Protein AF-A0A5C6CI07-F1 (afdb_monomer)

Nearest PDB structures (foldseek):
  7sfp-assembly1_A  TM=7.852E-01  e=6.431E-05  Streptomyces ossamyceticus
  7sfn-assembly1_B  TM=7.149E-01  e=3.250E-04  Streptomyces avermitilis
  8hco-assembly1_A  TM=2.189E-01  e=2.120E-01  Saccharomyces cerevisiae S288C
  8hco-assembly1_I  TM=2.243E-01  e=2.220E-01  Saccharomyces cerevisiae S288C
  6ucv-assembly1_I  TM=2.407E-01  e=5.603E-01  Saccharomyces cerevisiae S288C

Secondary structure (DSSP, 8-state):
-------------------PPP----PPPHHHHHHHHHH-EEEEEEEEETTEEEEEEEEEEE-TTSSEEEEEEEEEETTEEEEEEEEEEEETTTTEEEEEEEETTS-EEEEEEEEEETTEEEEEEEEE-TT-PEEEEEEEEEE-SSEEEEEEES-EETTEEPPPEEEEEEE-SS---PPPPPHHHHHHIIIIISEEEEEEEEETTEEEEEEEEEEE-TTSSEEEEEEEEEETTEEEEEEEEEEEETTTTEEEEEEEETTS-EEEEEEEEE-SSEEEEEEEEEETTEEEEEEEEEEE-SSEEEEEEEETTEEEEEEEEEPPHHHHHHHHHHHHHHHHSSEEEE-SSS--EEEEEEEGGGTEEEEEEESSS--EEEEEEE-TTT--EEEEEEETTS-EEEEEEE---STT-EEEEEEE-TTS-EEEEEEEEEEEETTEEEEEEE-TT-PEEEEEEEE-

Foldseek 3Di:
DDDDDDDDDDDDDDPPDPPPPDPDLPDDDPLFLLVQVLPAAKKKKWWDDPRWIKIKIKHWDAAPSNQKIKIKMWMQTPVGIWIWIKIWGADPVVGWIWIWIAILLGKIKTKTWHDPDSFKIKIKIWIADSVRFIWIWIWMWGDDNFKIKIKTAQIAGVHDGDHIMIMIIGGDPPPPPQPAQPPLRLVCCVQFVAFKWWKWKAWPNDIWTKIKHWDARPVNQKIWIWMWIQDPVGIKIKTWIWGQDRVLRWIWIWMAIPVGWIKIWIFNADDNFKTKTKMWTADPNDTDIWIKMWGGDRQWIWIWTQGPNIIIIMIIGHDDLVNLLVVLVVVLVLQQPFWKFWPDDWTKIWHWDDPPVVQWIWIQIDGPQDGWIWIWHADSGQRWTKIWTAHPVRFIKIKTWGDQDDQFGKTWIWIQDSVRDTWTWTWTWGCPDSFKIKIWIAGPVRDIDIIIIGGD

Radius of gyration: 26.61 Å; Cα contacts (8 Å, |Δi|>4): 1027; chains: 1; bounding box: 77×52×84 Å

Organism: NCBI:txid2528016

Sequence (456 aa):
MRHSLALSALIVGYAACFFTPSLATAQLPDEAQKMLGYYVGDWEYEWEEKGNTYHGKWSVQWSDDQTSILSQWSSVGPNGPSNGTKVAGWDNAIKQMVDAEFGAQGQYTLSHYAAESSRIDVGKGVGSSTEGERTRSQLRVEKDQDQFLWTVSDSTEAGKQVDPILYTFRRVGKQSSSKPMPDTIHRTIEDHLIGTWATVQTFGGEASNGSRMNRWSENEVAVLGNSSATGQNGRIMISSIIAWEPELNSVVEHGYTSAGDHWTIRWTTFLDDRWEGTGTGHVDGRAWASETQIEFGTDSIRYEDITNGERYLLEYTRETDAQAVRAFHEFADFMTHGKWVKQGSEKIVDQHTWIESKKFVSINSLGAEARVACLYGIDPITKQFTIWSFHTDGAMGSSVCSDFRDRKGTWKGTMITASGERTEMLARMELVGQDEVRFTISDVDGKESVETWKRE

pLDDT: mean 75.56, std 18.5, range [21.84, 98.5]

Solvent-accessible surface area (backbone atoms only — not comparable to full-atom values): 23958 Å² total; per-residue (Å²): 131,89,87,81,90,86,88,86,87,82,90,81,86,84,85,76,80,78,72,72,72,76,78,71,77,76,73,56,56,71,70,50,47,56,59,58,57,64,63,46,45,50,29,39,33,36,36,56,57,99,92,40,68,32,43,31,40,39,43,29,40,68,36,79,86,58,58,32,36,40,34,41,38,39,37,42,42,96,91,44,75,50,44,34,43,34,43,35,34,63,42,80,90,81,61,27,41,39,35,43,37,40,34,79,66,74,22,36,38,46,32,40,32,34,75,79,46,102,45,32,35,39,33,40,36,39,33,30,41,73,86,64,46,67,35,38,30,39,34,38,36,44,55,54,99,59,34,37,38,42,38,44,27,71,31,27,57,95,81,39,81,44,82,64,39,53,36,44,36,35,45,63,65,72,81,65,85,64,59,69,71,51,73,64,59,52,44,50,39,58,70,53,56,47,47,36,27,42,32,41,38,35,43,83,86,48,78,28,49,32,41,37,38,26,38,66,41,91,76,66,69,33,34,44,35,42,34,36,38,45,50,95,94,43,77,42,44,33,44,32,42,36,34,65,40,56,92,75,60,26,44,34,38,41,37,38,38,76,84,71,31,35,40,41,37,40,33,63,44,83,55,100,48,36,34,35,32,40,33,38,38,32,54,94,89,37,82,38,67,35,62,31,39,40,36,55,47,88,56,34,36,42,38,41,38,47,51,94,86,32,59,32,38,38,41,36,37,58,54,55,60,69,56,51,50,45,54,52,49,55,52,45,60,61,58,35,66,51,38,36,33,43,66,72,97,58,72,38,36,36,39,35,42,76,39,71,99,72,54,30,40,37,36,46,40,44,40,96,84,44,50,40,41,35,40,39,35,59,43,68,78,77,47,29,38,34,38,37,38,40,36,82,90,70,42,55,27,40,31,47,23,46,56,79,76,59,95,44,43,39,29,42,28,42,37,31,40,62,84,69,50,78,43,61,34,44,40,30,41,32,64,77,48,100,52,30,38,34,42,38,40,25,43,85,86,66,55,70,48,77,46,43,34,33,56,101

Structure (mmCIF, N/CA/C/O backbone):
data_AF-A0A5C6CI07-F1
#
_entry.id   AF-A0A5C6CI07-F1
#
loop_
_atom_site.group_PDB
_atom_site.id
_atom_site.type_symbol
_atom_site.label_atom_id
_atom_site.label_alt_id
_atom_site.label_comp_id
_atom_site.label_asym_id
_atom_site.label_entity_id
_atom_site.label_seq_id
_atom_site.pdbx_PDB_ins_code
_atom_site.Cartn_x
_atom_site.Cartn_y
_atom_site.Cartn_z
_atom_site.occupancy
_atom_site.B_iso_or_equiv
_atom_site.auth_seq_id
_atom_site.auth_comp_id
_atom_site.auth_asym_id
_atom_site.auth_atom_id
_atom_site.pdbx_PDB_model_num
ATOM 1 N N . MET A 1 1 ? -54.120 -15.661 54.245 1.00 33.16 1 MET A N 1
ATOM 2 C CA . MET A 1 1 ? -53.430 -16.946 54.528 1.00 33.16 1 MET A CA 1
ATOM 3 C C . MET A 1 1 ? -52.477 -17.172 53.351 1.00 33.16 1 MET A C 1
ATOM 5 O O . MET A 1 1 ? -52.915 -16.919 52.242 1.00 33.16 1 MET A O 1
ATOM 9 N N . ARG A 1 2 ? -51.147 -17.273 53.545 1.00 32.31 2 ARG A N 1
ATOM 10 C CA . ARG A 1 2 ? -50.378 -18.542 53.707 1.00 32.31 2 ARG A CA 1
ATOM 11 C C . ARG A 1 2 ? -50.703 -19.552 52.581 1.00 32.31 2 ARG A C 1
ATOM 13 O O . ARG A 1 2 ? -51.879 -19.854 52.459 1.00 32.31 2 ARG A O 1
ATOM 20 N N . HIS A 1 3 ? -49.811 -20.165 51.789 1.00 28.55 3 HIS A N 1
ATOM 21 C CA . HIS A 1 3 ? -48.332 -20.244 51.620 1.00 28.55 3 HIS A CA 1
ATOM 22 C C . HIS A 1 3 ? -48.069 -20.885 50.211 1.00 28.55 3 HIS A C 1
ATOM 24 O O . HIS A 1 3 ? -49.012 -21.460 49.679 1.00 28.55 3 HIS A O 1
ATOM 30 N N . SER A 1 4 ? -46.908 -20.900 49.526 1.00 25.52 4 SER A N 1
ATOM 31 C CA . SER A 1 4 ? -45.532 -20.372 49.709 1.00 25.52 4 SER A CA 1
ATOM 32 C C . SER A 1 4 ? -44.839 -20.186 48.323 1.00 25.52 4 SER A C 1
ATOM 34 O O . SER A 1 4 ? -45.479 -20.375 47.293 1.00 25.52 4 SER A O 1
ATOM 36 N N . LEU A 1 5 ? -43.532 -19.875 48.291 1.00 28.62 5 LEU A N 1
ATOM 37 C CA . LEU A 1 5 ? -42.639 -20.008 47.119 1.00 28.62 5 LEU A CA 1
ATOM 38 C C . LEU A 1 5 ? -42.366 -21.476 46.728 1.00 28.62 5 LEU A C 1
ATOM 40 O O . LEU A 1 5 ? -42.308 -22.329 47.613 1.00 28.62 5 LEU A O 1
ATOM 44 N N . ALA A 1 6 ? -42.004 -21.715 45.458 1.00 23.39 6 ALA A N 1
ATOM 45 C CA . ALA A 1 6 ? -40.957 -22.680 45.085 1.00 23.39 6 ALA A CA 1
ATOM 46 C C . ALA A 1 6 ? -40.330 -22.346 43.712 1.00 23.39 6 ALA A C 1
ATOM 48 O O . ALA A 1 6 ? -41.006 -22.338 42.688 1.00 23.39 6 ALA A O 1
ATOM 49 N N . LEU A 1 7 ? -39.020 -22.092 43.714 1.00 22.27 7 LEU A N 1
ATOM 50 C CA . LEU A 1 7 ? -38.146 -21.956 42.545 1.00 22.27 7 LEU A CA 1
ATOM 51 C C . LEU A 1 7 ? -37.438 -23.303 42.316 1.00 22.27 7 LEU A C 1
ATOM 53 O O . LEU A 1 7 ? -36.965 -23.880 43.293 1.00 22.27 7 LEU A O 1
ATOM 57 N N . SER A 1 8 ? -37.303 -23.787 41.076 1.00 23.42 8 SER A N 1
ATOM 58 C CA . SER A 1 8 ? -36.278 -24.779 40.679 1.00 23.42 8 SER A CA 1
ATOM 59 C C . SER A 1 8 ? -36.156 -24.884 39.155 1.00 23.42 8 SER A C 1
ATOM 61 O O . SER A 1 8 ? -37.134 -24.709 38.434 1.00 23.42 8 SER A O 1
ATOM 63 N N . ALA A 1 9 ? -34.937 -25.131 38.676 1.00 22.30 9 ALA A N 1
ATOM 64 C CA . ALA A 1 9 ? -34.564 -25.094 37.262 1.00 22.30 9 ALA A CA 1
ATOM 65 C C . ALA A 1 9 ? -34.639 -26.470 36.576 1.00 22.30 9 ALA A C 1
ATOM 67 O O . ALA A 1 9 ? -34.434 -27.485 37.236 1.00 22.30 9 ALA A O 1
ATOM 68 N N . LEU A 1 10 ? -34.772 -26.487 35.242 1.00 21.84 10 LEU A N 1
ATOM 69 C CA . LEU A 1 10 ? -33.770 -27.149 34.397 1.00 21.84 10 LEU A CA 1
ATOM 70 C C . LEU A 1 10 ? -33.807 -26.675 32.933 1.00 21.84 10 LEU A C 1
ATOM 72 O O . LEU A 1 10 ? -34.835 -26.656 32.264 1.00 21.84 10 LEU A O 1
ATOM 76 N N . ILE A 1 11 ? -32.609 -26.341 32.476 1.00 23.88 11 ILE A N 1
ATOM 77 C CA . ILE A 1 11 ? -32.113 -26.262 31.103 1.00 23.88 11 ILE A CA 1
ATOM 78 C C . ILE A 1 11 ? -32.386 -27.576 30.341 1.00 23.88 11 ILE A C 1
ATOM 80 O O . ILE A 1 11 ? -32.206 -28.640 30.926 1.00 23.88 11 ILE A O 1
ATOM 84 N N . VAL A 1 12 ? -32.724 -27.502 29.043 1.00 22.09 12 VAL A N 1
ATOM 85 C CA . VAL A 1 12 ? -32.047 -28.203 27.917 1.00 22.09 12 VAL A CA 1
ATOM 86 C C . VAL A 1 12 ? -32.707 -27.829 26.576 1.00 22.09 12 VAL A C 1
ATOM 88 O O . VAL A 1 12 ? -33.901 -28.018 26.386 1.00 22.09 12 VAL A O 1
ATOM 91 N N . GLY A 1 13 ? -31.876 -27.383 25.626 1.00 24.03 13 GLY A N 1
ATOM 92 C CA . GLY A 1 13 ? -31.985 -27.750 24.207 1.00 24.03 13 GLY A CA 1
ATOM 93 C C . GLY A 1 13 ? -33.040 -27.072 23.326 1.00 24.03 13 GLY A C 1
ATOM 94 O O . GLY A 1 13 ? -34.111 -27.624 23.130 1.00 24.03 13 GLY A O 1
ATOM 95 N N . TYR A 1 14 ? -32.640 -25.999 22.633 1.00 24.94 14 TYR A N 1
ATOM 96 C CA . TYR A 1 14 ? -32.820 -25.884 21.173 1.00 24.94 14 TYR A CA 1
ATOM 97 C C . TYR A 1 14 ? -31.747 -24.953 20.586 1.00 24.94 14 TYR A C 1
ATOM 99 O O . TYR A 1 14 ? -31.996 -23.810 20.210 1.00 24.94 14 TYR A O 1
ATOM 107 N N . ALA A 1 15 ? -30.514 -25.460 20.511 1.00 23.47 15 ALA A N 1
ATOM 108 C CA . ALA A 1 15 ? -29.482 -24.866 19.670 1.00 23.47 15 ALA A CA 1
ATOM 109 C C . ALA A 1 15 ? -29.777 -25.241 18.209 1.00 23.47 15 ALA A C 1
ATOM 111 O O . ALA A 1 15 ? -29.255 -26.226 17.690 1.00 23.47 15 ALA A O 1
ATOM 112 N N . ALA A 1 16 ? -30.663 -24.486 17.557 1.00 25.84 16 ALA A N 1
ATOM 113 C CA . ALA A 1 16 ? -30.819 -24.568 16.112 1.00 25.84 16 ALA A CA 1
ATOM 114 C C . ALA A 1 16 ? -29.551 -23.995 15.465 1.00 25.84 16 ALA A C 1
ATOM 116 O O . ALA A 1 16 ? -29.266 -22.803 15.587 1.00 25.84 16 ALA A O 1
ATOM 117 N N . CYS A 1 17 ? -28.766 -24.858 14.819 1.00 24.50 17 CYS A N 1
ATOM 118 C CA . CYS A 1 17 ? -27.539 -24.471 14.139 1.00 24.50 17 CYS A CA 1
ATOM 119 C C . CYS A 1 17 ? -27.848 -23.571 12.936 1.00 24.50 17 CYS A C 1
ATOM 121 O O . CYS A 1 17 ? -27.994 -24.053 11.814 1.00 24.50 17 CYS A O 1
ATOM 123 N N . PHE A 1 18 ? -27.863 -22.256 13.150 1.00 27.83 18 PHE A N 1
ATOM 124 C CA . PHE A 1 18 ? -27.599 -21.303 12.080 1.00 27.83 18 PHE A CA 1
ATOM 125 C C . PHE A 1 18 ? -26.111 -21.369 11.729 1.00 27.83 18 PHE A C 1
ATOM 127 O O . PHE A 1 18 ? -25.318 -20.515 12.118 1.00 27.83 18 PHE A O 1
ATOM 134 N N . PHE A 1 19 ? -25.740 -22.399 10.966 1.00 28.95 19 PHE A N 1
ATOM 135 C CA . PHE A 1 19 ? -24.655 -22.236 10.013 1.00 28.95 19 PHE A CA 1
ATOM 136 C C . PHE A 1 19 ? -25.135 -21.191 9.008 1.00 28.95 19 PHE A C 1
ATOM 138 O O . PHE A 1 19 ? -25.864 -21.509 8.069 1.00 28.95 19 PHE A O 1
ATOM 145 N N . THR A 1 20 ? -24.748 -19.932 9.216 1.00 31.23 20 THR A N 1
ATOM 146 C CA . THR A 1 20 ? -24.605 -19.018 8.086 1.00 31.23 20 THR A CA 1
ATOM 147 C C . THR A 1 20 ? -23.689 -19.731 7.094 1.00 31.23 20 THR A C 1
ATOM 149 O O . THR A 1 20 ? -22.564 -20.060 7.489 1.00 31.23 20 THR A O 1
ATOM 152 N N . PRO A 1 21 ? -24.131 -20.039 5.860 1.00 30.67 21 PRO A N 1
ATOM 153 C CA . PRO A 1 21 ? -23.189 -20.502 4.857 1.00 30.67 21 PRO A CA 1
ATOM 154 C C . PRO A 1 21 ? -22.089 -19.445 4.772 1.00 30.67 21 PRO A C 1
ATOM 156 O O . PRO A 1 21 ? -22.394 -18.248 4.775 1.00 30.67 21 PRO A O 1
ATOM 159 N N . SER A 1 22 ? -20.823 -19.868 4.729 1.00 33.72 22 SER A N 1
ATOM 160 C CA . SER A 1 22 ? -19.764 -18.964 4.290 1.00 33.72 22 SER A CA 1
ATOM 161 C C . SER A 1 22 ? -20.242 -18.370 2.974 1.00 33.72 22 SER A C 1
ATOM 163 O O . SER A 1 22 ? -20.592 -19.139 2.072 1.00 33.72 22 SER A O 1
ATOM 165 N N . LEU A 1 23 ? -20.327 -17.040 2.889 1.00 35.97 23 LEU A N 1
ATOM 166 C CA . LEU A 1 23 ? -20.609 -16.371 1.627 1.00 35.97 23 LEU A CA 1
ATOM 167 C C . LEU A 1 23 ? -19.564 -16.889 0.646 1.00 35.97 23 LEU A C 1
ATOM 169 O O . LEU A 1 23 ? -18.381 -16.600 0.807 1.00 35.97 23 LEU A O 1
ATOM 173 N N . ALA A 1 24 ? -19.992 -17.739 -0.289 1.00 41.09 24 ALA A N 1
ATOM 174 C CA . ALA A 1 24 ? -19.110 -18.222 -1.331 1.00 41.09 24 ALA A CA 1
ATOM 175 C C . ALA A 1 24 ? -18.616 -16.970 -2.047 1.00 41.09 24 ALA A C 1
ATOM 177 O O . ALA A 1 24 ? -19.443 -16.192 -2.535 1.00 41.09 24 ALA A O 1
ATOM 178 N N . THR A 1 25 ? -17.301 -16.743 -2.027 1.00 47.97 25 THR A N 1
ATOM 179 C CA . THR A 1 25 ? -16.685 -15.623 -2.732 1.00 47.97 25 THR A CA 1
ATOM 180 C C . THR A 1 25 ? -17.195 -15.675 -4.162 1.00 47.97 25 THR A C 1
ATOM 182 O O . THR A 1 25 ? -17.097 -16.706 -4.832 1.00 47.97 25 THR A O 1
ATOM 185 N N . ALA A 1 26 ? -17.889 -14.614 -4.574 1.00 58.28 26 ALA A N 1
ATOM 186 C CA . ALA A 1 26 ? -18.618 -14.610 -5.830 1.00 58.28 26 ALA A CA 1
ATOM 187 C C . ALA A 1 26 ? -17.595 -14.583 -6.965 1.00 58.28 26 ALA A C 1
ATOM 189 O O . ALA A 1 26 ? -17.111 -13.519 -7.344 1.00 58.28 26 ALA A O 1
ATOM 190 N N . GLN A 1 27 ? -17.235 -15.772 -7.452 1.00 76.00 27 GLN A N 1
ATOM 191 C CA . GLN A 1 27 ? -16.222 -15.940 -8.481 1.00 76.00 27 GLN A CA 1
ATOM 192 C C . GLN A 1 27 ? -16.578 -15.068 -9.687 1.00 76.00 27 GLN A C 1
ATOM 194 O O . GLN A 1 27 ? -17.723 -15.068 -10.154 1.00 76.00 27 GLN A O 1
ATOM 199 N N . LEU A 1 28 ? -15.591 -14.314 -10.174 1.00 74.88 28 LEU A N 1
ATOM 200 C CA . LEU A 1 28 ? -15.764 -13.484 -11.356 1.00 74.88 28 LEU A CA 1
ATOM 201 C C . LEU A 1 28 ? -16.256 -14.323 -12.545 1.00 74.88 28 LEU A C 1
ATOM 203 O O . LEU A 1 28 ? -15.780 -15.444 -12.734 1.00 74.88 28 LEU A O 1
ATOM 207 N N . PRO A 1 29 ? -17.147 -13.779 -13.394 1.00 85.50 29 PRO A N 1
ATOM 208 C CA . PRO A 1 29 ? -17.445 -14.381 -14.688 1.00 85.50 29 PRO A CA 1
ATOM 209 C C . PRO A 1 29 ? -16.162 -14.611 -15.504 1.00 85.50 29 PRO A C 1
ATOM 211 O O . PRO A 1 29 ? -15.286 -13.746 -15.511 1.00 85.50 29 PRO A O 1
ATOM 214 N N . ASP A 1 30 ? -16.072 -15.715 -16.254 1.00 90.88 30 ASP A N 1
ATOM 215 C CA . ASP A 1 30 ? -14.889 -16.068 -17.066 1.00 90.88 30 ASP A CA 1
ATOM 216 C C . ASP A 1 30 ? -14.401 -14.916 -17.970 1.00 90.88 30 ASP A C 1
ATOM 218 O O . ASP A 1 30 ? -13.201 -14.719 -18.165 1.00 90.88 30 ASP A O 1
ATOM 222 N N . GLU A 1 31 ? -15.337 -14.131 -18.516 1.00 89.88 31 GLU A N 1
ATOM 223 C CA . GLU A 1 31 ? -15.073 -12.925 -19.315 1.00 89.88 31 GLU A CA 1
ATOM 224 C C . GLU A 1 31 ? -14.285 -11.861 -18.533 1.00 89.88 31 GLU A C 1
ATOM 226 O O . GLU A 1 31 ? -13.308 -11.312 -19.047 1.00 89.88 31 GLU A O 1
ATOM 231 N N . ALA A 1 32 ? -14.655 -11.633 -17.273 1.00 84.69 32 ALA A N 1
ATOM 232 C CA . ALA A 1 32 ? -14.024 -10.684 -16.371 1.00 84.69 32 ALA A CA 1
ATOM 233 C C . ALA A 1 32 ? -12.657 -11.191 -15.911 1.00 84.69 32 ALA A C 1
ATOM 235 O O . ALA A 1 32 ? -11.675 -10.454 -15.984 1.00 84.69 32 ALA A O 1
ATOM 236 N N . GLN A 1 33 ? -12.572 -12.469 -15.517 1.00 86.81 33 GLN A N 1
ATOM 237 C CA . GLN A 1 33 ? -11.312 -13.077 -15.089 1.00 86.81 33 GLN A CA 1
ATOM 238 C C . GLN A 1 33 ? -10.272 -13.053 -16.222 1.00 86.81 33 GLN A C 1
ATOM 240 O O . GLN A 1 33 ? -9.105 -12.737 -15.997 1.00 86.81 33 GLN A O 1
ATOM 245 N N . LYS A 1 34 ? -10.704 -13.305 -17.464 1.00 91.31 34 LYS A N 1
ATOM 246 C CA . LYS A 1 34 ? -9.858 -13.216 -18.661 1.00 91.31 34 LYS A CA 1
ATOM 247 C C . LYS A 1 34 ? -9.452 -11.782 -19.013 1.00 91.31 34 LYS A C 1
ATOM 249 O O . LYS A 1 34 ? -8.331 -11.577 -19.474 1.00 91.31 34 LYS A O 1
ATOM 254 N N . MET A 1 35 ? -10.348 -10.808 -18.845 1.00 92.69 35 MET A N 1
ATOM 255 C CA . MET A 1 35 ? -10.065 -9.400 -19.141 1.00 92.69 35 MET A CA 1
ATOM 256 C C . MET A 1 35 ? -9.072 -8.806 -18.136 1.00 92.69 35 MET A C 1
ATOM 258 O O . MET A 1 35 ? -8.043 -8.282 -18.548 1.00 92.69 35 MET A O 1
ATOM 262 N N . LEU A 1 36 ? -9.344 -8.949 -16.838 1.00 87.75 36 LEU A N 1
ATOM 263 C CA . LEU A 1 36 ? -8.479 -8.476 -15.752 1.00 87.75 36 LEU A CA 1
ATOM 264 C C . LEU A 1 36 ? -7.137 -9.227 -15.728 1.00 87.75 36 LEU A C 1
ATOM 266 O O . LEU A 1 36 ? -6.076 -8.608 -15.674 1.00 87.75 36 LEU A O 1
ATOM 270 N N . GLY A 1 37 ? -7.170 -10.557 -15.868 1.00 91.94 37 GLY A N 1
ATOM 271 C CA . GLY A 1 37 ? -5.984 -11.417 -15.821 1.00 91.94 37 GLY A CA 1
ATOM 272 C C . GLY A 1 37 ? -4.971 -11.188 -16.942 1.00 91.94 37 GLY A C 1
ATOM 273 O O . GLY A 1 37 ? -3.814 -11.568 -16.792 1.00 91.94 37 GLY A O 1
ATOM 274 N N . TYR A 1 38 ? -5.364 -10.540 -18.043 1.00 94.75 38 TYR A N 1
ATOM 275 C CA . TYR A 1 38 ? -4.427 -10.113 -19.084 1.00 94.75 38 TYR A CA 1
ATOM 276 C C . TYR A 1 38 ? -3.405 -9.089 -18.559 1.00 94.75 38 TYR A C 1
ATOM 278 O O . TYR A 1 38 ? -2.215 -9.175 -18.880 1.00 94.75 38 TYR A O 1
ATOM 286 N N . TYR A 1 39 ? -3.877 -8.140 -17.745 1.00 95.56 39 TYR A N 1
ATOM 287 C CA . TYR A 1 39 ? -3.086 -7.019 -17.239 1.00 95.56 39 TYR A CA 1
ATOM 288 C C . TYR A 1 39 ? -2.145 -7.412 -16.098 1.00 95.56 39 TYR A C 1
ATOM 290 O O . TYR A 1 39 ? -1.170 -6.709 -15.864 1.00 95.56 39 TYR A O 1
ATOM 298 N N . VAL A 1 40 ? -2.397 -8.532 -15.414 1.00 94.06 40 VAL A N 1
ATOM 299 C CA . VAL A 1 40 ? -1.571 -9.020 -14.299 1.00 94.06 40 VAL A CA 1
ATOM 300 C C . VAL A 1 40 ? -0.131 -9.302 -14.751 1.00 94.06 40 VAL A C 1
ATOM 302 O O . VAL A 1 40 ? 0.105 -9.879 -15.817 1.00 94.06 40 VAL A O 1
ATOM 305 N N . GLY A 1 41 ? 0.834 -8.892 -13.927 1.00 91.69 41 GLY A N 1
ATOM 306 C CA . GLY A 1 41 ? 2.274 -8.927 -14.175 1.00 91.69 41 GLY A CA 1
ATOM 307 C C . GLY A 1 41 ? 2.911 -7.535 -14.215 1.00 91.69 41 GLY A C 1
ATOM 308 O O . GLY A 1 41 ? 2.250 -6.517 -14.010 1.00 91.69 41 GLY A O 1
ATOM 309 N N . ASP A 1 42 ? 4.214 -7.512 -14.493 1.00 93.25 42 ASP A N 1
ATOM 310 C CA . ASP A 1 42 ? 5.010 -6.288 -14.575 1.00 93.25 42 ASP A CA 1
ATOM 311 C C . ASP A 1 42 ? 5.201 -5.821 -16.020 1.00 93.25 42 ASP A C 1
ATOM 313 O O . ASP A 1 42 ? 5.462 -6.614 -16.934 1.00 93.25 42 ASP A O 1
ATOM 317 N N . TRP A 1 43 ? 5.114 -4.509 -16.207 1.00 96.94 43 TRP A N 1
ATOM 318 C CA . TRP A 1 43 ? 5.197 -3.831 -17.492 1.00 96.94 43 TRP A CA 1
ATOM 319 C C . TRP A 1 43 ? 6.149 -2.641 -17.412 1.00 96.94 43 TRP A C 1
ATOM 321 O O . TRP A 1 43 ? 6.107 -1.857 -16.466 1.00 96.94 43 TRP A O 1
ATOM 331 N N . GLU A 1 44 ? 6.957 -2.456 -18.448 1.00 96.88 44 GLU A N 1
ATOM 332 C CA . GLU A 1 44 ? 7.587 -1.175 -18.760 1.00 96.88 44 GLU A CA 1
ATOM 333 C C . GLU A 1 44 ? 6.722 -0.451 -19.786 1.00 96.88 44 GLU A C 1
ATOM 335 O O . GLU A 1 44 ? 6.154 -1.085 -20.678 1.00 96.88 44 GLU A O 1
ATOM 340 N N . TYR A 1 45 ? 6.598 0.869 -19.671 1.00 97.81 45 TYR A N 1
ATOM 341 C CA . TYR A 1 45 ? 5.813 1.656 -20.612 1.00 97.81 45 TYR A CA 1
ATOM 342 C C . TYR A 1 45 ? 6.470 2.976 -20.991 1.00 97.81 45 TYR A C 1
ATOM 344 O O . TYR A 1 45 ? 7.288 3.525 -20.256 1.00 97.81 45 TYR A O 1
ATOM 352 N N . GLU A 1 46 ? 6.107 3.481 -22.163 1.00 97.38 46 GLU A N 1
ATOM 353 C CA . GLU A 1 46 ? 6.565 4.766 -22.684 1.00 97.38 46 GLU A CA 1
ATOM 354 C C . GLU A 1 46 ? 5.424 5.498 -23.391 1.00 97.38 46 GLU A C 1
ATOM 356 O O . GLU A 1 46 ? 4.525 4.862 -23.949 1.00 97.38 46 GLU A O 1
ATOM 361 N N . TRP A 1 47 ? 5.462 6.828 -23.370 1.00 96.94 47 TRP A N 1
ATOM 362 C CA . TRP A 1 47 ? 4.585 7.680 -24.174 1.00 96.94 47 TRP A CA 1
ATOM 363 C C . TRP A 1 47 ? 5.301 8.971 -24.568 1.00 96.94 47 TRP A C 1
ATOM 365 O O . TRP A 1 47 ? 6.316 9.345 -23.972 1.00 96.94 47 TRP A O 1
ATOM 375 N N . GLU A 1 48 ? 4.755 9.663 -25.564 1.00 94.62 48 GLU A N 1
ATOM 376 C CA . GLU A 1 48 ? 5.178 11.014 -25.925 1.00 94.62 48 GLU A CA 1
ATOM 377 C C . GLU A 1 48 ? 4.042 12.008 -25.682 1.00 94.62 48 GLU A C 1
ATOM 379 O O . GLU A 1 48 ? 2.891 11.756 -26.039 1.00 94.62 48 GLU A O 1
ATOM 384 N N . GLU A 1 49 ? 4.369 13.161 -25.102 1.00 88.31 49 GLU A N 1
ATOM 385 C CA . GLU A 1 49 ? 3.443 14.281 -24.952 1.00 88.31 49 GLU A CA 1
ATOM 386 C C . GLU A 1 49 ? 4.163 15.599 -25.264 1.00 88.31 49 GLU A C 1
ATOM 388 O O . GLU A 1 49 ? 5.217 15.902 -24.699 1.00 88.31 49 GLU A O 1
ATOM 393 N N . LYS A 1 50 ? 3.599 16.405 -26.176 1.00 88.69 50 LYS A N 1
ATOM 394 C CA . LYS A 1 50 ? 4.110 17.746 -26.537 1.00 88.69 50 LYS A CA 1
ATOM 395 C C . LYS A 1 50 ? 5.608 17.749 -26.928 1.00 88.69 50 LYS A C 1
ATOM 397 O O . LYS A 1 50 ? 6.313 18.728 -26.695 1.00 88.69 50 LYS A O 1
ATOM 402 N N . GLY A 1 51 ? 6.086 16.658 -27.538 1.00 92.69 51 GLY A N 1
ATOM 403 C CA . GLY A 1 51 ? 7.481 16.472 -27.964 1.00 92.69 51 GLY A CA 1
ATOM 404 C C . GLY A 1 51 ? 8.443 15.988 -26.871 1.00 92.69 51 GLY A C 1
ATOM 405 O O . GLY A 1 51 ? 9.645 15.928 -27.116 1.00 92.69 51 GLY A O 1
ATOM 406 N N . ASN A 1 52 ? 7.935 15.642 -25.687 1.00 94.69 52 ASN A N 1
ATOM 407 C CA . ASN A 1 52 ? 8.708 15.032 -24.611 1.00 94.69 52 ASN A CA 1
ATOM 408 C C . ASN A 1 52 ? 8.397 13.538 -24.512 1.00 94.69 52 ASN A C 1
ATOM 410 O O . ASN A 1 52 ? 7.226 13.159 -24.492 1.00 94.69 52 ASN A O 1
ATOM 414 N N . THR A 1 53 ? 9.431 12.710 -24.387 1.00 95.19 53 THR A N 1
ATOM 415 C CA . THR A 1 53 ? 9.299 11.277 -24.101 1.00 95.19 53 THR A CA 1
ATOM 416 C C . THR A 1 53 ? 9.287 11.039 -22.593 1.00 95.19 53 THR A C 1
ATOM 418 O O . THR A 1 53 ? 10.047 11.660 -21.845 1.00 95.19 53 THR A O 1
ATOM 421 N N . TYR A 1 54 ? 8.440 10.115 -22.156 1.00 95.81 54 TYR A N 1
ATOM 422 C CA . TYR A 1 54 ? 8.310 9.670 -20.774 1.00 95.81 54 TYR A CA 1
ATOM 423 C C . TYR A 1 54 ? 8.470 8.151 -20.719 1.00 95.81 54 TYR A C 1
ATOM 425 O O . TYR A 1 54 ? 8.033 7.445 -21.630 1.00 95.81 54 TYR A O 1
ATOM 433 N N . HIS A 1 55 ? 9.046 7.646 -19.630 1.00 95.44 55 HIS A N 1
ATOM 434 C CA . HIS A 1 55 ? 9.209 6.210 -19.388 1.00 95.44 55 HIS A CA 1
ATOM 435 C C . HIS A 1 55 ? 8.680 5.844 -18.006 1.00 95.44 55 HIS A C 1
ATOM 437 O O . HIS A 1 55 ? 8.788 6.638 -17.074 1.00 95.44 55 HIS A O 1
ATOM 443 N N . GLY A 1 56 ? 8.141 4.640 -17.846 1.00 95.31 56 GLY A N 1
ATOM 444 C CA . GLY A 1 56 ? 7.572 4.188 -16.586 1.00 95.31 56 GLY A CA 1
ATOM 445 C C . GLY A 1 56 ? 7.522 2.677 -16.416 1.00 95.31 56 GLY A C 1
ATOM 446 O O . GLY A 1 56 ? 7.861 1.906 -17.315 1.00 95.31 56 GLY A O 1
ATOM 447 N N . LYS A 1 57 ? 7.100 2.267 -15.222 1.00 94.06 57 LYS A N 1
ATOM 448 C CA . LYS A 1 57 ? 6.860 0.880 -14.821 1.00 94.06 57 LYS A CA 1
ATOM 449 C C . LYS A 1 57 ? 5.478 0.763 -14.202 1.00 94.06 57 LYS A C 1
ATOM 451 O O . LYS A 1 57 ? 5.115 1.610 -13.390 1.00 94.06 57 LYS A O 1
ATOM 456 N N . TRP A 1 58 ? 4.734 -0.274 -14.563 1.00 96.56 58 TRP A N 1
ATOM 457 C CA . TRP A 1 58 ? 3.414 -0.591 -14.022 1.00 96.56 58 TRP A CA 1
ATOM 458 C C . TRP A 1 58 ? 3.406 -2.048 -13.564 1.00 96.56 58 TRP A C 1
ATOM 460 O O . TRP A 1 58 ? 3.679 -2.947 -14.355 1.00 96.56 58 TRP A O 1
ATOM 470 N N . SER A 1 59 ? 3.136 -2.272 -12.282 1.00 89.44 59 SER A N 1
ATOM 471 C CA . SER A 1 59 ? 3.102 -3.595 -11.656 1.00 89.44 59 SER A CA 1
ATOM 472 C C . SER A 1 59 ? 1.674 -3.901 -11.231 1.00 89.44 59 SER A C 1
ATOM 474 O O . SER A 1 59 ? 1.037 -3.064 -10.586 1.00 89.44 59 SER A O 1
ATOM 476 N N . VAL A 1 60 ? 1.159 -5.064 -11.631 1.00 91.38 60 VAL A N 1
ATOM 477 C CA . VAL A 1 60 ? -0.253 -5.444 -11.499 1.00 91.38 60 VAL A CA 1
ATOM 478 C C . VAL A 1 60 ? -0.369 -6.839 -10.894 1.00 91.38 60 VAL A C 1
ATOM 480 O O . VAL A 1 60 ? 0.199 -7.798 -11.413 1.00 91.38 60 VAL A O 1
ATOM 483 N N . GLN A 1 61 ? -1.176 -6.981 -9.850 1.00 80.69 61 GLN A N 1
ATOM 484 C CA . GLN A 1 61 ? -1.473 -8.253 -9.192 1.00 80.69 61 GLN A CA 1
ATOM 485 C C . GLN A 1 61 ? -2.982 -8.431 -9.003 1.00 80.69 61 GLN A C 1
ATOM 487 O O . GLN A 1 61 ? -3.736 -7.462 -9.035 1.00 80.69 61 GLN A O 1
ATOM 492 N N . TRP A 1 62 ? -3.436 -9.665 -8.799 1.00 79.06 62 TRP A N 1
ATOM 493 C CA . TRP A 1 62 ? -4.804 -9.915 -8.338 1.00 79.06 62 TRP A CA 1
ATOM 494 C C . TRP A 1 62 ? -5.003 -9.379 -6.912 1.00 79.06 62 TRP A C 1
ATOM 496 O O . TRP A 1 62 ? -4.065 -9.379 -6.116 1.00 79.06 62 TRP A O 1
ATOM 506 N N . SER A 1 63 ? -6.224 -8.951 -6.580 1.00 57.16 63 SER A N 1
ATOM 507 C CA . SER A 1 63 ? -6.673 -8.925 -5.188 1.00 57.16 63 SER A CA 1
ATOM 508 C C . SER A 1 63 ? -6.750 -10.346 -4.650 1.00 57.16 63 SER A C 1
ATOM 510 O O . SER A 1 63 ? -6.841 -11.315 -5.408 1.00 57.16 63 SER A O 1
ATOM 512 N N . ASP A 1 64 ? -6.719 -10.471 -3.331 1.00 54.91 64 ASP A N 1
ATOM 513 C CA . ASP A 1 64 ? -6.541 -11.768 -2.701 1.00 54.91 64 ASP A CA 1
ATOM 514 C C . ASP A 1 64 ? -7.706 -12.749 -2.961 1.00 54.91 64 ASP A C 1
ATOM 516 O O . ASP A 1 64 ? -7.489 -13.934 -3.217 1.00 54.91 64 ASP A O 1
ATOM 520 N N . ASP A 1 65 ? -8.931 -12.228 -3.028 1.00 58.56 65 ASP A N 1
ATOM 521 C CA . ASP A 1 65 ? -10.156 -12.938 -3.416 1.00 58.56 65 ASP A CA 1
ATOM 522 C C . ASP A 1 65 ? -10.324 -13.145 -4.940 1.00 58.56 65 ASP A C 1
ATOM 524 O O . ASP A 1 65 ? -11.311 -13.735 -5.385 1.00 58.56 65 ASP A O 1
ATOM 528 N N . GLN A 1 66 ? -9.379 -12.643 -5.742 1.00 74.19 66 GLN A N 1
ATOM 529 C CA . GLN A 1 66 ? -9.397 -12.584 -7.208 1.00 74.19 66 GLN A CA 1
ATOM 530 C C . GLN A 1 66 ? -10.632 -11.887 -7.817 1.00 74.19 66 GLN A C 1
ATOM 532 O O . GLN A 1 66 ? -10.988 -12.163 -8.965 1.00 74.19 66 GLN A O 1
ATOM 537 N N . THR A 1 67 ? -11.287 -10.964 -7.096 1.00 72.25 67 THR A N 1
ATOM 538 C CA . THR A 1 67 ? -12.418 -10.178 -7.639 1.00 72.25 67 THR A CA 1
ATOM 539 C C . THR A 1 67 ? -12.006 -8.859 -8.303 1.00 72.25 67 THR A C 1
ATOM 541 O O . THR A 1 67 ? -12.795 -8.250 -9.030 1.00 72.25 67 THR A O 1
ATOM 544 N N . SER A 1 68 ? -10.758 -8.432 -8.113 1.00 67.62 68 SER A N 1
ATOM 545 C CA . SER A 1 68 ? -10.183 -7.218 -8.697 1.00 67.62 68 SER A CA 1
ATOM 546 C C . SER A 1 68 ? -8.681 -7.380 -8.953 1.00 67.62 68 SER A C 1
ATOM 548 O O . SER A 1 68 ? -8.082 -8.384 -8.577 1.00 67.62 68 SER A O 1
ATOM 550 N N . ILE A 1 69 ? -8.055 -6.403 -9.603 1.00 73.94 69 ILE A N 1
ATOM 551 C CA . ILE A 1 69 ? -6.600 -6.268 -9.698 1.00 73.94 69 ILE A CA 1
ATOM 552 C C . ILE A 1 69 ? -6.159 -4.993 -8.983 1.00 73.94 69 ILE A C 1
ATOM 554 O O . ILE A 1 69 ? -6.804 -3.948 -9.084 1.00 73.94 69 ILE A O 1
ATOM 558 N N . LEU A 1 70 ? -5.045 -5.094 -8.270 1.00 67.38 70 LEU A N 1
ATOM 559 C CA . LEU A 1 70 ? -4.361 -4.003 -7.592 1.00 67.38 70 LEU A CA 1
ATOM 560 C C . LEU A 1 70 ? -3.088 -3.691 -8.370 1.00 67.38 70 LEU A C 1
ATOM 562 O O . LEU A 1 70 ? -2.395 -4.600 -8.825 1.00 67.38 70 LEU A O 1
ATOM 566 N N . SER A 1 71 ? -2.765 -2.414 -8.534 1.00 80.81 71 SER A N 1
ATOM 567 C CA . SER A 1 71 ? -1.578 -2.016 -9.278 1.00 80.81 71 SER A CA 1
ATOM 568 C C . SER A 1 71 ? -0.958 -0.719 -8.788 1.00 80.81 71 SER A C 1
ATOM 570 O O . SER A 1 71 ? -1.615 0.131 -8.185 1.00 80.81 71 SER A O 1
ATOM 572 N N . GLN A 1 72 ? 0.326 -0.578 -9.086 1.00 78.62 72 GLN A N 1
ATOM 573 C CA . GLN A 1 72 ? 1.132 0.602 -8.814 1.00 78.62 72 GLN A CA 1
ATOM 574 C C . GLN A 1 72 ? 1.899 0.977 -10.077 1.00 78.62 72 GLN A C 1
ATOM 576 O O . GLN A 1 72 ? 2.379 0.099 -10.800 1.00 78.62 72 GLN A O 1
ATOM 581 N N . TRP A 1 73 ? 2.020 2.271 -10.354 1.00 90.88 73 TRP A N 1
ATOM 582 C CA . TRP A 1 73 ? 2.837 2.770 -11.451 1.00 90.88 73 TRP A CA 1
ATOM 583 C C . TRP A 1 73 ? 3.817 3.837 -10.982 1.00 90.88 73 TRP A C 1
ATOM 585 O O . TRP A 1 73 ? 3.578 4.571 -10.026 1.00 90.88 73 TRP A O 1
ATOM 595 N N . SER A 1 74 ? 4.929 3.933 -11.699 1.00 86.00 74 SER A N 1
ATOM 596 C CA . SER A 1 74 ? 5.889 5.028 -11.602 1.00 86.00 74 SER A CA 1
ATOM 597 C C . SER A 1 74 ? 6.289 5.462 -13.004 1.00 86.00 74 SER A C 1
ATOM 599 O O . SER A 1 74 ? 6.336 4.643 -13.919 1.00 86.00 74 SER A O 1
ATOM 601 N N . SER A 1 75 ? 6.574 6.744 -13.187 1.00 90.19 75 SER A N 1
ATOM 602 C CA . SER A 1 75 ? 7.101 7.294 -14.433 1.00 90.19 75 SER A CA 1
ATOM 603 C C . SER A 1 75 ? 8.121 8.393 -14.167 1.00 90.19 75 SER A C 1
ATOM 605 O O . SER A 1 75 ? 8.158 8.984 -13.089 1.00 90.19 75 SER A O 1
ATOM 607 N N . VAL A 1 76 ? 8.969 8.656 -15.155 1.00 87.94 76 VAL A N 1
ATOM 608 C CA . VAL A 1 76 ? 9.950 9.739 -15.165 1.00 87.94 76 VAL A CA 1
ATOM 609 C C . VAL A 1 76 ? 9.824 10.477 -16.492 1.00 87.94 76 VAL A C 1
ATOM 611 O O . VAL A 1 76 ? 9.829 9.862 -17.561 1.00 87.94 76 VAL A O 1
ATOM 614 N N . GLY A 1 77 ? 9.722 11.801 -16.411 1.00 92.00 77 GLY A N 1
ATOM 615 C CA . GLY A 1 77 ? 9.709 12.701 -17.562 1.00 92.00 77 GLY A CA 1
ATOM 616 C C . GLY A 1 77 ? 10.457 14.008 -17.279 1.00 92.00 77 GLY A C 1
ATOM 617 O O . GLY A 1 77 ? 11.127 14.124 -16.249 1.00 92.00 77 GLY A O 1
ATOM 618 N N . PRO A 1 78 ? 10.324 15.027 -18.148 1.00 88.19 78 PRO A N 1
ATOM 619 C CA . PRO A 1 78 ? 11.032 16.306 -17.999 1.00 88.19 78 PRO A CA 1
ATOM 620 C C . PRO A 1 78 ? 10.731 17.040 -16.688 1.00 88.19 78 PRO A C 1
ATOM 622 O O . PRO A 1 78 ? 11.582 17.759 -16.173 1.00 88.19 78 PRO A O 1
ATOM 625 N N . ASN A 1 79 ? 9.528 16.839 -16.142 1.00 84.50 79 ASN A N 1
ATOM 626 C CA . ASN A 1 79 ? 9.062 17.466 -14.904 1.00 84.50 79 ASN A CA 1
ATOM 627 C C . ASN A 1 79 ? 9.469 16.680 -13.638 1.00 84.50 79 ASN A C 1
ATOM 629 O O . ASN A 1 79 ? 9.034 17.029 -12.543 1.00 84.50 79 ASN A O 1
ATOM 633 N N . GLY A 1 80 ? 10.287 15.630 -13.776 1.00 86.50 80 GLY A N 1
ATOM 634 C CA . GLY A 1 80 ? 10.710 14.754 -12.684 1.00 86.50 80 GLY A CA 1
ATOM 635 C C . GLY A 1 80 ? 9.921 13.438 -12.603 1.00 86.50 80 GLY A C 1
ATOM 636 O O . GLY A 1 80 ? 9.241 13.057 -13.563 1.00 86.50 80 GLY A O 1
ATOM 637 N N . PRO A 1 81 ? 10.057 12.701 -11.485 1.00 86.31 81 PRO A N 1
ATOM 638 C CA . PRO A 1 81 ? 9.332 11.460 -11.251 1.00 86.31 81 PRO A CA 1
ATOM 639 C C . PRO A 1 81 ? 7.871 11.711 -10.852 1.00 86.31 81 PRO A C 1
ATOM 641 O O . PRO A 1 81 ? 7.552 12.675 -10.158 1.00 86.31 81 PRO A O 1
ATOM 644 N N . SER A 1 82 ? 6.997 10.787 -11.235 1.00 80.75 82 SER A N 1
ATOM 645 C CA . SER A 1 82 ? 5.606 10.695 -10.790 1.00 80.75 82 SER A CA 1
ATOM 646 C C . SER A 1 82 ? 5.273 9.241 -10.448 1.00 80.75 82 SER A C 1
ATOM 648 O O . SER A 1 82 ? 5.916 8.317 -10.949 1.00 80.75 82 SER A O 1
ATOM 650 N N . ASN A 1 83 ? 4.291 9.014 -9.581 1.00 84.69 83 ASN A N 1
ATOM 651 C CA . ASN A 1 83 ? 3.799 7.679 -9.251 1.00 84.69 83 ASN A CA 1
ATOM 652 C C . ASN A 1 83 ? 2.315 7.715 -8.866 1.00 84.69 83 ASN A C 1
ATOM 654 O O . ASN A 1 83 ? 1.753 8.781 -8.595 1.00 84.69 83 ASN A O 1
ATOM 658 N N . GLY A 1 84 ? 1.695 6.540 -8.855 1.00 75.62 84 GLY A N 1
ATOM 659 C CA . GLY A 1 84 ? 0.295 6.373 -8.503 1.00 75.62 84 GLY A CA 1
ATOM 660 C C . GLY A 1 84 ? -0.079 4.925 -8.214 1.00 75.62 84 GLY A C 1
ATOM 661 O O . GLY A 1 84 ? 0.695 3.990 -8.428 1.00 75.62 84 GLY A O 1
ATOM 662 N N . THR A 1 85 ? -1.297 4.754 -7.715 1.00 68.62 85 THR A N 1
ATOM 663 C CA . THR A 1 85 ? -1.904 3.458 -7.391 1.00 68.62 85 THR A CA 1
ATOM 664 C C . THR A 1 85 ? -3.251 3.327 -8.079 1.00 68.62 85 THR A C 1
ATOM 666 O O . THR A 1 85 ? -3.894 4.323 -8.413 1.00 68.62 85 THR A O 1
ATOM 669 N N . LYS A 1 86 ? -3.675 2.091 -8.328 1.00 80.75 86 LYS A N 1
ATOM 670 C CA . LYS A 1 86 ? -4.868 1.809 -9.118 1.00 80.75 86 LYS A CA 1
ATOM 671 C C . LYS A 1 86 ? -5.499 0.480 -8.740 1.00 80.75 86 LYS A C 1
ATOM 673 O O . LYS A 1 86 ? -4.796 -0.510 -8.542 1.00 80.75 86 LYS A O 1
ATOM 678 N N . VAL A 1 87 ? -6.825 0.457 -8.695 1.00 61.38 87 VAL A N 1
ATOM 679 C CA . VAL A 1 87 ? -7.646 -0.739 -8.494 1.00 61.38 87 VAL A CA 1
ATOM 680 C C . VAL A 1 87 ? -8.614 -0.879 -9.661 1.00 61.38 87 VAL A C 1
ATOM 682 O O . VAL A 1 87 ? -9.276 0.089 -10.027 1.00 61.38 87 VAL A O 1
ATOM 685 N N . ALA A 1 88 ? -8.726 -2.075 -10.237 1.00 75.94 88 ALA A N 1
ATOM 686 C CA . ALA A 1 88 ? -9.731 -2.354 -11.257 1.00 75.94 88 ALA A CA 1
ATOM 687 C C . ALA A 1 88 ? -10.513 -3.634 -10.946 1.00 75.94 88 ALA A C 1
ATOM 689 O O . ALA A 1 88 ? -9.932 -4.675 -10.666 1.00 75.94 88 ALA A O 1
ATOM 690 N N . GLY A 1 89 ? -11.840 -3.561 -10.992 1.00 70.56 89 GLY A N 1
ATOM 691 C CA . GLY A 1 89 ? -12.758 -4.675 -10.750 1.00 70.56 89 GLY A CA 1
ATOM 692 C C . GLY A 1 89 ? -13.763 -4.832 -11.887 1.00 70.56 89 GLY A C 1
ATOM 693 O O . GLY A 1 89 ? -13.654 -4.174 -12.921 1.00 70.56 89 GLY A O 1
ATOM 694 N N . TRP A 1 90 ? -14.759 -5.697 -11.706 1.00 81.62 90 TRP A N 1
ATOM 695 C CA . TRP A 1 90 ? -15.790 -5.961 -12.714 1.00 81.62 90 TRP A CA 1
ATOM 696 C C . TRP A 1 90 ? -17.189 -5.569 -12.238 1.00 81.62 90 TRP A C 1
ATOM 698 O O . TRP A 1 90 ? -17.691 -6.107 -11.251 1.00 81.62 90 TRP A O 1
ATOM 708 N N . ASP A 1 91 ? -17.859 -4.698 -12.991 1.00 70.94 91 ASP A N 1
ATOM 709 C CA . ASP A 1 91 ? -19.287 -4.443 -12.825 1.00 70.94 91 ASP A CA 1
ATOM 710 C C . ASP A 1 91 ? -20.090 -5.414 -13.706 1.00 70.94 91 ASP A C 1
ATOM 712 O O . ASP A 1 91 ? -20.150 -5.313 -14.937 1.00 70.94 91 ASP A O 1
ATOM 716 N N . ASN A 1 92 ? -20.738 -6.376 -13.049 1.00 70.94 92 ASN A N 1
ATOM 717 C CA . ASN A 1 92 ? -21.536 -7.405 -13.706 1.00 70.94 92 ASN A CA 1
ATOM 718 C C . ASN A 1 92 ? -22.888 -6.901 -14.254 1.00 70.94 92 ASN A C 1
ATOM 720 O O . ASN A 1 92 ? -23.479 -7.586 -15.091 1.00 70.94 92 ASN A O 1
ATOM 724 N N . ALA A 1 93 ? -23.388 -5.744 -13.807 1.00 65.06 93 ALA A N 1
ATOM 725 C CA . ALA A 1 93 ? -24.647 -5.171 -14.283 1.00 65.06 93 ALA A CA 1
ATOM 726 C C . ALA A 1 93 ? -24.480 -4.494 -15.651 1.00 65.06 93 ALA A C 1
ATOM 728 O O . ALA A 1 93 ? -25.342 -4.648 -16.517 1.00 65.06 93 ALA A O 1
ATOM 729 N N . ILE A 1 94 ? -23.362 -3.790 -15.861 1.00 74.25 94 ILE A N 1
ATOM 730 C CA . ILE A 1 94 ? -23.037 -3.129 -17.142 1.00 74.25 94 ILE A CA 1
ATOM 731 C C . ILE A 1 94 ? -22.050 -3.918 -18.015 1.00 74.25 94 ILE A C 1
ATOM 733 O O . ILE A 1 94 ? -21.846 -3.543 -19.169 1.00 74.25 94 ILE A O 1
ATOM 737 N N . LYS A 1 95 ? -21.478 -5.014 -17.493 1.00 86.38 95 LYS A N 1
ATOM 738 C CA . LYS A 1 95 ? -20.505 -5.891 -18.172 1.00 86.38 95 LYS A CA 1
ATOM 739 C C . LYS A 1 95 ? -19.228 -5.156 -18.587 1.00 86.38 95 LYS A C 1
ATOM 741 O O . LYS A 1 95 ? -18.803 -5.217 -19.742 1.00 86.38 95 LYS A O 1
ATOM 746 N N . GLN A 1 96 ? -18.645 -4.428 -17.636 1.00 83.12 96 GLN A N 1
ATOM 747 C CA . GLN A 1 96 ? -17.448 -3.612 -17.850 1.00 83.12 96 GLN A CA 1
ATOM 748 C C . GLN A 1 96 ? -16.447 -3.768 -16.708 1.00 83.12 96 GLN A C 1
ATOM 750 O O . GLN A 1 96 ? -16.823 -3.916 -15.545 1.00 83.12 96 GLN A O 1
ATOM 755 N N . MET A 1 97 ? -15.162 -3.675 -17.045 1.00 87.31 97 MET A N 1
ATOM 756 C CA . MET A 1 97 ? -14.113 -3.422 -16.066 1.00 87.31 97 MET A CA 1
ATOM 757 C C . MET A 1 97 ? -14.222 -1.966 -15.610 1.00 87.31 97 MET A C 1
ATOM 759 O O . MET A 1 97 ? -14.230 -1.062 -16.448 1.00 87.31 97 MET A O 1
ATOM 763 N N . VAL A 1 98 ? -14.287 -1.744 -14.301 1.00 73.06 98 VAL A N 1
ATOM 764 C CA . VAL A 1 98 ? -14.263 -0.415 -13.680 1.00 73.06 98 VAL A CA 1
ATOM 765 C C . VAL A 1 98 ? -12.912 -0.241 -13.008 1.00 73.06 98 VAL A C 1
ATOM 767 O O . VAL A 1 98 ? -12.485 -1.106 -12.252 1.00 73.06 98 VAL A O 1
ATOM 770 N N . ASP A 1 99 ? -12.242 0.858 -13.311 1.00 80.19 99 ASP A N 1
ATOM 771 C CA . ASP A 1 99 ? -10.833 1.122 -13.033 1.00 80.19 99 ASP A CA 1
ATOM 772 C C . ASP A 1 99 ? -10.708 2.491 -12.357 1.00 80.19 99 ASP A C 1
ATOM 774 O O . ASP A 1 99 ? -11.121 3.495 -12.932 1.00 80.19 99 ASP A O 1
ATOM 778 N N . ALA A 1 100 ? -10.187 2.529 -11.132 1.00 62.72 100 ALA A N 1
ATOM 779 C CA . ALA A 1 100 ? -9.969 3.743 -10.358 1.00 62.72 100 ALA A CA 1
ATOM 780 C C . ALA A 1 100 ? -8.476 3.921 -10.064 1.00 62.72 100 ALA A C 1
ATOM 782 O O . ALA A 1 100 ? -7.846 3.067 -9.440 1.00 62.72 100 ALA A O 1
ATOM 783 N N . GLU A 1 101 ? -7.933 5.057 -10.486 1.00 79.88 101 GLU A N 1
ATOM 784 C CA . GLU A 1 101 ? -6.522 5.422 -10.404 1.00 79.88 101 GLU A CA 1
ATOM 785 C C . GLU A 1 101 ? -6.338 6.707 -9.591 1.00 79.88 101 GLU A C 1
ATOM 787 O O . GLU A 1 101 ? -7.131 7.641 -9.722 1.00 79.88 101 GLU A O 1
ATOM 792 N N . PHE A 1 102 ? -5.272 6.760 -8.790 1.00 65.94 102 PHE A N 1
ATOM 793 C CA . PHE A 1 102 ? -4.896 7.883 -7.934 1.00 65.94 102 PHE A CA 1
ATOM 794 C C . PHE A 1 102 ? -3.396 8.174 -8.076 1.00 65.94 102 PHE A C 1
ATOM 796 O O . PHE A 1 102 ? -2.561 7.329 -7.745 1.00 65.94 102 PHE A O 1
ATOM 803 N N . GLY A 1 103 ? -3.049 9.370 -8.549 1.00 66.12 103 GLY A N 1
ATOM 804 C CA . GLY A 1 103 ? -1.668 9.847 -8.648 1.00 66.12 103 GLY A CA 1
ATOM 805 C C . GLY A 1 103 ? -1.230 10.603 -7.391 1.00 66.12 103 GLY A C 1
ATOM 806 O O . GLY A 1 103 ? -2.031 11.297 -6.765 1.00 66.12 103 GLY A O 1
ATOM 807 N N . ALA A 1 104 ? 0.061 10.543 -7.054 1.00 60.72 104 ALA A N 1
ATOM 808 C CA . ALA A 1 104 ? 0.632 11.161 -5.848 1.00 60.72 104 ALA A CA 1
ATOM 809 C C . ALA A 1 104 ? 0.413 12.685 -5.734 1.00 60.72 104 ALA A C 1
ATOM 811 O O . ALA A 1 104 ? 0.505 13.246 -4.647 1.00 60.72 104 ALA A O 1
ATOM 812 N N . GLN A 1 105 ? 0.107 13.360 -6.845 1.00 67.88 105 GLN A N 1
ATOM 813 C CA . GLN A 1 105 ? -0.155 14.802 -6.907 1.00 67.88 105 GLN A CA 1
ATOM 814 C C . GLN A 1 105 ? -1.662 15.143 -6.890 1.00 67.88 105 GLN A C 1
ATOM 816 O O . GLN A 1 105 ? -2.071 16.172 -7.420 1.00 67.88 105 GLN A O 1
ATOM 821 N N . GLY A 1 106 ? -2.506 14.267 -6.329 1.00 56.50 106 GLY A N 1
ATOM 822 C CA . GLY A 1 106 ? -3.954 14.492 -6.189 1.00 56.50 106 GLY A CA 1
ATOM 823 C C . GLY A 1 106 ? -4.776 14.275 -7.467 1.00 56.50 106 GLY A C 1
ATOM 824 O O . GLY A 1 106 ? -5.976 14.544 -7.483 1.00 56.50 106 GLY A O 1
ATOM 825 N N . GLN A 1 107 ? -4.149 13.771 -8.531 1.00 75.75 107 GLN A N 1
ATOM 826 C CA . GLN A 1 107 ? -4.838 13.323 -9.742 1.00 75.75 107 GLN A CA 1
ATOM 827 C C . GLN A 1 107 ? -5.704 12.102 -9.420 1.00 75.75 107 GLN A C 1
ATOM 829 O O . GLN A 1 107 ? -5.255 11.206 -8.704 1.00 75.75 107 GLN A O 1
ATOM 834 N N . TYR A 1 108 ? -6.899 12.013 -10.004 1.00 71.50 108 TYR A N 1
ATOM 835 C CA . TYR A 1 108 ? -7.652 10.760 -10.033 1.00 71.50 108 TYR A CA 1
ATOM 836 C C . TYR A 1 108 ? -8.258 10.519 -11.412 1.00 71.50 108 TYR A C 1
ATOM 838 O O . TYR A 1 108 ? -8.603 11.469 -12.117 1.00 71.50 108 TYR A O 1
ATOM 846 N N . THR A 1 109 ? -8.441 9.252 -11.774 1.00 77.44 109 THR A N 1
ATOM 847 C CA . THR A 1 109 ? -9.217 8.847 -12.952 1.00 77.44 109 THR A CA 1
ATOM 848 C C . THR A 1 109 ? -10.132 7.683 -12.592 1.00 77.44 109 THR A C 1
ATOM 850 O O . THR A 1 109 ? -9.712 6.741 -11.932 1.00 77.44 109 THR A O 1
ATOM 853 N N . LEU A 1 110 ? -11.383 7.739 -13.044 1.00 70.12 110 LEU A N 1
ATOM 854 C CA . LEU A 1 110 ? -12.339 6.639 -13.038 1.00 70.12 110 LEU A CA 1
ATOM 855 C C . LEU A 1 110 ? -12.671 6.266 -14.488 1.00 70.12 110 LEU A C 1
ATOM 857 O O . LEU A 1 110 ? -13.306 7.031 -15.220 1.00 70.12 110 LEU A O 1
ATOM 861 N N . SER A 1 111 ? -12.253 5.073 -14.887 1.00 89.81 111 SER A N 1
ATOM 862 C CA . SER A 1 111 ? -12.373 4.527 -16.233 1.00 89.81 111 SER A CA 1
ATOM 863 C C . SER A 1 111 ? -13.309 3.324 -16.257 1.00 89.81 111 SER A C 1
ATOM 865 O O . SER A 1 111 ? -13.335 2.517 -15.333 1.00 89.81 111 SER A O 1
ATOM 867 N N . HIS A 1 112 ? -14.080 3.191 -17.332 1.00 83.00 112 HIS A N 1
ATOM 868 C CA . HIS A 1 112 ? -14.940 2.035 -17.583 1.00 83.00 112 HIS A CA 1
ATOM 869 C C . HIS A 1 112 ? -14.582 1.440 -18.942 1.00 83.00 112 HIS A C 1
ATOM 871 O O . HIS A 1 112 ? -14.552 2.186 -19.920 1.00 83.00 112 HIS A O 1
ATOM 877 N N . TYR A 1 113 ? -14.341 0.130 -19.020 1.00 95.25 113 TYR A N 1
ATOM 878 C CA . TYR A 1 113 ? -13.938 -0.568 -20.244 1.00 95.25 113 TYR A CA 1
ATOM 879 C C . TYR A 1 113 ? -14.840 -1.769 -20.538 1.00 95.25 113 TYR A C 1
ATOM 881 O O . TYR A 1 113 ? -15.054 -2.620 -19.678 1.00 95.25 113 TYR A O 1
ATOM 889 N N . ALA A 1 114 ? -15.295 -1.890 -21.781 1.00 94.94 114 ALA A N 1
ATOM 890 C CA . ALA A 1 114 ? -15.911 -3.091 -22.329 1.00 94.94 114 ALA A CA 1
ATOM 891 C C . ALA A 1 114 ? -14.917 -3.820 -23.247 1.00 94.94 114 ALA A C 1
ATOM 893 O O . ALA A 1 114 ? -14.179 -3.180 -24.000 1.00 94.94 114 ALA A O 1
ATOM 894 N N . ALA A 1 115 ? -14.938 -5.152 -23.245 1.00 94.12 115 ALA A N 1
ATOM 895 C CA . ALA A 1 115 ? -14.223 -5.938 -24.247 1.00 94.12 115 ALA A CA 1
ATOM 896 C C . ALA A 1 115 ? -14.956 -5.849 -25.602 1.00 94.12 115 ALA A C 1
ATOM 898 O O . ALA A 1 115 ? -16.037 -6.410 -25.772 1.00 94.12 115 ALA A O 1
ATOM 899 N N . GLU A 1 116 ? -14.364 -5.155 -26.577 1.00 95.19 116 GLU A N 1
ATOM 900 C CA . GLU A 1 116 ? -14.827 -5.126 -27.976 1.00 95.19 116 GLU A CA 1
ATOM 901 C C . GLU A 1 116 ? -14.452 -6.436 -28.691 1.00 95.19 116 GLU A C 1
ATOM 903 O O . GLU A 1 116 ? -15.190 -6.948 -29.532 1.00 95.19 116 GLU A O 1
ATOM 908 N N . SER A 1 117 ? -13.305 -7.017 -28.328 1.00 94.50 117 SER A N 1
ATOM 909 C CA . SER A 1 117 ? -12.880 -8.354 -28.744 1.00 94.50 117 SER A CA 1
ATOM 910 C C . SER A 1 117 ? -11.876 -8.945 -27.747 1.00 94.50 117 SER A C 1
ATOM 912 O O . SER A 1 117 ? -11.435 -8.281 -26.814 1.00 94.50 117 SER A O 1
ATOM 914 N N . SER A 1 118 ? -11.409 -10.177 -27.976 1.00 90.06 118 SER A N 1
ATOM 915 C CA . SER A 1 118 ? -10.316 -10.755 -27.175 1.00 90.06 118 SER A CA 1
ATOM 916 C C . SER A 1 118 ? -8.999 -9.968 -27.244 1.00 90.06 118 SER A C 1
ATOM 918 O O . SER A 1 118 ? -8.143 -10.168 -26.384 1.00 90.06 118 SER A O 1
ATOM 920 N N . ARG A 1 119 ? -8.826 -9.095 -28.246 1.00 94.25 119 ARG A N 1
ATOM 921 C CA . ARG A 1 119 ? -7.631 -8.261 -28.441 1.00 94.25 119 ARG A CA 1
ATOM 922 C C . ARG A 1 119 ? -7.872 -6.769 -28.223 1.00 94.25 119 ARG A C 1
ATOM 924 O O . ARG A 1 119 ? -6.914 -6.013 -28.299 1.00 94.25 119 ARG A O 1
ATOM 931 N N . ILE A 1 120 ? -9.109 -6.331 -28.006 1.00 97.00 120 ILE A N 1
ATOM 932 C CA . ILE A 1 120 ? -9.442 -4.905 -27.972 1.00 97.00 120 ILE A CA 1
ATOM 933 C C . ILE A 1 120 ? -10.419 -4.638 -26.837 1.00 97.00 120 ILE A C 1
ATOM 935 O O . ILE A 1 120 ? -11.510 -5.206 -26.832 1.00 97.00 120 ILE A O 1
ATOM 939 N N . ASP A 1 121 ? -10.051 -3.723 -25.947 1.00 96.94 121 ASP A N 1
ATOM 940 C CA . ASP A 1 121 ? -10.962 -3.146 -24.960 1.00 96.94 121 ASP A CA 1
ATOM 941 C C . ASP A 1 121 ? -11.198 -1.671 -25.307 1.00 96.94 121 ASP A C 1
ATOM 943 O O . ASP A 1 121 ? -10.276 -0.963 -25.715 1.00 96.94 121 ASP A O 1
ATOM 947 N N . VAL A 1 122 ? -12.432 -1.196 -25.158 1.00 97.31 122 VAL A N 1
ATOM 948 C CA . VAL A 1 122 ? -12.823 0.198 -25.421 1.00 97.31 122 VAL A CA 1
ATOM 949 C C . VAL A 1 122 ? -13.548 0.763 -24.214 1.00 97.31 122 VAL A C 1
ATOM 951 O O . VAL A 1 122 ? -14.301 0.057 -23.545 1.00 97.31 122 VAL A O 1
ATOM 954 N N . GLY A 1 123 ? -13.327 2.035 -23.912 1.00 96.31 123 GLY A N 1
ATOM 955 C CA . GLY A 1 123 ? -13.764 2.603 -22.650 1.00 96.31 123 GLY A CA 1
ATOM 956 C C . GLY A 1 123 ? -13.895 4.115 -22.631 1.00 96.31 123 GLY A C 1
ATOM 957 O O . GLY A 1 123 ? -13.697 4.802 -23.634 1.00 96.31 123 GLY A O 1
ATOM 958 N N . LYS A 1 124 ? -14.260 4.632 -21.459 1.00 95.06 124 LYS A N 1
ATOM 959 C CA . LYS A 1 124 ? -14.401 6.065 -21.184 1.00 95.06 124 LYS A CA 1
ATOM 960 C C . LYS A 1 124 ? -13.844 6.388 -19.809 1.00 95.06 124 LYS A C 1
ATOM 962 O O . LYS A 1 124 ? -14.157 5.679 -18.854 1.00 95.06 124 LYS A O 1
ATOM 967 N N . GLY A 1 125 ? -13.070 7.464 -19.725 1.00 89.81 125 GLY A N 1
ATOM 968 C CA . GLY A 1 125 ? -12.529 7.996 -18.479 1.00 89.81 125 GLY A CA 1
ATOM 969 C C . GLY A 1 125 ? -13.208 9.300 -18.072 1.00 89.81 125 GLY A C 1
ATOM 970 O O . GLY A 1 125 ? -13.604 10.106 -18.921 1.00 89.81 125 GLY A O 1
ATOM 971 N N . VAL A 1 126 ? -13.317 9.517 -16.765 1.00 79.19 126 VAL A N 1
ATOM 972 C CA . VAL A 1 126 ? -13.541 10.828 -16.139 1.00 79.19 126 VAL A CA 1
ATOM 973 C C . VAL A 1 126 ? -12.522 11.000 -15.019 1.00 79.19 126 VAL A C 1
ATOM 975 O O . VAL A 1 126 ? -12.230 10.034 -14.323 1.00 79.19 126 VAL A O 1
ATOM 978 N N . GLY A 1 127 ? -11.976 12.193 -14.816 1.00 79.31 127 GLY A N 1
ATOM 979 C CA . GLY A 1 127 ? -10.933 12.381 -13.806 1.00 79.31 127 GLY A CA 1
ATOM 980 C C . GLY A 1 127 ? -10.670 13.837 -13.460 1.00 79.31 127 GLY A C 1
ATOM 981 O O . GLY A 1 127 ? -11.460 14.719 -13.817 1.00 79.31 127 GLY A O 1
ATOM 982 N N . SER A 1 128 ? -9.548 14.087 -12.787 1.00 74.38 128 SER A N 1
ATOM 983 C CA . SER A 1 128 ? -8.984 15.425 -12.622 1.00 74.38 128 SER A CA 1
ATOM 984 C C . SER A 1 128 ? -7.480 15.481 -12.873 1.00 74.38 128 SER A C 1
ATOM 986 O O . SER A 1 128 ? -6.742 14.574 -12.485 1.00 74.38 128 SER A O 1
ATOM 988 N N . SER A 1 129 ? -7.024 16.585 -13.468 1.00 78.00 129 SER A N 1
ATOM 989 C CA . SER A 1 129 ? -5.600 16.928 -13.550 1.00 78.00 129 SER A CA 1
ATOM 990 C C . SER A 1 129 ? -5.023 17.293 -12.171 1.00 78.00 129 SER A C 1
ATOM 992 O O . SER A 1 129 ? -5.749 17.418 -11.182 1.00 78.00 129 SER A O 1
ATOM 994 N N . THR A 1 130 ? -3.706 17.514 -12.114 1.00 69.88 130 THR A N 1
ATOM 995 C CA . THR A 1 130 ? -2.981 18.098 -10.964 1.00 69.88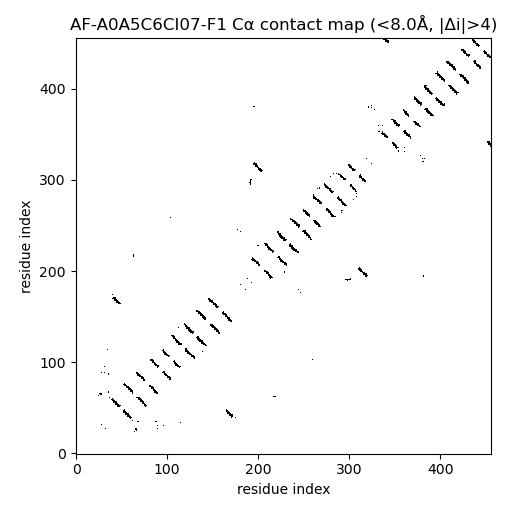 130 THR A CA 1
ATOM 996 C C . THR A 1 130 ? -3.544 19.445 -10.518 1.00 69.88 130 THR A C 1
ATOM 998 O O . THR A 1 130 ? -3.445 19.801 -9.350 1.00 69.88 130 THR A O 1
ATOM 1001 N N . GLU A 1 131 ? -4.134 20.201 -11.444 1.00 75.12 131 GLU A N 1
ATOM 1002 C CA . GLU A 1 131 ? -4.722 21.519 -11.184 1.00 75.12 131 GLU A CA 1
ATOM 1003 C C . GLU A 1 131 ? -6.209 21.419 -10.781 1.00 75.12 131 GLU A C 1
ATOM 1005 O O . GLU A 1 131 ? -6.890 22.429 -10.614 1.00 75.12 131 GLU A O 1
ATOM 1010 N N . GLY A 1 132 ? -6.732 20.196 -10.615 1.00 70.38 132 GLY A N 1
ATOM 1011 C CA . GLY A 1 132 ? -8.128 19.926 -10.268 1.00 70.38 132 GLY A CA 1
ATOM 1012 C C . GLY A 1 132 ? -9.109 20.070 -11.437 1.00 70.38 132 GLY A C 1
ATOM 1013 O O . GLY A 1 132 ? -10.320 19.924 -11.242 1.00 70.38 132 GLY A O 1
ATOM 1014 N N . GLU A 1 133 ? -8.628 20.331 -12.656 1.00 80.38 133 GLU A N 1
ATOM 1015 C CA . GLU A 1 133 ? -9.491 20.447 -13.830 1.00 80.38 133 GLU A CA 1
ATOM 1016 C C . GLU A 1 133 ? -10.110 19.100 -14.195 1.00 80.38 133 GLU A C 1
ATOM 1018 O O . GLU A 1 133 ? -9.413 18.093 -14.300 1.00 80.38 133 GLU A O 1
ATOM 1023 N N . ARG A 1 134 ? -11.426 19.077 -14.436 1.00 77.75 134 ARG A N 1
ATOM 1024 C CA . ARG A 1 134 ? -12.139 17.844 -14.788 1.00 77.75 134 ARG A CA 1
ATOM 1025 C C . ARG A 1 134 ? -11.831 17.406 -16.213 1.00 77.75 134 ARG A C 1
ATOM 1027 O O . ARG A 1 134 ? -12.204 18.097 -17.160 1.00 77.75 134 ARG A O 1
ATOM 1034 N N . THR A 1 135 ? -11.285 16.206 -16.350 1.00 82.06 135 THR A N 1
ATOM 1035 C CA . THR A 1 135 ? -11.019 15.567 -17.639 1.00 82.06 135 THR A CA 1
ATOM 1036 C C . THR A 1 135 ? -12.128 14.586 -18.016 1.00 82.06 135 THR A C 1
ATOM 1038 O O . THR A 1 135 ? -12.856 14.046 -17.173 1.00 82.06 135 THR A O 1
ATOM 1041 N N . ARG A 1 136 ? -12.275 14.358 -19.322 1.00 86.56 136 ARG A N 1
ATOM 1042 C CA . ARG A 1 136 ? -13.066 13.273 -19.918 1.00 86.56 136 ARG A CA 1
ATOM 1043 C C . ARG A 1 136 ? -12.282 12.713 -21.087 1.00 86.56 136 ARG A C 1
ATOM 1045 O O . ARG A 1 136 ? -11.681 13.505 -21.802 1.00 86.56 136 ARG A O 1
ATOM 1052 N N . SER A 1 137 ? -12.319 11.403 -21.296 1.00 91.44 137 SER A N 1
ATOM 1053 C CA . SER A 1 137 ? -11.573 10.737 -22.369 1.00 91.44 137 SER A CA 1
ATOM 1054 C C . SER A 1 137 ? -12.343 9.562 -22.973 1.00 91.44 137 SER A C 1
ATOM 1056 O O . SER A 1 137 ? -13.194 8.943 -22.326 1.00 91.44 137 SER A O 1
ATOM 1058 N N . GLN A 1 138 ? -12.051 9.256 -24.236 1.00 95.81 138 GLN A N 1
ATOM 1059 C CA . GLN A 1 138 ? -12.255 7.935 -24.825 1.00 95.81 138 GLN A CA 1
ATOM 1060 C C . GLN A 1 138 ? -10.973 7.117 -24.637 1.00 95.81 138 GLN A C 1
ATOM 1062 O O . GLN A 1 138 ? -9.866 7.641 -24.741 1.00 95.81 138 GLN A O 1
ATOM 1067 N N . LEU A 1 139 ? -11.129 5.836 -24.328 1.00 96.94 139 LEU A N 1
ATOM 1068 C CA . LEU A 1 139 ? -10.035 4.934 -23.990 1.00 96.94 139 LEU A CA 1
ATOM 1069 C C . LEU A 1 139 ? -10.068 3.735 -24.931 1.00 96.94 139 LEU A C 1
ATOM 1071 O O . LEU A 1 139 ? -11.140 3.201 -25.225 1.00 96.94 139 LEU A O 1
ATOM 1075 N N . ARG A 1 140 ? -8.901 3.281 -25.378 1.00 97.81 140 ARG A N 1
ATOM 1076 C CA . ARG A 1 140 ? -8.772 2.072 -26.195 1.00 97.81 140 ARG A CA 1
ATOM 1077 C C . ARG A 1 140 ? -7.511 1.315 -25.818 1.00 97.81 140 ARG A C 1
ATOM 1079 O O . ARG A 1 140 ? -6.442 1.915 -25.765 1.00 97.81 140 ARG A O 1
ATOM 1086 N N . VAL A 1 141 ? -7.633 0.015 -25.572 1.00 97.81 141 VAL A N 1
ATOM 1087 C CA . VAL A 1 141 ? -6.501 -0.887 -25.339 1.00 97.81 141 VAL A CA 1
ATOM 1088 C C . VAL A 1 141 ? -6.436 -1.907 -26.467 1.00 97.81 141 VAL A C 1
ATOM 1090 O O . VAL A 1 141 ? -7.403 -2.629 -26.697 1.00 97.81 141 VAL A O 1
ATOM 1093 N N . GLU A 1 142 ? -5.295 -1.995 -27.147 1.00 98.00 142 GLU A N 1
ATOM 1094 C CA . GLU A 1 142 ? -5.026 -2.992 -28.187 1.00 98.00 142 GLU A CA 1
ATOM 1095 C C . GLU A 1 142 ? -3.953 -3.972 -27.707 1.00 98.00 142 GLU A C 1
ATOM 1097 O O . GLU A 1 142 ? -2.820 -3.588 -27.426 1.00 98.00 142 GLU A O 1
ATOM 1102 N N . LYS A 1 143 ? -4.338 -5.243 -27.582 1.00 95.75 143 LYS A N 1
ATOM 1103 C CA . LYS A 1 143 ? -3.612 -6.286 -26.851 1.00 95.75 143 LYS A CA 1
ATOM 1104 C C . LYS A 1 143 ? -2.875 -7.243 -27.785 1.00 95.75 143 LYS A C 1
ATOM 1106 O O . LYS A 1 143 ? -3.440 -7.780 -28.748 1.00 95.75 143 LYS A O 1
ATOM 1111 N N . ASP A 1 144 ? -1.628 -7.525 -27.444 1.00 92.56 144 ASP A N 1
ATOM 1112 C CA . ASP A 1 144 ? -0.828 -8.661 -27.905 1.00 92.56 144 ASP A CA 1
ATOM 1113 C C . ASP A 1 144 ? -0.338 -9.476 -26.692 1.00 92.56 144 ASP A C 1
ATOM 1115 O O . ASP A 1 144 ? -0.624 -9.120 -25.552 1.00 92.56 144 ASP A O 1
ATOM 1119 N N . GLN A 1 145 ? 0.358 -10.593 -26.893 1.00 84.75 145 GLN A N 1
ATOM 1120 C CA . GLN A 1 145 ? 0.720 -11.515 -25.808 1.00 84.75 145 GLN A CA 1
ATOM 1121 C C . GLN A 1 145 ? 1.540 -10.840 -24.687 1.00 84.75 145 GLN A C 1
ATOM 1123 O O . GLN A 1 145 ? 1.200 -10.950 -23.508 1.00 84.75 145 GLN A O 1
ATOM 1128 N N . ASP A 1 146 ? 2.590 -10.116 -25.078 1.00 89.31 146 ASP A N 1
ATOM 1129 C CA . ASP A 1 146 ? 3.587 -9.514 -24.180 1.00 89.31 146 ASP A CA 1
ATOM 1130 C C . ASP A 1 146 ? 3.704 -7.985 -24.376 1.00 89.31 146 ASP A C 1
ATOM 1132 O O . ASP A 1 146 ? 4.667 -7.354 -23.942 1.00 89.31 146 ASP A O 1
ATOM 1136 N N . GLN A 1 147 ? 2.719 -7.374 -25.043 1.00 94.94 147 GLN A N 1
ATOM 1137 C CA . GLN A 1 147 ? 2.645 -5.935 -25.308 1.00 94.94 147 GLN A CA 1
ATOM 1138 C C . GLN A 1 147 ? 1.180 -5.492 -25.407 1.00 94.94 147 GLN A C 1
ATOM 1140 O O . GLN A 1 147 ? 0.371 -6.209 -25.995 1.00 94.94 147 GLN A O 1
ATOM 1145 N N . PHE A 1 148 ? 0.850 -4.288 -24.940 1.00 97.25 148 PHE A N 1
ATOM 1146 C CA . PHE A 1 148 ? -0.367 -3.597 -25.371 1.00 97.25 148 PHE A CA 1
ATOM 1147 C C . PHE A 1 148 ? -0.121 -2.117 -25.663 1.00 97.25 148 PHE A C 1
ATOM 1149 O O . PHE A 1 148 ? 0.843 -1.509 -25.198 1.00 97.25 148 PHE A O 1
ATOM 1156 N N . LEU A 1 149 ? -1.016 -1.543 -26.458 1.00 97.62 149 LEU A N 1
ATOM 1157 C CA . LEU A 1 149 ? -1.110 -0.110 -26.702 1.00 97.62 149 LEU A CA 1
ATOM 1158 C C . LEU A 1 149 ? -2.327 0.426 -25.954 1.00 97.62 149 LEU A C 1
ATOM 1160 O O . LEU A 1 149 ? -3.417 -0.116 -26.121 1.00 97.62 149 LEU A O 1
ATOM 1164 N N . TRP A 1 150 ? -2.167 1.483 -25.163 1.00 97.50 150 TRP A N 1
ATOM 1165 C CA . TRP A 1 150 ? -3.275 2.194 -24.526 1.00 97.50 150 TRP A CA 1
ATOM 1166 C C . TRP A 1 150 ? -3.355 3.603 -25.103 1.00 97.50 150 TRP A C 1
ATOM 1168 O O . TRP A 1 150 ? -2.411 4.382 -25.008 1.00 97.50 150 TRP A O 1
ATOM 1178 N N . THR A 1 151 ? -4.468 3.910 -25.760 1.00 97.12 151 THR A N 1
ATOM 1179 C CA . THR A 1 151 ? -4.733 5.215 -26.370 1.00 97.12 151 THR A CA 1
ATOM 1180 C C . THR A 1 151 ? -5.767 5.957 -25.540 1.00 97.12 151 THR A C 1
ATOM 1182 O O . THR A 1 151 ? -6.868 5.447 -25.318 1.00 97.12 151 THR A O 1
ATOM 1185 N N . VAL A 1 152 ? -5.420 7.174 -25.131 1.00 94.12 152 VAL A N 1
ATOM 1186 C CA . VAL A 1 152 ? -6.312 8.130 -24.473 1.00 94.12 152 VAL A CA 1
ATOM 1187 C C . VAL A 1 152 ? -6.624 9.230 -25.485 1.00 94.12 152 VAL A C 1
ATOM 1189 O O . VAL A 1 152 ? -5.748 10.011 -25.846 1.00 94.12 152 VAL A O 1
ATOM 1192 N N . SER A 1 153 ? -7.856 9.271 -25.986 1.00 89.44 153 SER A N 1
ATOM 1193 C CA . SER A 1 153 ? -8.311 10.184 -27.044 1.00 89.44 153 SER A CA 1
ATOM 1194 C C . SER A 1 153 ? -9.515 11.019 -26.603 1.00 89.44 153 SER A C 1
ATOM 1196 O O . SER A 1 153 ? -10.106 10.773 -25.552 1.00 89.44 153 SER A O 1
ATOM 1198 N N . ASP A 1 154 ? -9.855 12.053 -27.383 1.00 70.56 154 ASP A N 1
ATOM 1199 C CA . ASP A 1 154 ? -10.914 13.032 -27.074 1.00 70.56 154 ASP A CA 1
ATOM 1200 C C . ASP A 1 154 ? -10.842 13.581 -25.639 1.00 70.56 154 ASP A C 1
ATOM 1202 O O . ASP A 1 154 ? -11.857 13.845 -24.991 1.00 70.56 154 ASP A O 1
ATOM 1206 N N . SER A 1 155 ? -9.607 13.746 -25.155 1.00 66.44 155 SER A N 1
ATOM 1207 C CA . SER A 1 155 ? -9.306 14.375 -23.878 1.00 66.44 155 SER A CA 1
ATOM 1208 C C . SER A 1 155 ? -9.756 15.832 -23.918 1.00 66.44 155 SER A C 1
ATOM 1210 O O . SER A 1 155 ? -9.328 16.589 -24.794 1.00 66.44 155 SER A O 1
ATOM 1212 N N . THR A 1 156 ? -10.626 16.230 -22.986 1.00 68.44 156 THR A N 1
ATOM 1213 C CA . THR A 1 156 ? -10.952 17.645 -22.766 1.00 68.44 156 THR A CA 1
ATOM 1214 C C . THR A 1 156 ? -10.301 18.167 -21.492 1.00 68.44 156 THR A C 1
ATOM 1216 O O . THR A 1 156 ? -10.734 17.800 -20.400 1.00 68.44 156 THR A O 1
ATOM 1219 N N . GLU A 1 157 ? -9.337 19.073 -21.640 1.00 63.56 157 GLU A N 1
ATOM 1220 C CA . GLU A 1 157 ? -8.677 19.833 -20.566 1.00 63.56 157 GLU A CA 1
ATOM 1221 C C . GLU A 1 157 ? -9.042 21.318 -20.744 1.00 63.56 157 GLU A C 1
ATOM 1223 O O . GLU A 1 157 ? -9.064 21.818 -21.872 1.00 63.56 157 GLU A O 1
ATOM 1228 N N . ALA A 1 158 ? -9.476 22.006 -19.686 1.00 66.50 158 ALA A N 1
ATOM 1229 C CA . ALA A 1 158 ? -10.124 23.326 -19.739 1.00 66.50 158 ALA A CA 1
ATOM 1230 C C . ALA A 1 158 ? -11.236 23.483 -20.814 1.00 66.50 158 ALA A C 1
ATOM 1232 O O . ALA A 1 158 ? -11.506 24.586 -21.299 1.00 66.50 158 ALA A O 1
ATOM 1233 N N . GLY A 1 159 ? -11.872 22.383 -21.244 1.00 67.81 159 GLY A N 1
ATOM 1234 C CA . GLY A 1 159 ? -12.843 22.368 -22.349 1.00 67.81 159 GLY A CA 1
ATOM 1235 C C . GLY A 1 159 ? -12.244 22.462 -23.764 1.00 67.81 159 GLY A C 1
ATOM 1236 O O . GLY A 1 159 ? -12.993 22.635 -24.725 1.00 67.81 159 GLY A O 1
ATOM 1237 N N . LYS A 1 160 ? -10.921 22.340 -23.918 1.00 75.94 160 LYS A N 1
ATOM 1238 C CA . LYS A 1 160 ? -10.218 22.223 -25.205 1.00 75.94 160 LYS A CA 1
ATOM 1239 C C . LYS A 1 160 ? -9.915 20.758 -25.502 1.00 75.94 160 LYS A C 1
ATOM 1241 O O . LYS A 1 160 ? -9.548 20.017 -24.598 1.00 75.94 160 LYS A O 1
ATOM 1246 N N . GLN A 1 161 ? -10.037 20.360 -26.766 1.00 80.31 161 GLN A N 1
ATOM 1247 C CA . GLN A 1 161 ? -9.598 19.041 -27.220 1.00 80.31 161 GLN A CA 1
ATOM 1248 C C . GLN A 1 161 ? -8.065 18.981 -27.206 1.00 80.31 161 GLN A C 1
ATOM 1250 O O . GLN A 1 161 ? -7.410 19.874 -27.748 1.00 80.31 161 GLN A O 1
ATOM 1255 N N . VAL A 1 162 ? -7.516 17.944 -26.579 1.00 81.06 162 VAL A N 1
ATOM 1256 C CA . VAL A 1 162 ? -6.084 17.622 -26.565 1.00 81.06 162 VAL A CA 1
ATOM 1257 C C . VAL A 1 162 ? -5.824 16.496 -27.569 1.00 81.06 162 VAL A C 1
ATOM 1259 O O . VAL A 1 162 ? -6.689 15.639 -27.780 1.00 81.06 162 VAL A O 1
ATOM 1262 N N . ASP A 1 163 ? -4.648 16.502 -28.198 1.00 88.00 163 ASP A N 1
ATOM 1263 C CA . ASP A 1 163 ? -4.220 15.421 -29.090 1.00 88.00 163 ASP A CA 1
ATOM 1264 C C . ASP A 1 163 ? -4.201 14.063 -28.351 1.00 88.00 163 ASP A C 1
ATOM 1266 O O . ASP A 1 163 ? -3.902 14.026 -27.153 1.00 88.00 163 ASP A O 1
ATOM 1270 N N . PRO A 1 164 ? -4.508 12.937 -29.028 1.00 91.81 164 PRO A N 1
ATOM 1271 C CA . PRO A 1 164 ? -4.482 11.624 -28.395 1.00 91.81 164 PRO A CA 1
ATOM 1272 C C . PRO A 1 164 ? -3.096 11.255 -27.855 1.00 91.81 164 PRO A C 1
ATOM 1274 O O . PRO A 1 164 ? -2.099 11.361 -28.570 1.00 91.81 164 PRO A O 1
ATOM 1277 N N . ILE A 1 165 ? -3.051 10.743 -26.626 1.00 93.38 165 ILE A N 1
ATOM 1278 C CA . ILE A 1 165 ? -1.830 10.217 -26.006 1.00 93.38 165 ILE A CA 1
ATOM 1279 C C . ILE A 1 165 ? -1.794 8.701 -26.214 1.00 93.38 165 ILE A C 1
ATOM 1281 O O . ILE A 1 165 ? -2.767 8.001 -25.921 1.00 93.38 165 ILE A O 1
ATOM 1285 N N . LEU A 1 166 ? -0.668 8.198 -26.724 1.00 96.44 166 LEU A N 1
ATOM 1286 C CA . LEU A 1 166 ? -0.422 6.776 -26.956 1.00 96.44 166 LEU A CA 1
ATOM 1287 C C . LEU A 1 166 ? 0.651 6.262 -25.995 1.00 96.44 166 LEU A C 1
ATOM 1289 O O . LEU A 1 166 ? 1.823 6.613 -26.116 1.00 96.44 166 LEU A O 1
ATOM 1293 N N . TYR A 1 167 ? 0.246 5.374 -25.095 1.00 97.38 167 TYR A N 1
ATOM 1294 C CA . TYR A 1 167 ? 1.131 4.627 -24.214 1.00 97.38 167 TYR A CA 1
ATOM 1295 C C . TYR A 1 167 ? 1.428 3.253 -24.823 1.00 97.38 167 TYR A C 1
ATOM 1297 O O . TYR A 1 167 ? 0.514 2.528 -25.224 1.00 97.38 167 TYR A O 1
ATOM 1305 N N . THR A 1 168 ? 2.701 2.866 -24.857 1.00 97.56 168 THR A N 1
ATOM 1306 C CA . THR A 1 168 ? 3.145 1.533 -25.285 1.00 97.56 168 THR A CA 1
ATOM 1307 C C . THR A 1 168 ? 3.663 0.761 -24.082 1.00 97.56 168 THR A C 1
ATOM 1309 O O . THR A 1 168 ? 4.704 1.119 -23.546 1.00 97.56 168 THR A O 1
ATOM 1312 N N . PHE A 1 169 ? 2.968 -0.305 -23.682 1.00 97.75 169 PHE A N 1
ATOM 1313 C CA . PHE A 1 169 ? 3.334 -1.176 -22.561 1.00 97.75 169 PHE A CA 1
ATOM 1314 C C . PHE A 1 169 ? 3.955 -2.476 -23.071 1.00 97.75 169 PHE A C 1
ATOM 1316 O O . PHE A 1 169 ? 3.376 -3.134 -23.932 1.00 97.75 169 PHE A O 1
ATOM 1323 N N . ARG A 1 170 ? 5.098 -2.883 -22.516 1.00 96.62 170 ARG A N 1
ATOM 1324 C CA . ARG A 1 170 ? 5.820 -4.129 -22.823 1.00 96.62 170 ARG A CA 1
ATOM 1325 C C . ARG A 1 170 ? 6.022 -4.923 -21.536 1.00 96.62 170 ARG A C 1
ATOM 1327 O O . ARG A 1 170 ? 6.457 -4.363 -20.534 1.00 96.62 170 ARG A O 1
ATOM 1334 N N . ARG A 1 171 ? 5.699 -6.216 -21.547 1.00 92.50 171 ARG A N 1
ATOM 1335 C CA . ARG A 1 171 ? 5.819 -7.088 -20.371 1.00 92.50 171 ARG A CA 1
ATOM 1336 C C . ARG A 1 171 ? 7.295 -7.300 -20.022 1.00 92.50 171 ARG A C 1
ATOM 1338 O O . ARG A 1 171 ? 8.109 -7.581 -20.905 1.00 92.50 171 ARG A O 1
ATOM 1345 N N . VAL A 1 172 ? 7.648 -7.176 -18.743 1.00 89.25 172 VAL A N 1
ATOM 1346 C CA . VAL A 1 172 ? 9.037 -7.306 -18.275 1.00 89.25 172 VAL A CA 1
ATOM 1347 C C . VAL A 1 172 ? 9.424 -8.783 -18.200 1.00 89.25 172 VAL A C 1
ATOM 1349 O O . VAL A 1 172 ? 9.255 -9.454 -17.186 1.00 89.25 172 VAL A O 1
ATOM 1352 N N . GLY A 1 173 ? 9.951 -9.288 -19.317 1.00 67.00 173 GLY A N 1
ATOM 1353 C CA . GLY A 1 173 ? 10.395 -10.672 -19.469 1.00 67.00 173 GLY A CA 1
ATOM 1354 C C . GLY A 1 173 ? 9.252 -11.689 -19.544 1.00 67.00 173 GLY A C 1
ATOM 1355 O O . GLY A 1 173 ? 8.072 -11.375 -19.385 1.00 67.00 173 GLY A O 1
ATOM 1356 N N . LYS A 1 174 ? 9.609 -12.966 -19.755 1.00 44.44 174 LYS A N 1
ATOM 1357 C CA . LYS A 1 174 ? 8.716 -14.046 -19.315 1.00 44.44 174 LYS A CA 1
ATOM 1358 C C . LYS A 1 174 ? 8.509 -13.848 -17.824 1.00 44.44 174 LYS A C 1
ATOM 1360 O O . LYS A 1 174 ? 9.517 -13.706 -17.136 1.00 44.44 174 LYS A O 1
ATOM 1365 N N . GLN A 1 175 ? 7.254 -13.922 -17.372 1.00 45.97 175 GLN A N 1
ATOM 1366 C CA . GLN A 1 175 ? 6.893 -14.066 -15.963 1.00 45.97 175 GLN A CA 1
ATOM 1367 C C . GLN A 1 175 ? 7.905 -15.018 -15.325 1.00 45.97 175 GLN A C 1
ATOM 1369 O O . GLN A 1 175 ? 7.926 -16.211 -15.649 1.00 45.97 175 GLN A O 1
ATOM 1374 N N . SER A 1 176 ? 8.829 -14.445 -14.548 1.00 39.41 176 SER A N 1
ATOM 1375 C CA . SER A 1 176 ? 9.909 -15.202 -13.931 1.00 39.41 176 SER A CA 1
ATOM 1376 C C . SER A 1 176 ? 9.238 -16.324 -13.153 1.00 39.41 176 SER A C 1
ATOM 1378 O O . SER A 1 176 ? 8.180 -16.108 -12.552 1.00 39.41 176 SER A O 1
ATOM 1380 N N . SER A 1 177 ? 9.794 -17.537 -13.191 1.00 40.50 177 SER A N 1
ATOM 1381 C CA . SER A 1 177 ? 9.417 -18.555 -12.212 1.00 40.50 177 SER A CA 1
ATOM 1382 C C . SER A 1 177 ? 9.965 -18.053 -10.881 1.00 40.50 177 SER A C 1
ATOM 1384 O O . SER A 1 177 ? 11.075 -18.430 -10.493 1.00 40.50 177 SER A O 1
ATOM 1386 N N . SER A 1 178 ? 9.246 -17.091 -10.297 1.00 51.41 178 SER A N 1
ATOM 1387 C CA . SER A 1 178 ? 9.733 -16.215 -9.250 1.00 51.41 178 SER A CA 1
ATOM 1388 C C . SER A 1 178 ? 10.204 -17.115 -8.136 1.00 51.41 178 SER A C 1
ATOM 1390 O O . SER A 1 178 ? 9.441 -17.930 -7.614 1.00 51.41 178 SER A O 1
ATOM 1392 N N . LYS A 1 179 ? 11.505 -17.046 -7.837 1.00 68.19 179 LYS A N 1
ATOM 1393 C CA . LYS A 1 179 ? 12.048 -17.819 -6.727 1.00 68.19 179 LYS A CA 1
ATOM 1394 C C . LYS A 1 179 ? 11.229 -17.406 -5.507 1.00 68.19 179 LYS A C 1
ATOM 1396 O O . LYS A 1 179 ? 11.241 -16.209 -5.202 1.00 68.19 179 LYS A O 1
ATOM 1401 N N . PRO A 1 180 ? 10.490 -18.330 -4.869 1.00 80.06 180 PRO A N 1
ATOM 1402 C CA . PRO A 1 180 ? 9.673 -17.967 -3.727 1.00 80.06 180 PRO A CA 1
ATOM 1403 C C . PRO A 1 180 ? 10.569 -17.320 -2.673 1.00 80.06 180 PRO A C 1
ATOM 1405 O O . PRO A 1 180 ? 11.775 -17.591 -2.622 1.00 80.06 180 PRO A O 1
ATOM 1408 N N . MET A 1 181 ? 9.980 -16.446 -1.860 1.00 89.00 181 MET A N 1
ATOM 1409 C CA . MET A 1 181 ? 10.670 -15.895 -0.701 1.00 89.00 181 MET A CA 1
ATOM 1410 C C . MET A 1 181 ? 11.265 -17.063 0.107 1.00 89.00 181 MET A C 1
ATOM 1412 O O . MET A 1 181 ? 10.534 -18.014 0.385 1.00 89.00 181 MET A O 1
ATOM 1416 N N . PRO A 1 182 ? 12.567 -17.054 0.447 1.00 94.88 182 PRO A N 1
ATOM 1417 C CA . PRO A 1 182 ? 13.160 -18.159 1.187 1.00 94.88 182 PRO A CA 1
ATOM 1418 C C . PRO A 1 182 ? 12.447 -18.364 2.527 1.00 94.88 182 PRO A C 1
ATOM 1420 O O . PRO A 1 182 ? 12.219 -17.392 3.245 1.00 94.88 182 PRO A O 1
ATOM 1423 N N . ASP A 1 183 ? 12.172 -19.616 2.906 1.00 94.94 183 ASP A N 1
ATOM 1424 C CA . ASP A 1 183 ? 11.453 -19.970 4.144 1.00 94.94 183 ASP A CA 1
ATOM 1425 C C . ASP A 1 183 ? 12.060 -19.358 5.419 1.00 94.94 183 ASP A C 1
ATOM 1427 O O . ASP A 1 183 ? 11.402 -19.294 6.454 1.00 94.94 183 ASP A O 1
ATOM 1431 N N . THR A 1 184 ? 13.345 -18.993 5.401 1.00 96.19 184 THR A N 1
ATOM 1432 C CA . THR A 1 184 ? 14.007 -18.272 6.498 1.00 96.19 184 THR A CA 1
ATOM 1433 C C . THR A 1 184 ? 13.567 -16.812 6.559 1.00 96.19 184 THR A C 1
ATOM 1435 O O . THR A 1 184 ? 13.234 -16.337 7.634 1.00 96.19 184 THR A O 1
ATOM 1438 N N . ILE A 1 185 ? 13.497 -16.128 5.415 1.00 96.62 185 ILE A N 1
ATOM 1439 C CA . ILE A 1 185 ? 13.048 -14.735 5.302 1.00 96.62 185 ILE A CA 1
ATOM 1440 C C . ILE A 1 185 ? 11.562 -14.619 5.642 1.00 96.62 185 ILE A C 1
ATOM 1442 O O . ILE A 1 185 ? 11.193 -13.749 6.426 1.00 96.62 185 ILE A O 1
ATOM 1446 N N . HIS A 1 186 ? 10.726 -15.524 5.118 1.00 94.50 186 HIS A N 1
ATOM 1447 C CA . HIS A 1 186 ? 9.291 -15.561 5.434 1.00 94.50 186 HIS A CA 1
ATOM 1448 C C . HIS A 1 186 ? 9.054 -15.740 6.941 1.00 94.50 186 HIS A C 1
ATOM 1450 O O . HIS A 1 186 ? 8.334 -14.945 7.541 1.00 94.50 186 HIS A O 1
ATOM 1456 N N . ARG A 1 187 ? 9.763 -16.679 7.589 1.00 95.25 187 ARG A N 1
ATOM 1457 C CA . ARG A 1 187 ? 9.697 -16.847 9.051 1.00 95.25 187 ARG A CA 1
ATOM 1458 C C . ARG A 1 187 ? 10.209 -15.640 9.828 1.00 95.25 187 ARG A C 1
ATOM 1460 O O . ARG A 1 187 ? 9.538 -15.231 10.761 1.00 95.25 187 ARG A O 1
ATOM 1467 N N . THR A 1 188 ? 11.326 -15.017 9.442 1.00 96.44 188 THR A N 1
ATOM 1468 C CA . THR A 1 188 ? 11.780 -13.784 10.111 1.00 96.44 188 THR A CA 1
ATOM 1469 C C . THR A 1 188 ? 10.730 -12.670 10.015 1.00 96.44 188 THR A C 1
ATOM 1471 O O . THR A 1 188 ? 10.539 -11.926 10.976 1.00 96.44 188 THR A O 1
ATOM 1474 N N . ILE A 1 189 ? 10.007 -12.568 8.893 1.00 95.19 189 ILE A N 1
ATOM 1475 C CA . ILE A 1 189 ? 8.895 -11.622 8.757 1.00 95.19 189 ILE A CA 1
ATOM 1476 C C . ILE A 1 189 ? 7.748 -11.982 9.708 1.00 95.19 189 ILE A C 1
ATOM 1478 O O . ILE A 1 189 ? 7.306 -11.112 10.459 1.00 95.19 189 ILE A O 1
ATOM 1482 N N . GLU A 1 190 ? 7.291 -13.234 9.709 1.00 93.56 190 GLU A N 1
ATOM 1483 C CA . GLU A 1 190 ? 6.215 -13.714 10.588 1.00 93.56 190 GLU A CA 1
ATOM 1484 C C . GLU A 1 190 ? 6.555 -13.507 12.076 1.00 93.56 190 GLU A C 1
ATOM 1486 O O . GLU A 1 190 ? 5.818 -12.844 12.808 1.00 93.56 190 GLU A O 1
ATOM 1491 N N . ASP A 1 191 ? 7.720 -13.995 12.503 1.00 93.88 191 ASP A N 1
ATOM 1492 C CA . ASP A 1 191 ? 8.157 -14.007 13.900 1.00 93.88 191 ASP A CA 1
ATOM 1493 C C . ASP A 1 191 ? 8.483 -12.597 14.435 1.00 93.88 191 ASP A C 1
ATOM 1495 O O . ASP A 1 191 ? 8.260 -12.318 15.619 1.00 93.88 191 ASP A O 1
ATOM 1499 N N . HIS A 1 192 ? 8.988 -11.682 13.590 1.00 95.06 192 HIS A N 1
ATOM 1500 C CA . HIS A 1 192 ? 9.524 -10.390 14.047 1.00 95.06 192 HIS A CA 1
ATOM 1501 C C . HIS A 1 192 ? 8.913 -9.134 13.427 1.00 95.06 192 HIS A C 1
ATOM 1503 O O . HIS A 1 192 ? 8.983 -8.096 14.074 1.00 95.06 192 HIS A O 1
ATOM 1509 N N . LEU A 1 193 ? 8.325 -9.166 12.228 1.00 93.81 193 LEU A N 1
ATOM 1510 C CA . LEU A 1 193 ? 7.745 -7.970 11.596 1.00 93.81 193 LEU A CA 1
ATOM 1511 C C . LEU A 1 193 ? 6.225 -7.904 11.743 1.00 93.81 193 LEU A C 1
ATOM 1513 O O . LEU A 1 193 ? 5.709 -6.817 12.017 1.00 93.81 193 LEU A O 1
ATOM 1517 N N . ILE A 1 194 ? 5.509 -9.021 11.583 1.00 92.12 194 ILE A N 1
ATOM 1518 C CA . ILE A 1 194 ? 4.042 -9.071 11.674 1.00 92.12 194 ILE A CA 1
ATOM 1519 C C . ILE A 1 194 ? 3.560 -8.733 13.090 1.00 92.12 194 ILE A C 1
ATOM 1521 O O . ILE A 1 194 ? 4.148 -9.146 14.090 1.00 92.12 194 ILE A O 1
ATOM 1525 N N . GLY A 1 195 ? 2.471 -7.967 13.178 1.00 84.56 195 GLY A N 1
ATOM 1526 C CA . GLY A 1 195 ? 1.821 -7.560 14.423 1.00 84.56 195 GLY A CA 1
ATOM 1527 C C . GLY A 1 195 ? 1.750 -6.044 14.606 1.00 84.56 195 GLY A C 1
ATOM 1528 O O . GLY A 1 195 ? 2.001 -5.264 13.683 1.00 84.56 195 GLY A O 1
ATOM 1529 N N . THR A 1 196 ? 1.398 -5.633 15.824 1.00 82.31 196 THR A N 1
ATOM 1530 C CA . THR A 1 196 ? 1.216 -4.225 16.196 1.00 82.31 196 THR A CA 1
ATOM 1531 C C . THR A 1 196 ? 2.277 -3.789 17.206 1.00 82.31 196 THR A C 1
ATOM 1533 O O . THR A 1 196 ? 2.630 -4.524 18.128 1.00 82.31 196 THR A O 1
ATOM 1536 N N . TRP A 1 197 ? 2.794 -2.579 17.014 1.00 88.81 197 TRP A N 1
ATOM 1537 C CA . TRP A 1 197 ? 4.020 -2.073 17.615 1.00 88.81 197 TRP A CA 1
ATOM 1538 C C . TRP A 1 197 ? 3.826 -0.642 18.119 1.00 88.81 197 TRP A C 1
ATOM 1540 O O . TRP A 1 197 ? 3.328 0.225 17.395 1.00 88.81 197 TRP A O 1
ATOM 1550 N N . ALA A 1 198 ? 4.296 -0.369 19.332 1.00 88.44 198 ALA A N 1
ATOM 1551 C CA . ALA A 1 198 ? 4.597 0.984 19.771 1.00 88.44 198 ALA A CA 1
ATOM 1552 C C . ALA A 1 198 ? 5.941 1.395 19.162 1.00 88.44 198 ALA A C 1
ATOM 1554 O O . ALA A 1 198 ? 6.856 0.576 19.108 1.00 88.44 198 ALA A O 1
ATOM 1555 N N . THR A 1 199 ? 6.062 2.637 18.699 1.00 90.88 199 THR A N 1
ATOM 1556 C CA . THR A 1 199 ? 7.278 3.139 18.051 1.00 90.88 199 THR A CA 1
ATOM 1557 C C . THR A 1 199 ? 7.811 4.367 18.775 1.00 90.88 199 THR A C 1
ATOM 1559 O O . THR A 1 199 ? 7.045 5.238 19.197 1.00 90.88 199 THR A O 1
ATOM 1562 N N . VAL A 1 200 ? 9.132 4.440 18.891 1.00 93.00 200 VAL A N 1
ATOM 1563 C CA . VAL A 1 200 ? 9.876 5.639 19.269 1.00 93.00 200 VAL A CA 1
ATOM 1564 C C . VAL A 1 200 ? 10.804 5.968 18.109 1.00 93.00 200 VAL A C 1
ATOM 1566 O O . VAL A 1 200 ? 11.662 5.169 17.741 1.00 93.00 200 VAL A O 1
ATOM 1569 N N . GLN A 1 201 ? 10.610 7.138 17.512 1.00 93.31 201 GLN A N 1
ATOM 1570 C CA . GLN A 1 201 ? 11.441 7.661 16.435 1.00 93.31 201 GLN A CA 1
ATOM 1571 C C . GLN A 1 201 ? 12.351 8.746 16.994 1.00 93.31 201 GLN A C 1
ATOM 1573 O O . GLN A 1 201 ? 11.850 9.724 17.544 1.00 93.31 201 GLN A O 1
ATOM 1578 N N . THR A 1 202 ? 13.662 8.612 16.804 1.00 94.00 202 THR A N 1
ATOM 1579 C CA . THR A 1 202 ? 14.643 9.661 17.104 1.00 94.00 202 THR A CA 1
ATOM 1580 C C . THR A 1 202 ? 15.280 10.171 15.816 1.00 94.00 202 THR A C 1
ATOM 1582 O O . THR A 1 202 ? 15.865 9.390 15.068 1.00 94.00 202 THR A O 1
ATOM 1585 N N . PHE A 1 203 ? 15.197 11.479 15.575 1.00 90.12 203 PHE A N 1
ATOM 1586 C CA . PHE A 1 203 ? 15.822 12.164 14.439 1.00 90.12 203 PHE A CA 1
ATOM 1587 C C . PHE A 1 203 ? 16.356 13.529 14.888 1.00 90.12 203 PHE A C 1
ATOM 1589 O O . PHE A 1 203 ? 15.697 14.207 15.671 1.00 90.12 203 PHE A O 1
ATOM 1596 N N . GLY A 1 204 ? 17.577 13.902 14.495 1.00 86.75 204 GLY A N 1
ATOM 1597 C CA . GLY A 1 204 ? 18.227 15.139 14.970 1.00 86.75 204 GLY A CA 1
ATOM 1598 C C . GLY A 1 204 ? 18.422 15.237 16.494 1.00 86.75 204 GLY A C 1
ATOM 1599 O O . GLY A 1 204 ? 18.699 16.306 17.030 1.00 86.75 204 GLY A O 1
ATOM 1600 N N . GLY A 1 205 ? 18.263 14.122 17.218 1.00 87.00 205 GLY A N 1
ATOM 1601 C CA . GLY A 1 205 ? 18.212 14.086 18.684 1.00 87.00 205 GLY A CA 1
ATOM 1602 C C . GLY A 1 205 ? 16.831 14.380 19.289 1.00 87.00 205 GLY A C 1
ATOM 1603 O O . GLY A 1 205 ? 16.678 14.267 20.504 1.00 87.00 205 GLY A O 1
ATOM 1604 N N . GLU A 1 206 ? 15.820 14.699 18.478 1.00 88.12 206 GLU A N 1
ATOM 1605 C CA . GLU A 1 206 ? 14.430 14.809 18.920 1.00 88.12 206 GLU A CA 1
ATOM 1606 C C . GLU A 1 206 ? 13.715 13.459 18.855 1.00 88.12 206 GLU A C 1
ATOM 1608 O O . GLU A 1 206 ? 13.810 12.742 17.860 1.00 88.12 206 GLU A O 1
ATOM 1613 N N . ALA A 1 207 ? 12.968 13.129 19.911 1.00 89.50 207 ALA A N 1
ATOM 1614 C CA . ALA A 1 207 ? 12.178 11.906 19.998 1.00 89.50 207 ALA A CA 1
ATOM 1615 C C . ALA A 1 207 ? 10.684 12.182 19.758 1.00 89.50 207 ALA A C 1
ATOM 1617 O O . ALA A 1 207 ? 10.103 13.099 20.339 1.00 89.50 207 ALA A O 1
ATOM 1618 N N . SER A 1 208 ? 10.046 11.333 18.957 1.00 84.25 208 SER A N 1
ATOM 1619 C CA . SER A 1 208 ? 8.603 11.316 18.698 1.00 84.25 208 SER A CA 1
ATOM 1620 C C . SER A 1 208 ? 8.045 9.908 18.907 1.00 84.25 208 SER A C 1
ATOM 1622 O O . SER A 1 208 ? 8.759 8.917 18.767 1.00 84.25 208 SER A O 1
ATOM 1624 N N . ASN A 1 209 ? 6.769 9.812 19.285 1.00 84.25 209 ASN A N 1
ATOM 1625 C CA . ASN A 1 209 ? 6.114 8.533 19.575 1.00 84.25 209 ASN A CA 1
ATOM 1626 C C . ASN A 1 209 ? 5.093 8.191 18.488 1.00 84.25 209 ASN A C 1
ATOM 1628 O O . ASN A 1 209 ? 4.412 9.077 17.960 1.00 84.25 209 ASN A O 1
ATOM 1632 N N . GLY A 1 210 ? 4.946 6.900 18.200 1.00 81.94 210 GLY A N 1
ATOM 1633 C CA . GLY A 1 210 ? 4.086 6.410 17.134 1.00 81.94 210 GLY A CA 1
ATOM 1634 C C . GLY A 1 210 ? 3.589 4.977 17.316 1.00 81.94 210 GLY A C 1
ATOM 1635 O O . GLY A 1 210 ? 3.818 4.329 18.344 1.00 81.94 210 GLY A O 1
ATOM 1636 N N . SER A 1 211 ? 2.791 4.530 16.355 1.00 80.12 211 SER A N 1
ATOM 1637 C CA . SER A 1 211 ? 2.233 3.177 16.219 1.00 80.12 211 SER A CA 1
ATOM 1638 C C . SER A 1 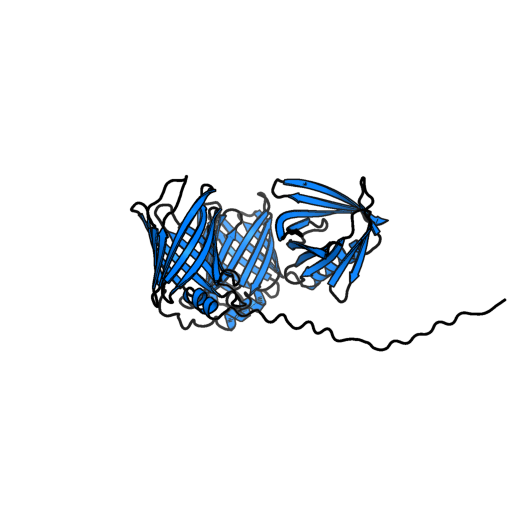211 ? 2.652 2.630 14.866 1.00 80.12 211 SER A C 1
ATOM 1640 O O . SER A 1 211 ? 2.642 3.383 13.900 1.00 80.12 211 SER A O 1
ATOM 1642 N N . ARG A 1 212 ? 2.942 1.332 14.766 1.00 83.06 212 ARG A N 1
ATOM 1643 C CA . ARG A 1 212 ? 3.035 0.614 13.488 1.00 83.06 212 ARG A CA 1
ATOM 1644 C C . ARG A 1 212 ? 2.246 -0.686 13.577 1.00 83.06 212 ARG A C 1
ATOM 1646 O O . ARG A 1 212 ? 2.315 -1.384 14.578 1.00 83.06 212 ARG A O 1
ATOM 1653 N N . MET A 1 213 ? 1.512 -1.010 12.528 1.00 79.44 213 MET A N 1
ATOM 1654 C CA . MET A 1 213 ? 0.856 -2.290 12.314 1.00 79.44 213 MET A CA 1
ATOM 1655 C C . MET A 1 213 ? 1.380 -2.857 11.001 1.00 79.44 213 MET A C 1
ATOM 1657 O O . MET A 1 213 ? 1.305 -2.194 9.968 1.00 79.44 213 MET A O 1
ATOM 1661 N N . ASN A 1 214 ? 1.885 -4.081 11.051 1.00 82.81 214 ASN A N 1
ATOM 1662 C CA . ASN A 1 214 ? 2.314 -4.857 9.899 1.00 82.81 214 ASN A CA 1
ATOM 1663 C C . ASN A 1 214 ? 1.443 -6.113 9.826 1.00 82.81 214 ASN A C 1
ATOM 1665 O O . ASN A 1 214 ? 1.280 -6.813 10.827 1.00 82.81 214 ASN A O 1
ATOM 1669 N N . ARG A 1 215 ? 0.911 -6.425 8.648 1.00 78.06 215 ARG A N 1
ATOM 1670 C CA . ARG A 1 215 ? 0.197 -7.681 8.379 1.00 78.06 215 ARG A CA 1
ATOM 1671 C C . ARG A 1 215 ? 0.585 -8.212 7.011 1.00 78.06 215 ARG A C 1
ATOM 1673 O O . ARG A 1 215 ? 0.894 -7.412 6.135 1.00 78.06 215 ARG A O 1
ATOM 1680 N N . TRP A 1 216 ? 0.501 -9.515 6.786 1.00 75.19 216 TRP A N 1
ATOM 1681 C CA . TRP A 1 216 ? 0.552 -10.040 5.425 1.00 75.19 216 TRP A CA 1
ATOM 1682 C C . TRP A 1 216 ? -0.628 -9.514 4.578 1.00 75.19 216 TRP A C 1
ATOM 1684 O O . TRP A 1 216 ? -1.714 -9.212 5.098 1.00 75.19 216 TRP A O 1
ATOM 1694 N N . SER A 1 217 ? -0.414 -9.390 3.265 1.00 58.75 217 SER A N 1
ATOM 1695 C CA . SER A 1 217 ? -1.479 -9.575 2.271 1.00 58.75 217 SER A CA 1
ATOM 1696 C C . SER A 1 217 ? -2.036 -10.996 2.393 1.00 58.75 217 SER A C 1
ATOM 1698 O O . SER A 1 217 ? -1.349 -11.876 2.904 1.00 58.75 217 SER A O 1
ATOM 1700 N N . GLU A 1 218 ? -3.273 -11.264 1.976 1.00 48.94 218 GLU A N 1
ATOM 1701 C CA . GLU A 1 218 ? -3.892 -12.559 2.316 1.00 48.94 218 GLU A CA 1
ATOM 1702 C C . GLU A 1 218 ? -3.238 -13.739 1.556 1.00 48.94 218 GLU A C 1
ATOM 1704 O O . GLU A 1 218 ? -3.357 -14.883 1.984 1.00 48.94 218 GLU A O 1
ATOM 1709 N N . ASN A 1 219 ? -2.481 -13.462 0.483 1.00 54.84 219 ASN A N 1
ATOM 1710 C CA . ASN A 1 219 ? -1.605 -14.422 -0.207 1.00 54.84 219 ASN A CA 1
ATOM 1711 C C . ASN A 1 219 ? -0.154 -14.507 0.335 1.00 54.84 219 ASN A C 1
ATOM 1713 O O . ASN A 1 219 ? 0.671 -15.180 -0.279 1.00 54.84 219 ASN A O 1
ATOM 1717 N N . GLU A 1 220 ? 0.198 -13.801 1.417 1.00 74.94 220 GLU A N 1
ATOM 1718 C CA . GLU A 1 220 ? 1.542 -13.788 2.045 1.00 74.94 220 GLU A CA 1
ATOM 1719 C C . GLU A 1 220 ? 2.719 -13.409 1.112 1.00 74.94 220 GLU A C 1
ATOM 1721 O O . GLU A 1 220 ? 3.888 -13.665 1.397 1.00 74.94 220 GLU A O 1
ATOM 1726 N N . VAL A 1 221 ? 2.437 -12.747 -0.014 1.00 71.75 221 VAL A N 1
ATOM 1727 C CA . VAL A 1 221 ? 3.466 -12.294 -0.973 1.00 71.75 221 VAL A CA 1
ATOM 1728 C C . VAL A 1 221 ? 4.153 -10.990 -0.551 1.00 71.75 221 VAL A C 1
ATOM 1730 O O . VAL A 1 221 ? 5.264 -10.702 -1.001 1.00 71.75 221 VAL A O 1
ATOM 1733 N N . ALA A 1 222 ? 3.498 -10.199 0.302 1.00 69.94 222 ALA A N 1
ATOM 1734 C CA . ALA A 1 222 ? 4.000 -8.929 0.811 1.00 69.94 222 ALA A CA 1
ATOM 1735 C C . ALA A 1 222 ? 3.399 -8.593 2.185 1.00 69.94 222 ALA A C 1
ATOM 1737 O O . ALA A 1 222 ? 2.282 -8.991 2.511 1.00 69.94 222 ALA A O 1
ATOM 1738 N N . VAL A 1 223 ? 4.115 -7.800 2.976 1.00 77.81 223 VAL A N 1
ATOM 1739 C CA . VAL A 1 223 ? 3.633 -7.199 4.223 1.00 77.81 223 VAL A CA 1
ATOM 1740 C C . VAL A 1 223 ? 3.092 -5.810 3.929 1.00 77.81 223 VAL A C 1
ATOM 1742 O O . VAL A 1 223 ? 3.772 -4.993 3.316 1.00 77.81 223 VAL A O 1
ATOM 1745 N N . LEU A 1 224 ? 1.897 -5.514 4.420 1.00 65.00 224 LEU A N 1
ATOM 1746 C CA . LEU A 1 224 ? 1.289 -4.192 4.404 1.00 65.00 224 LEU A CA 1
ATOM 1747 C C . LEU A 1 224 ? 1.538 -3.517 5.756 1.00 65.00 224 LEU A C 1
ATOM 1749 O O . LEU A 1 224 ? 1.027 -3.957 6.790 1.00 65.00 224 LEU A O 1
ATOM 1753 N N . GLY A 1 225 ? 2.335 -2.453 5.734 1.00 68.81 225 GLY A N 1
ATOM 1754 C CA . GLY A 1 225 ? 2.643 -1.603 6.875 1.00 68.81 225 GLY A CA 1
ATOM 1755 C C . GLY A 1 225 ? 1.748 -0.368 6.907 1.00 68.81 225 GLY A C 1
ATOM 1756 O O . GLY A 1 225 ? 1.587 0.329 5.909 1.00 68.81 225 GLY A O 1
ATOM 1757 N N . ASN A 1 226 ? 1.188 -0.055 8.071 1.00 62.72 226 ASN A N 1
ATOM 1758 C CA . ASN A 1 226 ? 0.602 1.253 8.352 1.00 62.72 226 ASN A CA 1
ATOM 1759 C C . ASN A 1 226 ? 1.133 1.758 9.687 1.00 62.72 226 ASN A C 1
ATOM 1761 O O . ASN A 1 226 ? 1.241 1.003 10.650 1.00 62.72 226 ASN A O 1
ATOM 1765 N N . SER A 1 227 ? 1.482 3.032 9.751 1.00 70.25 227 SER A N 1
ATOM 1766 C CA . SER A 1 227 ? 2.101 3.652 10.911 1.00 70.25 227 SER A CA 1
ATOM 1767 C C . SER A 1 227 ? 1.588 5.076 11.102 1.00 70.25 227 SER A C 1
ATOM 1769 O O . SER A 1 227 ? 0.995 5.683 10.208 1.00 70.25 227 SER A O 1
ATOM 1771 N N . SER A 1 228 ? 1.783 5.617 12.296 1.00 72.81 228 SER A N 1
ATOM 1772 C CA . SER A 1 228 ? 1.613 7.041 12.541 1.00 72.81 228 SER A CA 1
ATOM 1773 C C . SER A 1 228 ? 2.589 7.521 13.596 1.00 72.81 228 SER A C 1
ATOM 1775 O O . SER A 1 228 ? 2.823 6.812 14.571 1.00 72.81 228 SER A O 1
ATOM 1777 N N . ALA A 1 229 ? 3.123 8.726 13.421 1.00 70.94 229 ALA A N 1
ATOM 1778 C CA . ALA A 1 229 ? 4.040 9.367 14.355 1.00 70.94 229 ALA A CA 1
ATOM 1779 C C . ALA A 1 229 ? 3.510 10.753 14.738 1.00 70.94 229 ALA A C 1
ATOM 1781 O O . ALA A 1 229 ? 2.955 11.466 13.901 1.00 70.94 229 ALA A O 1
ATOM 1782 N N . THR A 1 230 ? 3.668 11.139 16.005 1.00 71.69 230 THR A N 1
ATOM 1783 C CA . THR A 1 230 ? 3.317 12.483 16.494 1.00 71.69 230 THR A CA 1
ATOM 1784 C C . THR A 1 230 ? 4.590 13.251 16.830 1.00 71.69 230 THR A C 1
ATOM 1786 O O . T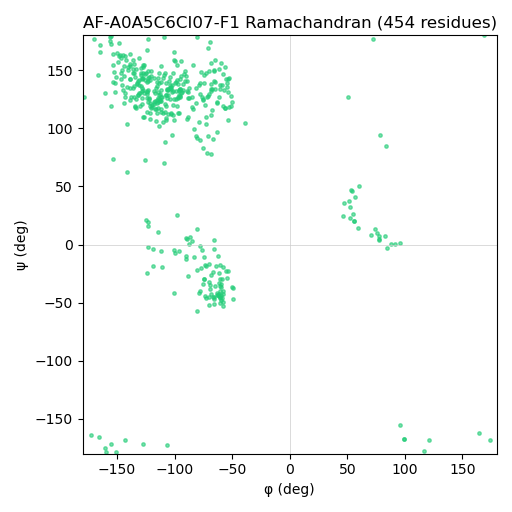HR A 1 230 ? 5.228 12.971 17.846 1.00 71.69 230 THR A O 1
ATOM 1789 N N . GLY A 1 231 ? 4.956 14.202 15.969 1.00 66.50 231 GLY A N 1
ATOM 1790 C CA . GLY A 1 231 ? 6.086 15.116 16.157 1.00 66.50 231 GLY A CA 1
ATOM 1791 C C . GLY A 1 231 ? 5.637 16.541 16.499 1.00 66.50 231 GLY A C 1
ATOM 1792 O O . GLY A 1 231 ? 4.449 16.801 16.699 1.00 66.50 231 GLY A O 1
ATOM 1793 N N . GLN A 1 232 ? 6.579 17.492 16.532 1.00 58.53 232 GLN A N 1
ATOM 1794 C CA . GLN A 1 232 ? 6.266 18.907 16.806 1.00 58.53 232 GLN A CA 1
ATOM 1795 C C . GLN A 1 232 ? 5.311 19.517 15.768 1.00 58.53 232 GLN A C 1
ATOM 1797 O O . GLN A 1 232 ? 4.424 20.291 16.118 1.00 58.53 232 GLN A O 1
ATOM 1802 N N . ASN A 1 233 ? 5.446 19.109 14.502 1.00 59.47 233 ASN A N 1
ATOM 1803 C CA . ASN A 1 233 ? 4.625 19.574 13.380 1.00 59.47 233 ASN A CA 1
ATOM 1804 C C . ASN A 1 233 ? 3.257 18.862 13.289 1.00 59.47 233 ASN A C 1
ATOM 1806 O O . ASN A 1 233 ? 2.571 18.955 12.274 1.00 59.47 233 ASN A O 1
ATOM 1810 N N . GLY A 1 234 ? 2.851 18.145 14.342 1.00 61.84 234 GLY A N 1
ATOM 1811 C CA . GLY A 1 234 ? 1.608 17.385 14.394 1.00 61.84 234 GLY A CA 1
ATOM 1812 C C . GLY A 1 234 ? 1.786 15.909 14.037 1.00 61.84 234 GLY A C 1
ATOM 1813 O O . GLY A 1 234 ? 2.846 15.311 14.242 1.00 61.84 234 GLY A O 1
ATOM 1814 N N . ARG A 1 235 ? 0.699 15.296 13.562 1.00 57.25 235 ARG A N 1
ATOM 1815 C CA . ARG A 1 235 ? 0.619 13.859 13.289 1.00 57.25 235 ARG A CA 1
ATOM 1816 C C . ARG A 1 235 ? 0.872 13.567 11.814 1.00 57.25 235 ARG A C 1
ATOM 1818 O O . ARG A 1 235 ? 0.165 14.085 10.956 1.00 57.25 235 ARG A O 1
ATOM 1825 N N . ILE A 1 236 ? 1.815 12.672 11.552 1.00 59.88 236 ILE A N 1
ATOM 1826 C CA . ILE A 1 236 ? 2.119 12.136 10.226 1.00 59.88 236 ILE A CA 1
ATOM 1827 C C . ILE A 1 236 ? 1.578 10.706 10.156 1.00 59.88 236 ILE A C 1
ATOM 1829 O O . ILE A 1 236 ? 1.789 9.916 11.079 1.00 59.88 236 ILE A O 1
ATOM 1833 N N . MET A 1 237 ? 0.871 10.376 9.076 1.00 62.81 237 MET A N 1
ATOM 1834 C CA . MET A 1 237 ? 0.501 8.998 8.742 1.00 62.81 237 MET A CA 1
ATOM 1835 C C . MET A 1 237 ? 1.537 8.417 7.783 1.00 62.81 237 MET A C 1
ATOM 1837 O O . MET A 1 237 ? 2.068 9.136 6.940 1.00 62.81 237 MET A O 1
ATOM 1841 N N . ILE A 1 238 ? 1.814 7.126 7.919 1.00 67.38 238 ILE A N 1
ATOM 1842 C CA . ILE A 1 238 ? 2.787 6.379 7.125 1.00 67.38 238 ILE A CA 1
ATOM 1843 C C . ILE A 1 238 ? 2.099 5.130 6.578 1.00 67.38 238 ILE A C 1
ATOM 1845 O O . ILE A 1 238 ? 1.458 4.404 7.339 1.00 67.38 238 ILE A O 1
ATOM 1849 N N . SER A 1 239 ? 2.293 4.833 5.299 1.00 62.22 239 SER A N 1
ATOM 1850 C CA . SER A 1 239 ? 1.925 3.543 4.707 1.00 62.22 239 SER A CA 1
ATOM 1851 C C . SER A 1 239 ? 3.120 2.968 3.960 1.00 62.22 239 SER A C 1
ATOM 1853 O O . SER A 1 239 ? 3.874 3.712 3.332 1.00 62.22 239 SER A O 1
ATOM 1855 N N . SER A 1 240 ? 3.303 1.653 4.029 1.00 71.12 240 SER A N 1
ATOM 1856 C CA . SER A 1 240 ? 4.379 0.960 3.327 1.00 71.12 240 SER A CA 1
ATOM 1857 C C . SER A 1 240 ? 4.010 -0.462 2.909 1.00 71.12 240 SER A C 1
ATOM 1859 O O . SER A 1 240 ? 3.047 -1.056 3.398 1.00 71.12 240 SER A O 1
ATOM 1861 N N . ILE A 1 241 ? 4.785 -1.004 1.975 1.00 69.69 241 ILE A N 1
ATOM 1862 C CA . ILE A 1 241 ? 4.721 -2.389 1.517 1.00 69.69 241 ILE A CA 1
ATOM 1863 C C . ILE A 1 241 ? 6.122 -2.996 1.585 1.00 69.69 241 ILE A C 1
ATOM 1865 O O . ILE A 1 241 ? 7.073 -2.376 1.116 1.00 69.69 241 ILE A O 1
ATOM 1869 N N . ILE A 1 242 ? 6.248 -4.190 2.166 1.00 88.00 242 ILE A N 1
ATOM 1870 C CA . ILE A 1 242 ? 7.501 -4.953 2.238 1.00 88.00 242 ILE A CA 1
ATOM 1871 C C . ILE A 1 242 ? 7.341 -6.232 1.416 1.00 88.00 242 ILE A C 1
ATOM 1873 O O . ILE A 1 242 ? 6.441 -7.016 1.697 1.00 88.00 242 ILE A O 1
ATOM 1877 N N . ALA A 1 243 ? 8.190 -6.468 0.419 1.00 83.56 243 ALA A N 1
ATOM 1878 C CA . ALA A 1 243 ? 8.078 -7.620 -0.479 1.00 83.56 243 ALA A CA 1
ATOM 1879 C C . ALA A 1 243 ? 9.441 -8.255 -0.796 1.00 83.56 243 ALA A C 1
ATOM 1881 O O . ALA A 1 243 ? 10.496 -7.654 -0.589 1.00 83.56 243 ALA A O 1
ATOM 1882 N N . TRP A 1 244 ? 9.416 -9.482 -1.317 1.00 88.94 244 TRP A N 1
ATOM 1883 C CA . TRP A 1 244 ? 10.601 -10.169 -1.830 1.00 88.94 244 TRP A CA 1
ATOM 1884 C C . TRP A 1 244 ? 10.846 -9.818 -3.303 1.00 88.94 244 TRP A C 1
ATOM 1886 O O . TRP A 1 244 ? 9.969 -10.012 -4.141 1.00 88.94 244 TRP A O 1
ATOM 1896 N N . GLU A 1 245 ? 12.053 -9.352 -3.629 1.00 81.81 245 GLU A N 1
ATOM 1897 C CA . GLU A 1 245 ? 12.512 -9.092 -4.996 1.00 81.81 245 GLU A CA 1
ATOM 1898 C C . GLU A 1 245 ? 13.438 -10.247 -5.445 1.00 81.81 245 GLU A C 1
ATOM 1900 O O . GLU A 1 245 ? 14.641 -10.236 -5.152 1.00 81.81 245 GLU A O 1
ATOM 1905 N N . PRO A 1 246 ? 12.915 -11.282 -6.139 1.00 77.81 246 PRO A N 1
ATOM 1906 C CA . PRO A 1 246 ? 13.633 -12.540 -6.374 1.00 77.81 246 PRO A CA 1
ATOM 1907 C C . PRO A 1 246 ? 14.833 -12.414 -7.319 1.00 77.81 246 PRO A C 1
ATOM 1909 O O . PRO A 1 246 ? 15.765 -13.216 -7.233 1.00 77.81 246 PRO A O 1
ATOM 1912 N N . GLU A 1 247 ? 14.817 -11.423 -8.213 1.00 77.00 247 GLU A N 1
ATOM 1913 C CA . GLU A 1 247 ? 15.898 -11.173 -9.174 1.00 77.00 247 GLU A CA 1
ATOM 1914 C C . GLU A 1 247 ? 17.129 -10.539 -8.508 1.00 77.00 247 GLU A C 1
ATOM 1916 O O . GLU A 1 247 ? 18.257 -10.795 -8.928 1.00 77.00 247 GLU A O 1
ATOM 1921 N N . LEU A 1 248 ? 16.925 -9.760 -7.437 1.00 79.81 248 LEU A N 1
ATOM 1922 C CA . LEU A 1 248 ? 18.000 -9.150 -6.644 1.00 79.81 248 LEU A CA 1
ATOM 1923 C C . LEU A 1 248 ? 18.300 -9.907 -5.342 1.00 79.81 248 LEU A C 1
ATOM 1925 O O . LEU A 1 248 ? 19.264 -9.573 -4.656 1.00 79.81 248 LEU A O 1
ATOM 1929 N N . ASN A 1 249 ? 17.516 -10.947 -5.027 1.00 89.69 249 ASN A N 1
ATOM 1930 C CA . ASN A 1 249 ? 17.613 -11.727 -3.792 1.00 89.69 249 ASN A CA 1
ATOM 1931 C C . ASN A 1 249 ? 17.565 -10.814 -2.549 1.00 89.69 249 ASN A C 1
ATOM 1933 O O . ASN A 1 249 ? 18.398 -10.920 -1.647 1.00 89.69 249 ASN A O 1
ATOM 1937 N N . SER A 1 250 ? 16.612 -9.881 -2.541 1.00 93.44 250 SER A N 1
ATOM 1938 C CA . SER A 1 250 ? 16.497 -8.826 -1.533 1.00 93.44 250 SER A CA 1
ATOM 1939 C C . SER A 1 250 ? 15.075 -8.672 -1.008 1.00 93.44 250 SER A C 1
ATOM 1941 O O . SER A 1 250 ? 14.113 -8.888 -1.743 1.00 93.44 250 SER A O 1
ATOM 1943 N N . VAL A 1 251 ? 14.936 -8.226 0.239 1.00 93.69 251 VAL A N 1
ATOM 1944 C CA . VAL A 1 251 ? 13.659 -7.727 0.764 1.00 93.69 251 VAL A CA 1
ATOM 1945 C C . VAL A 1 251 ? 13.620 -6.220 0.542 1.00 93.69 251 VAL A C 1
ATOM 1947 O O . VAL A 1 251 ? 14.601 -5.534 0.825 1.00 93.69 251 VAL A O 1
ATOM 1950 N N . VAL A 1 252 ? 12.507 -5.707 0.025 1.00 85.62 252 VAL A N 1
ATOM 1951 C CA . VAL A 1 252 ? 12.329 -4.289 -0.306 1.00 85.62 252 VAL A CA 1
ATOM 1952 C C . VAL A 1 252 ? 11.134 -3.731 0.449 1.00 85.62 252 VAL A C 1
ATOM 1954 O O . VAL A 1 252 ? 10.039 -4.267 0.312 1.00 85.62 252 VAL A O 1
ATOM 1957 N N . GLU A 1 253 ? 11.327 -2.649 1.204 1.00 89.38 253 GLU A N 1
ATOM 1958 C CA . GLU A 1 253 ? 10.245 -1.801 1.713 1.00 89.38 253 GLU A CA 1
ATOM 1959 C C . GLU A 1 253 ? 10.113 -0.541 0.850 1.00 89.38 253 GLU A C 1
ATOM 1961 O O . GLU A 1 253 ? 11.069 0.220 0.716 1.00 89.38 253 GLU A O 1
ATOM 1966 N N . HIS A 1 254 ? 8.917 -0.278 0.325 1.00 75.19 254 HIS A N 1
ATOM 1967 C CA . HIS A 1 254 ? 8.532 1.032 -0.207 1.00 75.19 254 HIS A CA 1
ATOM 1968 C C . HIS A 1 254 ? 7.563 1.698 0.761 1.00 75.19 254 HIS A C 1
ATOM 1970 O O . HIS A 1 254 ? 6.602 1.056 1.184 1.00 75.19 254 HIS A O 1
ATOM 1976 N N . GLY A 1 255 ? 7.771 2.971 1.097 1.00 68.44 255 GLY A N 1
ATOM 1977 C CA . GLY A 1 255 ? 6.907 3.686 2.036 1.00 68.44 255 GLY A CA 1
ATOM 1978 C C . GLY A 1 255 ? 6.744 5.169 1.731 1.00 68.44 255 GLY A C 1
ATOM 1979 O O . GLY A 1 255 ? 7.537 5.752 0.992 1.00 68.44 255 GLY A O 1
ATOM 1980 N N . TYR A 1 256 ? 5.677 5.747 2.283 1.00 70.19 256 TYR A N 1
ATOM 1981 C CA . TYR A 1 256 ? 5.204 7.103 2.002 1.00 70.19 256 TYR A CA 1
ATOM 1982 C C . TYR A 1 256 ? 4.639 7.756 3.271 1.00 70.19 256 TYR A C 1
ATOM 1984 O O . TYR A 1 256 ? 3.992 7.073 4.073 1.00 70.19 256 TYR A O 1
ATOM 1992 N N . THR A 1 257 ? 4.819 9.071 3.438 1.00 67.62 257 THR A N 1
ATOM 1993 C CA . THR A 1 257 ? 4.123 9.863 4.470 1.00 67.62 257 THR A CA 1
ATOM 1994 C C . THR A 1 257 ? 2.926 10.626 3.905 1.00 67.62 257 THR A C 1
ATOM 1996 O O . THR A 1 257 ? 2.884 10.999 2.733 1.00 67.62 257 THR A O 1
ATOM 1999 N N . SER A 1 258 ? 1.989 10.996 4.780 1.00 55.25 258 SER A N 1
ATOM 2000 C CA . SER A 1 258 ? 0.942 11.984 4.481 1.00 55.25 258 SER A CA 1
ATOM 2001 C C . SER A 1 258 ? 1.464 13.409 4.235 1.00 55.25 258 SER A C 1
ATOM 2003 O O . SER A 1 258 ? 0.664 14.291 3.938 1.00 55.25 258 SER A O 1
ATOM 2005 N N . ALA A 1 259 ? 2.770 13.656 4.392 1.00 60.19 259 ALA A N 1
ATOM 2006 C CA . ALA A 1 259 ? 3.427 14.919 4.050 1.00 60.19 259 ALA A CA 1
ATOM 2007 C C . ALA A 1 259 ? 4.072 14.900 2.645 1.00 60.19 259 ALA A C 1
ATOM 2009 O O . ALA A 1 259 ? 4.519 15.942 2.171 1.00 60.19 259 ALA A O 1
ATOM 2010 N N . GLY A 1 260 ? 4.080 13.747 1.959 1.00 52.59 260 GLY A N 1
ATOM 2011 C CA . GLY A 1 260 ? 4.645 13.578 0.614 1.00 52.59 260 GLY A CA 1
ATOM 2012 C C . GLY A 1 260 ? 6.081 13.038 0.576 1.00 52.59 260 GLY A C 1
ATOM 2013 O O . GLY A 1 260 ? 6.633 12.851 -0.513 1.00 52.59 260 GLY A O 1
ATOM 2014 N N . ASP A 1 261 ? 6.679 12.748 1.734 1.00 74.81 261 ASP A N 1
ATOM 2015 C CA . ASP A 1 261 ? 7.951 12.022 1.806 1.00 74.81 261 ASP A CA 1
ATOM 2016 C C . ASP A 1 261 ? 7.758 10.592 1.295 1.00 74.81 261 ASP A C 1
ATOM 2018 O O . ASP A 1 261 ? 6.682 10.003 1.434 1.00 74.81 261 ASP A O 1
ATOM 2022 N N . HIS A 1 262 ? 8.808 10.015 0.720 1.00 72.50 262 HIS A N 1
ATOM 2023 C CA . HIS A 1 262 ? 8.771 8.654 0.193 1.00 72.50 262 HIS A CA 1
ATOM 2024 C C . HIS A 1 262 ? 10.150 8.008 0.218 1.00 72.50 262 HIS A C 1
ATOM 2026 O O . HIS A 1 262 ? 11.163 8.683 0.034 1.00 72.50 262 HIS A O 1
ATOM 2032 N N . TRP A 1 263 ? 10.197 6.691 0.394 1.00 84.06 263 TRP A N 1
ATOM 2033 C CA . TRP A 1 263 ? 11.444 5.934 0.450 1.00 84.06 263 TRP A CA 1
ATOM 2034 C C . TRP A 1 263 ? 11.341 4.545 -0.172 1.00 84.06 263 TRP A C 1
ATOM 2036 O O . TRP A 1 263 ? 10.266 3.990 -0.396 1.00 84.06 263 TRP A O 1
ATOM 2046 N N . THR A 1 264 ? 12.516 3.991 -0.443 1.00 82.06 264 THR A N 1
ATOM 2047 C CA . THR A 1 264 ? 12.773 2.600 -0.792 1.00 82.06 264 THR A CA 1
ATOM 2048 C C . THR A 1 264 ? 13.953 2.122 0.043 1.00 82.06 264 THR A C 1
ATOM 2050 O O . THR A 1 264 ? 15.055 2.651 -0.107 1.00 82.06 264 THR A O 1
ATOM 2053 N N . ILE A 1 265 ? 13.739 1.125 0.897 1.00 92.44 265 ILE A N 1
ATOM 2054 C CA . ILE A 1 265 ? 14.793 0.411 1.625 1.00 92.44 265 ILE A CA 1
ATOM 2055 C C . ILE A 1 265 ? 14.932 -0.971 0.992 1.00 92.44 265 ILE A C 1
ATOM 2057 O O . ILE A 1 265 ? 13.930 -1.634 0.740 1.00 92.44 265 ILE A O 1
ATOM 2061 N N . ARG A 1 266 ? 16.160 -1.415 0.723 1.00 93.25 266 ARG A N 1
ATOM 2062 C CA . ARG A 1 266 ? 16.468 -2.737 0.169 1.00 93.25 266 ARG A CA 1
ATOM 2063 C C . ARG A 1 266 ? 17.496 -3.440 1.048 1.00 93.25 266 ARG A C 1
ATOM 2065 O O . ARG A 1 266 ? 18.672 -3.080 1.028 1.00 93.25 266 ARG A O 1
ATOM 2072 N N . TRP A 1 267 ? 17.067 -4.479 1.757 1.00 98.19 267 TRP A N 1
ATOM 2073 C CA . TRP A 1 267 ? 17.940 -5.372 2.518 1.00 98.19 267 TRP A CA 1
ATOM 2074 C C . TRP A 1 267 ? 18.432 -6.523 1.641 1.00 98.19 267 TRP A C 1
ATOM 2076 O O . TRP A 1 267 ? 17.637 -7.231 1.021 1.00 98.19 267 TRP A O 1
ATOM 2086 N N . THR A 1 268 ? 19.751 -6.700 1.587 1.00 97.25 268 THR A N 1
ATOM 2087 C CA . THR A 1 268 ? 20.438 -7.702 0.747 1.00 97.25 268 THR A CA 1
ATOM 2088 C C . THR A 1 268 ? 21.243 -8.711 1.562 1.00 97.25 268 THR A C 1
ATOM 2090 O O . THR A 1 268 ? 21.596 -9.773 1.053 1.00 97.25 268 THR A O 1
ATOM 2093 N N . THR A 1 269 ? 21.555 -8.376 2.814 1.00 98.19 269 THR A N 1
ATOM 2094 C CA . THR A 1 269 ? 22.321 -9.215 3.737 1.00 98.19 269 THR A CA 1
ATOM 2095 C C . THR A 1 269 ? 21.402 -9.639 4.870 1.00 98.19 269 THR A C 1
ATOM 2097 O O . THR A 1 269 ? 20.817 -8.787 5.534 1.00 98.19 269 THR A O 1
ATOM 2100 N N . PHE A 1 270 ? 21.289 -10.947 5.099 1.00 97.88 270 PHE A N 1
ATOM 2101 C CA . PHE A 1 270 ? 20.370 -11.526 6.076 1.00 97.88 270 PHE A CA 1
ATOM 2102 C C . PHE A 1 270 ? 21.152 -12.350 7.104 1.00 97.88 270 PHE A C 1
ATOM 2104 O O . PHE A 1 270 ? 21.674 -13.417 6.776 1.00 97.88 270 PHE A O 1
ATOM 2111 N N . LEU A 1 271 ? 21.256 -11.834 8.328 1.00 96.56 271 LEU A N 1
ATOM 2112 C CA . LEU A 1 271 ? 21.721 -12.551 9.518 1.00 96.56 271 LEU A CA 1
ATOM 2113 C C . LEU A 1 271 ? 20.498 -12.981 10.347 1.00 96.56 271 LEU A C 1
ATOM 2115 O O . LEU A 1 271 ? 19.393 -12.484 10.123 1.00 96.56 271 LEU A O 1
ATOM 2119 N N . ASP A 1 272 ? 20.698 -13.887 11.307 1.00 92.69 272 ASP A N 1
ATOM 2120 C CA . ASP A 1 272 ? 19.611 -14.440 12.135 1.00 92.69 272 ASP A CA 1
ATOM 2121 C C . ASP A 1 272 ? 18.880 -13.361 12.963 1.00 92.69 272 ASP A C 1
ATOM 2123 O O . ASP A 1 272 ? 17.678 -13.471 13.192 1.00 92.69 272 ASP A O 1
ATOM 2127 N N . ASP A 1 273 ? 19.596 -12.317 13.395 1.00 95.75 273 ASP A N 1
ATOM 2128 C CA . ASP A 1 273 ? 19.119 -11.232 14.265 1.00 95.75 273 ASP A CA 1
ATOM 2129 C C . ASP A 1 273 ? 19.183 -9.833 13.623 1.00 95.75 273 ASP A C 1
ATOM 2131 O O . ASP A 1 273 ? 18.734 -8.858 14.227 1.00 95.75 273 ASP A O 1
ATOM 2135 N N . ARG A 1 274 ? 19.720 -9.701 12.402 1.00 97.94 274 ARG A N 1
ATOM 2136 C CA . ARG A 1 274 ? 19.852 -8.412 11.703 1.00 97.94 274 ARG A CA 1
ATOM 2137 C C . ARG A 1 274 ? 19.821 -8.556 10.189 1.00 97.94 274 ARG A C 1
ATOM 2139 O O . ARG A 1 274 ? 20.495 -9.416 9.626 1.00 97.94 274 ARG A O 1
ATOM 2146 N N . TRP A 1 275 ? 19.134 -7.645 9.508 1.00 98.38 275 TRP A N 1
ATOM 2147 C CA . TRP A 1 275 ? 19.307 -7.439 8.072 1.00 98.38 275 TRP A CA 1
ATOM 2148 C C . TRP A 1 275 ? 19.991 -6.103 7.774 1.00 98.38 275 TRP A C 1
ATOM 2150 O O . TRP A 1 275 ? 19.745 -5.095 8.437 1.00 98.38 275 TRP A O 1
ATOM 2160 N N . GLU A 1 276 ? 20.837 -6.094 6.747 1.00 98.50 276 GLU A N 1
ATOM 2161 C CA . GLU A 1 276 ? 21.615 -4.928 6.310 1.00 98.50 276 GLU A CA 1
ATOM 2162 C C . GLU A 1 276 ? 21.340 -4.645 4.826 1.00 98.50 276 GLU A C 1
ATOM 2164 O O . GLU A 1 276 ? 21.060 -5.553 4.030 1.00 98.50 276 GLU A O 1
ATOM 2169 N N . GLY A 1 277 ? 21.379 -3.367 4.455 1.00 97.88 277 GLY A N 1
ATOM 2170 C CA . GLY A 1 277 ? 20.914 -2.904 3.154 1.00 97.88 277 GLY A CA 1
ATOM 2171 C C . GLY A 1 277 ? 21.210 -1.438 2.873 1.00 97.88 277 GLY A C 1
ATOM 2172 O O . GLY A 1 277 ? 22.017 -0.804 3.554 1.00 97.88 277 GLY A O 1
ATOM 2173 N N . THR A 1 278 ? 20.521 -0.895 1.873 1.00 96.62 278 THR A N 1
ATOM 2174 C CA . THR A 1 278 ? 20.564 0.531 1.535 1.00 96.62 278 THR A CA 1
ATOM 2175 C C . THR A 1 278 ? 19.170 1.131 1.448 1.00 96.62 278 THR A C 1
ATOM 2177 O O . THR A 1 278 ? 18.209 0.475 1.045 1.00 96.62 278 THR A O 1
ATOM 2180 N N . GLY A 1 279 ? 19.072 2.406 1.805 1.00 91.69 279 GLY A N 1
ATOM 2181 C CA . GLY A 1 279 ? 17.866 3.212 1.719 1.00 91.69 279 GLY A CA 1
ATOM 2182 C C . GLY A 1 279 ? 18.069 4.378 0.764 1.00 91.69 279 GLY A C 1
ATOM 2183 O O . GLY A 1 279 ? 19.161 4.939 0.685 1.00 91.69 279 GLY A O 1
ATOM 2184 N N . THR A 1 280 ? 17.026 4.729 0.015 1.00 85.06 280 THR A N 1
ATOM 2185 C CA . THR A 1 280 ? 16.959 5.949 -0.799 1.00 85.06 280 THR A CA 1
ATOM 2186 C C . THR A 1 280 ? 15.560 6.556 -0.727 1.00 85.06 280 THR A C 1
ATOM 2188 O O . THR A 1 280 ? 14.586 5.836 -0.511 1.00 85.06 280 THR A O 1
ATOM 2191 N N . GLY A 1 281 ? 15.421 7.868 -0.910 1.00 79.06 281 GLY A N 1
ATOM 2192 C CA . GLY A 1 281 ? 14.113 8.524 -0.834 1.00 79.06 281 GLY A CA 1
ATOM 2193 C C . GLY A 1 281 ? 14.168 10.043 -0.916 1.00 79.06 281 GLY A C 1
ATOM 2194 O O . GLY A 1 281 ? 15.213 10.615 -1.222 1.00 79.06 281 GLY A O 1
ATOM 2195 N N . HIS A 1 282 ? 13.047 10.689 -0.605 1.00 74.00 282 HIS A N 1
ATOM 2196 C CA . HIS A 1 282 ? 12.970 12.119 -0.324 1.00 74.00 282 HIS A CA 1
ATOM 2197 C C . HIS A 1 282 ? 12.285 12.349 1.023 1.00 74.00 282 HIS A C 1
ATOM 2199 O O . HIS A 1 282 ? 11.197 11.820 1.242 1.00 74.00 282 HIS A O 1
ATOM 2205 N N . VAL A 1 283 ? 12.910 13.158 1.884 1.00 79.00 283 VAL A N 1
ATOM 2206 C CA . VAL A 1 283 ? 12.398 13.567 3.204 1.00 79.00 283 VAL A CA 1
ATOM 2207 C C . VAL A 1 283 ? 12.547 15.082 3.336 1.00 79.00 283 VAL A C 1
ATOM 2209 O O . VAL A 1 283 ? 13.623 15.615 3.048 1.00 79.00 283 VAL A O 1
ATOM 2212 N N . ASP A 1 284 ? 11.477 15.787 3.709 1.00 81.25 284 ASP A N 1
ATOM 2213 C CA . ASP A 1 284 ? 11.400 17.259 3.735 1.00 81.25 284 ASP A CA 1
ATOM 2214 C C . ASP A 1 284 ? 11.831 17.899 2.393 1.00 81.25 284 ASP A C 1
ATOM 2216 O O . ASP A 1 284 ? 12.528 18.918 2.330 1.00 81.25 284 ASP A O 1
ATOM 2220 N N . GLY A 1 285 ? 11.468 17.247 1.282 1.00 77.56 285 GLY A N 1
ATOM 2221 C CA . GLY A 1 285 ? 11.831 17.661 -0.078 1.00 77.56 285 GLY A CA 1
ATOM 2222 C C . GLY A 1 285 ? 13.314 17.491 -0.444 1.00 77.56 285 GLY A C 1
ATOM 2223 O O . GLY A 1 285 ? 13.731 17.953 -1.507 1.00 77.56 285 GLY A O 1
ATOM 2224 N N . ARG A 1 286 ? 14.126 16.838 0.398 1.00 83.75 286 ARG A N 1
ATOM 2225 C CA . ARG A 1 286 ? 15.548 16.563 0.137 1.00 83.75 286 ARG A CA 1
ATOM 2226 C C . ARG A 1 286 ? 15.770 15.101 -0.208 1.00 83.75 286 ARG A C 1
ATOM 2228 O O . ARG A 1 286 ? 15.282 14.224 0.496 1.00 83.75 286 ARG A O 1
ATOM 2235 N N . ALA A 1 287 ? 16.541 14.850 -1.263 1.00 84.56 287 ALA A N 1
ATOM 2236 C CA . ALA A 1 287 ? 16.964 13.503 -1.618 1.00 84.56 287 ALA A CA 1
ATOM 2237 C C . ALA A 1 287 ? 17.882 12.915 -0.534 1.00 84.56 287 ALA A C 1
ATOM 2239 O O . ALA A 1 287 ? 18.837 13.560 -0.094 1.00 84.56 287 ALA A O 1
ATOM 2240 N N . TRP A 1 288 ? 17.605 11.675 -0.150 1.00 88.81 288 TRP A N 1
ATOM 2241 C CA . TRP A 1 288 ? 18.348 10.893 0.827 1.00 88.81 288 TRP A CA 1
ATOM 2242 C C . TRP A 1 288 ? 18.854 9.593 0.195 1.00 88.81 288 TRP A C 1
ATOM 2244 O O . TRP A 1 288 ? 18.170 8.983 -0.632 1.00 88.81 288 TRP A O 1
ATOM 2254 N N . ALA A 1 289 ? 20.053 9.174 0.600 1.00 91.62 289 ALA A N 1
ATOM 2255 C CA . ALA A 1 289 ? 20.591 7.844 0.358 1.00 91.62 289 ALA A CA 1
ATOM 2256 C C . ALA A 1 289 ? 21.580 7.470 1.474 1.00 91.62 289 ALA A C 1
ATOM 2258 O O . ALA A 1 289 ? 22.476 8.262 1.777 1.00 91.62 289 ALA A O 1
ATOM 2259 N N . SER A 1 290 ? 21.458 6.276 2.058 1.00 95.62 290 SER A N 1
ATOM 2260 C CA . SER A 1 290 ? 22.410 5.767 3.056 1.00 95.62 290 SER A CA 1
ATOM 2261 C C . SER A 1 290 ? 22.433 4.239 3.135 1.00 95.62 290 SER A C 1
ATOM 2263 O O . SER A 1 290 ? 21.608 3.544 2.541 1.00 95.62 290 SER A O 1
ATOM 2265 N N . GLU A 1 291 ? 23.382 3.708 3.904 1.00 97.88 291 GLU A N 1
ATOM 2266 C CA . GLU A 1 291 ? 23.291 2.351 4.448 1.00 97.88 291 GLU A CA 1
ATOM 2267 C C . GLU A 1 291 ? 22.197 2.307 5.528 1.00 97.88 291 GLU A C 1
ATOM 2269 O O . GLU A 1 291 ? 21.921 3.316 6.186 1.00 97.88 291 GLU A O 1
ATOM 2274 N N . THR A 1 292 ? 21.550 1.151 5.671 1.00 97.62 292 THR A N 1
ATOM 2275 C CA . THR A 1 292 ? 20.421 0.923 6.585 1.00 97.62 292 THR A CA 1
ATOM 2276 C C . THR A 1 292 ? 20.564 -0.434 7.260 1.00 97.62 292 THR A C 1
ATOM 2278 O O . THR A 1 292 ? 20.900 -1.414 6.586 1.00 97.62 292 THR A O 1
ATOM 2281 N N . GLN A 1 293 ? 20.204 -0.537 8.537 1.00 98.06 293 GLN A N 1
ATOM 2282 C CA . GLN A 1 293 ? 20.056 -1.827 9.216 1.00 98.06 293 GLN A CA 1
ATOM 2283 C C . GLN A 1 293 ? 18.699 -1.968 9.907 1.00 98.06 293 GLN A C 1
ATOM 2285 O O . GLN A 1 293 ? 18.086 -0.976 10.298 1.00 98.06 293 GLN A O 1
ATOM 2290 N N . ILE A 1 294 ? 18.253 -3.210 10.083 1.00 98.31 294 ILE A N 1
ATOM 2291 C CA . ILE A 1 294 ? 17.105 -3.576 10.916 1.00 98.31 294 ILE A CA 1
ATOM 2292 C C . ILE A 1 294 ? 17.478 -4.780 11.788 1.00 98.31 294 ILE A C 1
ATOM 2294 O O . ILE A 1 294 ? 17.860 -5.826 11.274 1.00 98.31 294 ILE A O 1
ATOM 2298 N N . GLU A 1 295 ? 17.423 -4.615 13.106 1.00 98.50 295 GLU A N 1
ATOM 2299 C CA . GLU A 1 295 ? 17.732 -5.643 14.108 1.00 98.50 295 GLU A CA 1
ATOM 2300 C C . GLU A 1 295 ? 16.445 -6.182 14.735 1.00 98.50 295 GLU A C 1
ATOM 2302 O O . GLU A 1 295 ? 15.522 -5.416 15.032 1.00 98.50 295 GLU A O 1
ATOM 2307 N N . PHE A 1 296 ? 16.400 -7.492 14.970 1.00 97.69 296 PHE A N 1
ATOM 2308 C CA . PHE A 1 296 ? 15.238 -8.223 15.461 1.00 97.69 296 PHE A CA 1
ATOM 2309 C C . PHE A 1 296 ? 15.501 -8.812 16.851 1.00 97.69 296 PHE A C 1
ATOM 2311 O O . PHE A 1 296 ? 16.405 -9.617 17.058 1.00 97.69 296 PHE A O 1
ATOM 2318 N N . GLY A 1 297 ? 14.664 -8.435 17.813 1.00 95.56 297 GLY A N 1
ATOM 2319 C CA . GLY A 1 297 ? 14.520 -9.114 19.098 1.00 95.56 297 GLY A CA 1
ATOM 2320 C C . GLY A 1 297 ? 13.181 -9.848 19.184 1.00 95.56 297 GLY A C 1
ATOM 2321 O O . GLY A 1 297 ? 12.356 -9.784 18.274 1.00 95.56 297 GLY A O 1
ATOM 2322 N N . THR A 1 298 ? 12.936 -10.533 20.303 1.00 92.56 298 THR A N 1
ATOM 2323 C CA . THR A 1 298 ? 11.683 -11.279 20.541 1.00 92.56 298 THR A CA 1
ATOM 2324 C C . THR A 1 298 ? 10.444 -10.376 20.490 1.00 92.56 298 THR A C 1
ATOM 2326 O O . THR A 1 298 ? 9.483 -10.676 19.789 1.00 92.56 298 THR A O 1
ATOM 2329 N N . ASP A 1 299 ? 10.498 -9.240 21.188 1.00 93.19 299 ASP A N 1
ATOM 2330 C CA . ASP A 1 299 ? 9.398 -8.271 21.305 1.00 93.19 299 ASP A CA 1
ATOM 2331 C C . ASP A 1 299 ? 9.831 -6.858 20.873 1.00 93.19 299 ASP A C 1
ATOM 2333 O O . ASP A 1 299 ? 9.227 -5.859 21.266 1.00 93.19 299 ASP A O 1
ATOM 2337 N N . SER A 1 300 ? 10.901 -6.748 20.083 1.00 96.56 300 SER A N 1
ATOM 2338 C CA . SER A 1 300 ? 11.470 -5.463 19.670 1.00 96.56 300 SER A CA 1
ATOM 2339 C C . SER A 1 300 ? 12.054 -5.508 18.266 1.00 96.56 300 SER A C 1
ATOM 2341 O O . SER A 1 300 ? 12.645 -6.511 17.881 1.00 96.56 3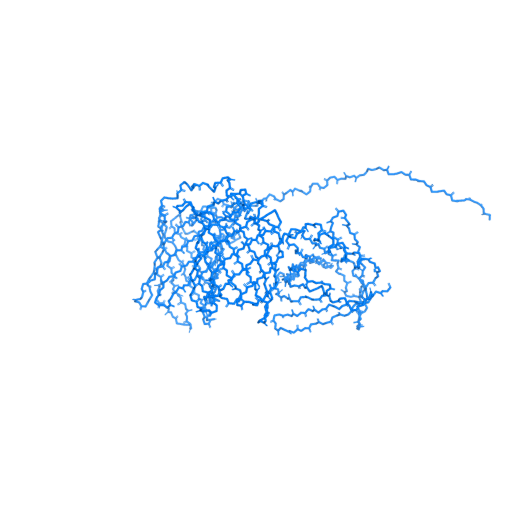00 SER A O 1
ATOM 2343 N N . ILE A 1 301 ? 11.986 -4.389 17.551 1.00 97.69 301 ILE A N 1
ATOM 2344 C CA . ILE A 1 301 ? 12.715 -4.180 16.293 1.00 97.69 301 ILE A CA 1
ATOM 2345 C C . ILE A 1 301 ? 13.478 -2.861 16.412 1.00 97.69 301 ILE A C 1
ATOM 2347 O O . ILE A 1 301 ? 12.963 -1.908 16.997 1.00 97.69 301 ILE A O 1
ATOM 2351 N N . ARG A 1 302 ? 14.683 -2.774 15.852 1.00 98.19 302 ARG A N 1
ATOM 2352 C CA . ARG A 1 302 ? 15.467 -1.534 15.790 1.00 98.19 302 ARG A CA 1
ATOM 2353 C C . ARG A 1 302 ? 15.903 -1.280 14.352 1.00 98.19 302 ARG A C 1
ATOM 2355 O O . ARG A 1 302 ? 16.768 -1.987 13.853 1.00 98.19 302 ARG A O 1
ATOM 2362 N N . TYR A 1 303 ? 15.333 -0.272 13.702 1.00 97.81 303 TYR A N 1
ATOM 2363 C CA . TYR A 1 303 ? 15.792 0.204 12.394 1.00 97.81 303 TYR A CA 1
ATOM 2364 C C . TYR A 1 303 ? 16.670 1.449 12.561 1.00 97.81 303 TYR A C 1
ATOM 2366 O O . TYR A 1 303 ? 16.361 2.318 13.377 1.00 97.81 303 TYR A O 1
ATOM 2374 N N . GLU A 1 304 ? 17.763 1.540 11.805 1.00 97.62 304 GLU A N 1
ATOM 2375 C CA . GLU A 1 304 ? 18.724 2.641 11.908 1.00 97.62 304 GLU A CA 1
ATOM 2376 C C . GLU A 1 304 ? 19.340 3.014 10.551 1.00 97.62 304 GLU A C 1
ATOM 2378 O O . GLU A 1 304 ? 19.735 2.135 9.779 1.00 97.62 304 GLU A O 1
ATOM 2383 N N . ASP A 1 305 ? 19.451 4.323 10.294 1.00 96.62 305 ASP A N 1
ATOM 2384 C CA . ASP A 1 305 ? 20.107 4.906 9.119 1.00 96.62 305 ASP A CA 1
ATOM 2385 C C . ASP A 1 305 ? 20.717 6.303 9.393 1.00 96.62 305 ASP A C 1
ATOM 2387 O O . ASP A 1 305 ? 20.677 6.818 10.519 1.00 96.62 305 ASP A O 1
ATOM 2391 N N . ILE A 1 306 ? 21.303 6.918 8.354 1.00 94.19 306 ILE A N 1
ATOM 2392 C CA . ILE A 1 306 ? 21.706 8.332 8.353 1.00 94.19 306 ILE A CA 1
ATOM 2393 C C . ILE A 1 306 ? 20.860 9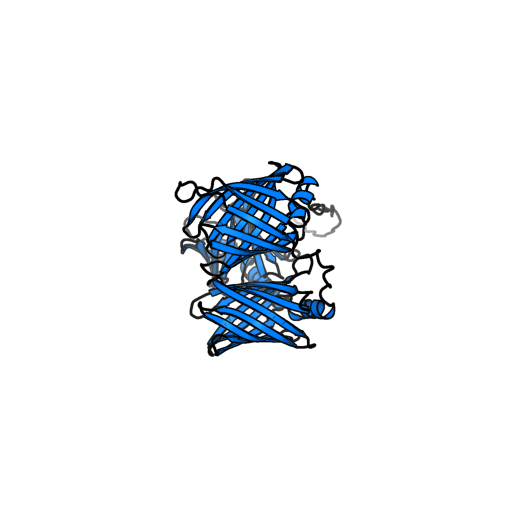.112 7.332 1.00 94.19 306 ILE A C 1
ATOM 2395 O O . ILE A 1 306 ? 21.160 9.103 6.136 1.00 94.19 306 ILE A O 1
ATOM 2399 N N . THR A 1 307 ? 19.862 9.861 7.802 1.00 87.69 307 THR A N 1
ATOM 2400 C CA . THR A 1 307 ? 18.973 10.696 6.980 1.00 87.69 307 THR A CA 1
ATOM 2401 C C . THR A 1 307 ? 19.385 12.165 7.052 1.00 87.69 307 THR A C 1
ATOM 2403 O O . THR A 1 307 ? 19.631 12.705 8.124 1.00 87.69 307 THR A O 1
ATOM 2406 N N . ASN A 1 308 ? 19.495 12.847 5.904 1.00 86.94 308 ASN A N 1
ATOM 2407 C CA . ASN A 1 308 ? 19.913 14.261 5.815 1.00 86.94 308 ASN A CA 1
ATOM 2408 C C . ASN A 1 308 ? 21.238 14.614 6.550 1.00 86.94 308 ASN A C 1
ATOM 2410 O O . ASN A 1 308 ? 21.492 15.780 6.852 1.00 86.94 308 ASN A O 1
ATOM 2414 N N . GLY A 1 309 ? 22.111 13.625 6.788 1.00 88.94 309 GLY A N 1
ATOM 2415 C CA . GLY A 1 309 ? 23.370 13.777 7.533 1.00 88.94 309 GLY A CA 1
ATOM 2416 C C . GLY A 1 309 ? 23.244 13.596 9.052 1.00 88.94 309 GLY A C 1
ATOM 2417 O O . GLY A 1 309 ? 24.251 13.671 9.755 1.00 88.94 309 GLY A O 1
ATOM 2418 N N . GLU A 1 310 ? 22.042 13.322 9.555 1.00 92.38 310 GLU A N 1
ATOM 2419 C CA . GLU A 1 310 ? 21.747 13.060 10.961 1.00 92.38 310 GLU A CA 1
ATOM 2420 C C . GLU A 1 310 ? 21.335 11.599 11.166 1.00 92.38 310 GLU A C 1
ATOM 2422 O O . GLU A 1 310 ? 20.836 10.936 10.260 1.00 92.38 310 GLU A O 1
ATOM 2427 N N . ARG A 1 311 ? 21.547 11.069 12.373 1.00 94.50 311 ARG A N 1
ATOM 2428 C CA . ARG A 1 311 ? 21.138 9.700 12.703 1.00 94.50 311 ARG A CA 1
ATOM 2429 C C . ARG A 1 311 ? 19.616 9.626 12.800 1.00 94.50 311 ARG A C 1
ATOM 2431 O O . ARG A 1 311 ? 19.019 10.382 13.569 1.00 94.50 311 ARG A O 1
ATOM 2438 N N . TYR A 1 312 ? 19.024 8.686 12.076 1.00 94.38 312 TYR A N 1
ATOM 2439 C CA . TYR A 1 312 ? 17.613 8.340 12.168 1.00 94.38 312 TYR A CA 1
ATOM 2440 C C . TYR A 1 312 ? 17.487 6.950 12.795 1.00 94.38 312 TYR A C 1
ATOM 2442 O O . TYR A 1 312 ? 18.150 6.000 12.381 1.00 94.38 312 TYR A O 1
ATOM 2450 N N . LEU A 1 313 ? 16.679 6.845 13.847 1.00 96.69 313 LEU A N 1
ATOM 2451 C CA . LEU A 1 313 ? 16.524 5.635 14.648 1.00 96.69 313 LEU A CA 1
ATOM 2452 C C . LEU A 1 313 ? 15.040 5.384 14.914 1.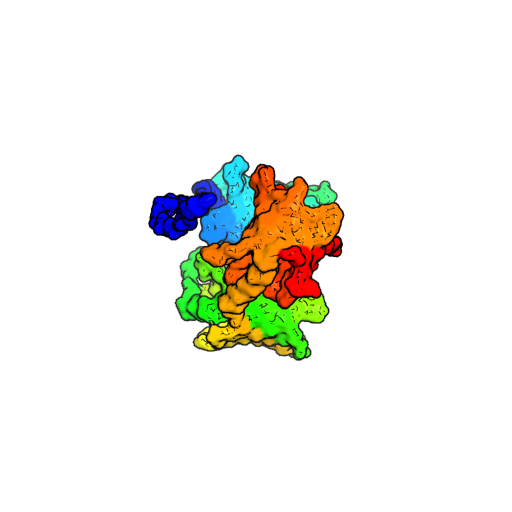00 96.69 313 LEU A C 1
ATOM 2454 O O . LEU A 1 313 ? 14.352 6.255 15.444 1.00 96.69 313 LEU A O 1
ATOM 2458 N N . LEU A 1 314 ? 14.570 4.180 14.596 1.00 95.94 314 LEU A N 1
ATOM 2459 C CA . LEU A 1 314 ? 13.233 3.690 14.915 1.00 95.94 314 LEU A CA 1
ATOM 2460 C C . LEU A 1 314 ? 13.338 2.484 15.846 1.00 95.94 314 LEU A C 1
ATOM 2462 O O . LEU A 1 314 ? 13.853 1.434 15.465 1.00 95.94 314 LEU A O 1
ATOM 2466 N N . GLU A 1 315 ? 12.812 2.626 17.056 1.00 97.50 315 GLU A N 1
ATOM 2467 C CA . GLU A 1 315 ? 12.712 1.551 18.040 1.00 97.50 315 GLU A CA 1
ATOM 2468 C C . GLU A 1 315 ? 11.247 1.126 18.162 1.00 97.50 315 GLU A C 1
ATOM 2470 O O . GLU A 1 315 ? 10.369 1.920 18.503 1.00 97.50 315 GLU A O 1
ATOM 2475 N N . TYR A 1 316 ? 10.978 -0.138 17.854 1.00 95.81 316 TYR A N 1
ATOM 2476 C CA . TYR A 1 316 ? 9.667 -0.768 17.917 1.00 95.81 316 TYR A CA 1
ATOM 2477 C C . TYR A 1 316 ? 9.596 -1.664 19.153 1.00 95.81 316 TYR A C 1
ATOM 2479 O O . TYR A 1 316 ? 10.528 -2.415 19.429 1.00 95.81 316 TYR A O 1
ATOM 2487 N N . THR A 1 317 ? 8.479 -1.632 19.877 1.00 94.50 317 THR A N 1
ATOM 2488 C CA . THR A 1 317 ? 8.162 -2.564 20.972 1.00 94.50 317 THR A CA 1
ATOM 2489 C C . THR A 1 317 ? 6.827 -3.237 20.672 1.00 94.50 317 THR A C 1
ATOM 2491 O O . THR A 1 317 ? 5.840 -2.544 20.411 1.00 94.50 317 THR A O 1
ATOM 2494 N N . ARG A 1 318 ? 6.789 -4.573 20.686 1.00 90.62 318 ARG A N 1
ATOM 2495 C CA . ARG A 1 318 ? 5.601 -5.372 20.358 1.00 90.62 318 ARG A CA 1
ATOM 2496 C C . ARG A 1 318 ? 4.497 -5.077 21.373 1.00 90.62 318 ARG A C 1
ATOM 2498 O O . ARG A 1 318 ? 4.680 -5.244 22.578 1.00 90.62 318 ARG A O 1
ATOM 2505 N N . GLU A 1 319 ? 3.340 -4.622 20.902 1.00 81.69 319 GLU A N 1
ATOM 2506 C CA . GLU A 1 319 ? 2.168 -4.436 21.756 1.00 81.69 319 GLU A CA 1
ATOM 2507 C C . GLU A 1 319 ? 1.430 -5.774 21.858 1.00 81.69 319 GLU A C 1
ATOM 2509 O O . GLU A 1 319 ? 0.959 -6.314 20.861 1.00 81.69 319 GLU A O 1
ATOM 2514 N N . THR A 1 320 ? 1.314 -6.317 23.068 1.00 72.06 320 THR A N 1
ATOM 2515 C CA . THR A 1 320 ? 0.699 -7.635 23.284 1.00 72.06 320 THR A CA 1
ATOM 2516 C C . THR A 1 320 ? -0.825 -7.586 23.149 1.00 72.06 320 THR A C 1
ATOM 2518 O O . THR A 1 320 ? -1.469 -6.634 23.609 1.00 72.06 320 THR A O 1
ATOM 2521 N N . ASP A 1 321 ? -1.432 -8.659 22.632 1.00 61.16 321 ASP A N 1
ATOM 2522 C CA . ASP A 1 321 ? -2.894 -8.846 22.597 1.00 61.16 321 ASP A CA 1
ATOM 2523 C C . ASP A 1 321 ? -3.543 -8.584 23.962 1.00 61.16 321 ASP A C 1
ATOM 2525 O O . ASP A 1 321 ? -4.609 -7.979 24.055 1.00 61.16 321 ASP A O 1
ATOM 2529 N N . ALA A 1 322 ? -2.871 -8.984 25.045 1.00 61.25 322 ALA A N 1
ATOM 2530 C CA . ALA A 1 322 ? -3.332 -8.782 26.413 1.00 61.25 322 ALA A CA 1
ATOM 2531 C C . ALA A 1 322 ? -3.514 -7.297 26.784 1.00 61.25 322 ALA A C 1
ATOM 2533 O O . ALA A 1 322 ? -4.377 -6.986 27.604 1.00 61.25 322 ALA A O 1
ATOM 2534 N N . GLN A 1 323 ? -2.742 -6.377 26.197 1.00 57.41 323 GLN A N 1
ATOM 2535 C CA . GLN A 1 323 ? -2.901 -4.933 26.401 1.00 57.41 323 GLN A CA 1
ATOM 2536 C C . GLN A 1 323 ? -4.068 -4.374 25.577 1.00 57.41 323 GLN A C 1
ATOM 2538 O O . GLN A 1 323 ? -4.848 -3.585 26.104 1.00 57.41 323 GLN A O 1
ATOM 2543 N N . ALA A 1 324 ? -4.230 -4.813 24.325 1.00 54.84 324 ALA A N 1
ATOM 2544 C CA . ALA A 1 324 ? -5.340 -4.395 23.461 1.00 54.84 324 ALA A CA 1
ATOM 2545 C C . ALA A 1 324 ? -6.696 -4.895 23.990 1.00 54.84 324 ALA A C 1
ATOM 2547 O O . ALA A 1 324 ? -7.643 -4.125 24.141 1.00 54.84 324 ALA A O 1
ATOM 2548 N N . VAL A 1 325 ? -6.757 -6.176 24.363 1.00 59.72 325 VAL A N 1
ATOM 2549 C CA . VAL A 1 325 ? -7.918 -6.797 25.009 1.00 59.72 325 VAL A CA 1
ATOM 2550 C C . VAL A 1 325 ? -8.213 -6.109 26.340 1.00 59.72 325 VAL A C 1
ATOM 2552 O O . VAL A 1 325 ? -9.362 -5.750 26.581 1.00 59.72 325 VAL A O 1
ATOM 2555 N N . ARG A 1 326 ? -7.205 -5.840 27.184 1.00 64.38 326 ARG A N 1
ATOM 2556 C CA . ARG A 1 326 ? -7.421 -5.107 28.443 1.00 64.38 326 ARG A CA 1
ATOM 2557 C C . ARG A 1 326 ? -7.978 -3.705 28.211 1.00 64.38 326 ARG A C 1
ATOM 2559 O O . ARG A 1 326 ? -8.937 -3.352 28.879 1.00 64.38 326 ARG A O 1
ATOM 2566 N N . ALA A 1 327 ? -7.434 -2.940 27.267 1.00 59.56 327 ALA A N 1
ATOM 2567 C CA . ALA A 1 327 ? -7.943 -1.611 26.934 1.00 59.56 327 ALA A CA 1
ATOM 2568 C C . ALA A 1 327 ? -9.420 -1.649 26.498 1.00 59.56 327 ALA A C 1
ATOM 2570 O O . ALA A 1 327 ? -10.213 -0.807 26.918 1.00 59.56 327 ALA A O 1
ATOM 2571 N N . PHE A 1 328 ? -9.811 -2.664 25.720 1.00 64.81 328 PHE A N 1
ATOM 2572 C CA . PHE A 1 328 ? -11.205 -2.862 25.331 1.00 64.81 328 PHE A CA 1
ATOM 2573 C C . PHE A 1 328 ? -12.106 -3.264 26.508 1.00 64.81 328 PHE A C 1
ATOM 2575 O O . PHE A 1 328 ? -13.200 -2.720 26.637 1.00 64.81 328 PHE A O 1
ATOM 2582 N N . HIS A 1 329 ? -11.649 -4.163 27.386 1.00 66.44 329 HIS A N 1
ATOM 2583 C CA . HIS A 1 329 ? -12.367 -4.511 28.617 1.00 66.44 329 HIS A CA 1
ATOM 2584 C C . HIS A 1 329 ? -12.504 -3.299 29.556 1.00 66.44 329 HIS A C 1
ATOM 2586 O O . HIS A 1 329 ? -13.597 -3.048 30.040 1.00 66.44 329 HIS A O 1
ATOM 2592 N N . GLU A 1 330 ? -11.457 -2.492 29.753 1.00 66.12 330 GLU A N 1
ATOM 2593 C CA . GLU A 1 330 ? -11.512 -1.268 30.570 1.00 66.12 330 GLU A CA 1
ATOM 2594 C C . GLU A 1 330 ? -12.509 -0.243 29.994 1.00 66.12 330 GLU A C 1
ATOM 2596 O O . GLU A 1 330 ? -13.311 0.326 30.739 1.00 66.12 330 GLU A O 1
ATOM 2601 N N . PHE A 1 331 ? -12.523 -0.047 28.669 1.00 67.69 331 PHE A N 1
ATOM 2602 C CA . PHE A 1 331 ? -13.531 0.769 27.980 1.00 67.69 331 PHE A CA 1
ATOM 2603 C C . PHE A 1 331 ? -14.950 0.207 28.159 1.00 67.69 331 PHE A C 1
ATOM 2605 O O . PHE A 1 331 ? -15.886 0.957 28.436 1.00 67.69 331 PHE A O 1
ATOM 2612 N N . ALA A 1 332 ? -15.124 -1.105 28.015 1.00 67.94 332 ALA A N 1
ATOM 2613 C CA . ALA A 1 332 ? -16.423 -1.756 28.097 1.00 67.94 332 ALA A CA 1
ATOM 2614 C C . ALA A 1 332 ? -16.992 -1.773 29.517 1.00 67.94 332 ALA A C 1
ATOM 2616 O O . ALA A 1 332 ? -18.156 -1.419 29.708 1.00 67.94 332 ALA A O 1
ATOM 2617 N N . ASP A 1 333 ? -16.178 -2.117 30.513 1.00 71.56 333 ASP A N 1
ATOM 2618 C CA . ASP A 1 333 ? -16.523 -2.025 31.929 1.00 71.56 333 ASP A CA 1
ATOM 2619 C C . ASP A 1 333 ? -16.888 -0.579 32.273 1.00 71.56 333 ASP A C 1
ATOM 2621 O O . ASP A 1 333 ? -17.896 -0.328 32.930 1.00 71.56 333 ASP A O 1
ATOM 2625 N N . PHE A 1 334 ? -16.138 0.411 31.779 1.00 72.75 334 PHE A N 1
ATOM 2626 C CA . PHE A 1 334 ? -16.516 1.807 31.962 1.00 72.75 334 PHE A CA 1
ATOM 2627 C C . PHE A 1 334 ? -17.881 2.125 31.329 1.00 72.75 334 PHE A C 1
ATOM 2629 O O . PHE A 1 334 ? -18.738 2.703 31.999 1.00 72.75 334 PHE A O 1
ATOM 2636 N N . MET A 1 335 ? -18.099 1.752 30.066 1.00 71.94 335 MET A N 1
ATOM 2637 C CA . MET A 1 335 ? -19.292 2.134 29.306 1.00 71.94 335 MET A CA 1
ATOM 2638 C C . MET A 1 335 ? -20.558 1.382 29.727 1.00 71.94 335 MET A C 1
ATOM 2640 O O . MET A 1 335 ? -21.640 1.950 29.605 1.00 71.94 335 MET A O 1
ATOM 2644 N N . THR A 1 336 ? -20.463 0.143 30.214 1.00 77.81 336 THR A N 1
ATOM 2645 C CA . THR A 1 336 ? -21.626 -0.731 30.489 1.00 77.81 336 THR A CA 1
ATOM 2646 C C . THR A 1 336 ? -22.202 -0.614 31.898 1.00 77.81 336 THR A C 1
ATOM 2648 O O . THR A 1 336 ? -23.307 -1.091 32.160 1.00 77.81 336 THR A O 1
ATOM 2651 N N . HIS A 1 337 ? -21.518 0.089 32.799 1.00 75.75 337 HIS A N 1
ATOM 2652 C CA . HIS A 1 337 ? -22.082 0.459 34.090 1.00 75.75 337 HIS A CA 1
ATOM 2653 C C . HIS A 1 337 ? -23.034 1.661 33.955 1.00 75.75 337 HIS A C 1
ATOM 2655 O O . HIS A 1 337 ? -22.592 2.801 33.853 1.00 75.75 337 HIS A O 1
ATOM 2661 N N . GLY A 1 338 ? -24.344 1.409 34.038 1.00 73.44 338 GLY A N 1
ATOM 2662 C CA . GLY A 1 338 ? -25.380 2.443 34.176 1.00 73.44 338 GLY A CA 1
ATOM 2663 C C . GLY A 1 338 ? -26.094 2.824 32.876 1.00 73.44 338 GLY A C 1
ATOM 2664 O O . GLY A 1 338 ? -26.018 2.120 31.868 1.00 73.44 338 GLY A O 1
ATOM 2665 N N . LYS A 1 339 ? -26.844 3.930 32.922 1.00 83.69 339 LYS A N 1
ATOM 2666 C CA . LYS A 1 339 ? -27.527 4.514 31.757 1.00 83.69 339 LYS A CA 1
ATOM 2667 C C . LYS A 1 339 ? -26.891 5.849 31.420 1.00 83.69 339 LYS A C 1
ATOM 2669 O O . LYS A 1 339 ? -26.769 6.692 32.300 1.00 83.69 339 LYS A O 1
ATOM 2674 N N . TRP A 1 340 ? -26.529 6.061 30.165 1.00 85.50 340 TRP A N 1
ATOM 2675 C CA . TRP A 1 340 ? -25.934 7.313 29.714 1.00 85.50 340 TRP A CA 1
ATOM 2676 C C . TRP A 1 340 ? -27.007 8.241 29.168 1.00 85.50 340 TRP A C 1
ATOM 2678 O O . TRP A 1 340 ? -27.816 7.844 28.341 1.00 85.50 340 TRP A O 1
ATOM 2688 N N . VAL A 1 341 ? -27.020 9.487 29.621 1.00 86.56 341 VAL A N 1
ATOM 2689 C CA . VAL A 1 341 ? -28.018 10.487 29.249 1.00 86.56 341 VAL A CA 1
ATOM 2690 C C . VAL A 1 341 ? -27.339 11.670 28.592 1.00 86.56 341 VAL A C 1
ATOM 2692 O O . VAL A 1 341 ? -26.548 12.384 29.225 1.00 86.56 341 VAL A O 1
ATOM 2695 N N . LYS A 1 342 ? -27.693 11.903 27.329 1.00 87.25 342 LYS A N 1
ATOM 2696 C CA . LYS A 1 342 ? -27.255 13.068 26.565 1.00 87.25 342 LYS A CA 1
ATOM 2697 C C . LYS A 1 342 ? -27.755 14.342 27.240 1.00 87.25 342 LYS A C 1
ATOM 2699 O O . LYS A 1 342 ? -28.941 14.490 27.530 1.00 87.25 342 LYS A O 1
ATOM 2704 N N . GLN A 1 343 ? -26.840 15.261 27.515 1.00 87.88 343 GLN A N 1
ATOM 2705 C CA . GLN A 1 343 ? -27.144 16.559 28.104 1.00 87.88 343 GLN A CA 1
ATOM 2706 C C . GLN A 1 343 ? -27.557 17.521 26.982 1.00 87.88 343 GLN A C 1
ATOM 2708 O O . GLN A 1 343 ? -26.758 17.808 26.093 1.00 87.88 343 GLN A O 1
ATOM 2713 N N . GLY A 1 344 ? -28.797 18.016 27.000 1.00 83.38 344 GLY A N 1
ATOM 2714 C CA . GLY A 1 344 ? -29.306 18.894 25.943 1.00 83.38 344 GLY A CA 1
ATOM 2715 C C . GLY A 1 344 ? -30.828 19.042 25.939 1.00 83.38 344 GLY A C 1
ATOM 2716 O O . GLY A 1 344 ? -31.495 18.749 26.929 1.00 83.38 344 GLY A O 1
ATOM 2717 N N . SER A 1 345 ? -31.369 19.514 24.813 1.00 54.38 345 SER A N 1
ATOM 2718 C CA . SER A 1 345 ? -32.804 19.765 24.607 1.00 54.38 345 SER A CA 1
ATOM 2719 C C . SER A 1 345 ? -33.656 18.503 24.454 1.00 54.38 345 SER A C 1
ATOM 2721 O O . SER A 1 345 ? -34.869 18.570 24.635 1.00 54.38 345 SER A O 1
ATOM 2723 N N . GLU A 1 346 ? -33.041 17.359 24.150 1.00 68.25 346 GLU A N 1
ATOM 2724 C CA . GLU A 1 346 ? -33.726 16.081 23.957 1.00 68.25 346 GLU A CA 1
ATOM 2725 C C . GLU A 1 346 ? -33.084 14.994 24.813 1.00 68.25 346 GLU A C 1
ATOM 2727 O O . GLU A 1 346 ? -31.874 14.764 24.754 1.00 68.25 346 GLU A O 1
ATOM 2732 N N . LYS A 1 347 ? -33.902 14.308 25.619 1.00 73.88 347 LYS A N 1
ATOM 2733 C CA . LYS A 1 347 ? -33.428 13.224 26.481 1.00 73.88 347 LYS A CA 1
ATOM 2734 C C . LYS A 1 347 ? -33.279 11.937 25.668 1.00 73.88 347 LYS A C 1
ATOM 2736 O O . LYS A 1 347 ? -34.227 11.159 25.562 1.00 73.88 347 LYS A O 1
ATOM 2741 N N . ILE A 1 348 ? -32.080 11.719 25.134 1.00 78.94 348 ILE A N 1
ATOM 2742 C CA . ILE A 1 348 ? -31.626 10.410 24.650 1.00 78.94 348 ILE A CA 1
ATOM 2743 C C . ILE A 1 348 ? -30.979 9.672 25.826 1.00 78.94 348 ILE A C 1
ATOM 2745 O O . ILE A 1 348 ? -30.163 10.252 26.548 1.00 78.94 348 ILE A O 1
ATOM 2749 N N . VAL A 1 349 ? -31.380 8.416 26.036 1.00 82.00 349 VAL A N 1
ATOM 2750 C CA . VAL A 1 349 ? -30.845 7.531 27.076 1.00 82.00 349 VAL A CA 1
ATOM 2751 C C . VAL A 1 349 ? -30.271 6.276 26.433 1.00 82.00 349 VAL A C 1
ATOM 2753 O O . VAL A 1 349 ? -31.025 5.448 25.928 1.00 82.00 349 VAL A O 1
ATOM 2756 N N . ASP A 1 350 ? -28.961 6.105 26.513 1.00 81.31 350 ASP A N 1
ATOM 2757 C CA . ASP A 1 350 ? -28.254 4.945 25.991 1.00 81.31 350 ASP A CA 1
ATOM 2758 C C . ASP A 1 350 ? -28.010 3.928 27.107 1.00 81.31 350 ASP A C 1
ATOM 2760 O O . ASP A 1 350 ? -27.455 4.238 28.167 1.00 81.31 350 ASP A O 1
ATOM 2764 N N . GLN A 1 351 ? -28.437 2.687 26.876 1.00 79.94 351 GLN A N 1
ATOM 2765 C CA . GLN A 1 351 ? -28.131 1.560 27.750 1.00 79.94 351 GLN A CA 1
ATOM 2766 C C . GLN A 1 351 ? -27.132 0.630 27.063 1.00 79.94 351 GLN A C 1
ATOM 2768 O O . GLN A 1 351 ? -27.450 -0.024 26.067 1.00 79.94 351 GLN A O 1
ATOM 2773 N N . HIS A 1 352 ? -25.931 0.553 27.628 1.00 79.12 352 HIS A N 1
ATOM 2774 C CA . HIS A 1 352 ? -24.836 -0.268 27.123 1.00 79.12 352 HIS A CA 1
ATOM 2775 C C . HIS A 1 352 ? -24.845 -1.649 27.791 1.00 79.12 352 HIS A C 1
ATOM 2777 O O . HIS A 1 352 ? -25.067 -1.768 28.992 1.00 79.12 352 HIS A O 1
ATOM 2783 N N . THR A 1 353 ? -24.612 -2.708 27.018 1.00 76.81 353 THR A N 1
ATOM 2784 C CA . THR A 1 353 ? -24.604 -4.102 27.484 1.00 76.81 353 THR A CA 1
ATOM 2785 C C . THR A 1 353 ? -23.374 -4.819 26.942 1.00 76.81 353 THR A C 1
ATOM 2787 O O . THR A 1 353 ? -23.165 -4.856 25.730 1.00 76.81 353 THR A O 1
ATOM 2790 N N . TRP A 1 354 ? -22.567 -5.410 27.824 1.00 75.94 354 TRP A N 1
ATOM 2791 C CA . TRP A 1 354 ? -21.411 -6.213 27.425 1.00 75.94 354 TRP A CA 1
ATOM 2792 C C . TRP A 1 354 ? -21.852 -7.581 26.905 1.00 75.94 354 TRP A C 1
ATOM 2794 O O . TRP A 1 354 ? -22.546 -8.326 27.598 1.00 75.94 354 TRP A O 1
ATOM 2804 N N . ILE A 1 355 ? -21.427 -7.932 25.693 1.00 71.69 355 ILE A N 1
ATOM 2805 C CA . ILE A 1 355 ? -21.610 -9.257 25.098 1.00 71.69 355 ILE A CA 1
ATOM 2806 C C . ILE A 1 355 ? -20.235 -9.931 25.066 1.00 71.69 355 ILE A C 1
ATOM 2808 O O . ILE A 1 355 ? -19.617 -10.102 24.014 1.00 71.69 355 ILE A O 1
ATOM 2812 N N . GLU A 1 356 ? -19.744 -10.289 26.255 1.00 63.72 356 GLU A N 1
ATOM 2813 C CA . GLU A 1 356 ? -18.384 -10.795 26.497 1.00 63.72 356 GLU A CA 1
ATOM 2814 C C . GLU A 1 356 ? -17.986 -11.932 25.546 1.00 63.72 356 GLU A C 1
ATOM 2816 O O . GLU A 1 356 ? -16.944 -11.879 24.896 1.00 63.72 356 GLU A O 1
ATOM 2821 N N . SER A 1 357 ? -18.875 -12.917 25.371 1.00 59.19 357 SER A N 1
ATOM 2822 C CA . SER A 1 357 ? -18.674 -14.086 24.499 1.00 59.19 357 SER A CA 1
ATOM 2823 C C . SER A 1 357 ? -18.500 -13.756 23.012 1.00 59.19 357 SER A C 1
ATOM 2825 O O . SER A 1 357 ? -18.178 -14.643 22.218 1.00 59.19 357 SER A O 1
ATOM 2827 N N . LYS A 1 358 ? -18.736 -12.499 22.622 1.00 53.06 358 LYS A N 1
ATOM 2828 C CA . LYS A 1 358 ? -18.589 -11.983 21.261 1.00 53.06 358 LYS A CA 1
ATOM 2829 C C . LYS A 1 358 ? -17.633 -10.794 21.157 1.00 53.06 358 LYS A C 1
ATOM 2831 O O . LYS A 1 358 ? -17.395 -10.358 20.040 1.00 53.06 358 LYS A O 1
ATOM 2836 N N . LYS A 1 359 ? -17.066 -10.306 22.270 1.00 63.69 359 LYS A N 1
ATOM 2837 C CA . LYS A 1 359 ? -16.220 -9.100 22.310 1.00 63.69 359 LYS A CA 1
ATOM 2838 C C . LYS A 1 359 ? -16.918 -7.871 21.688 1.00 63.69 359 LYS A C 1
ATOM 2840 O O . LYS A 1 359 ? -16.315 -7.140 20.909 1.00 63.69 359 LYS A O 1
ATOM 2845 N N . PHE A 1 360 ? -18.184 -7.640 22.048 1.00 65.44 360 PHE A N 1
ATOM 2846 C CA . PHE A 1 360 ? -18.939 -6.450 21.632 1.00 65.44 360 PHE A CA 1
ATOM 2847 C C . PHE A 1 360 ? -19.596 -5.742 22.824 1.00 65.44 360 PHE A C 1
ATOM 2849 O O . PHE A 1 360 ? -20.093 -6.402 23.737 1.00 65.44 360 PHE A O 1
ATOM 2856 N N . VAL A 1 361 ? -19.695 -4.411 22.775 1.00 64.88 361 VAL A N 1
ATOM 2857 C CA . VAL A 1 361 ? -20.692 -3.653 23.555 1.00 64.88 361 VAL A CA 1
ATOM 2858 C C . VAL A 1 361 ? -21.898 -3.407 22.651 1.00 64.88 361 VAL A C 1
ATOM 2860 O O . VAL A 1 361 ? -21.746 -2.881 21.554 1.00 64.88 361 VAL A O 1
ATOM 2863 N N . SER A 1 362 ? -23.103 -3.754 23.096 1.00 72.88 362 SER A N 1
ATOM 2864 C CA . SER A 1 362 ? -24.346 -3.332 22.442 1.00 72.88 362 SER A CA 1
ATOM 2865 C C . SER A 1 362 ? -24.900 -2.084 23.121 1.00 72.88 362 SER A C 1
ATOM 2867 O O . SER A 1 362 ? -24.988 -2.053 24.347 1.00 72.88 362 SER A O 1
ATOM 2869 N N . ILE A 1 363 ? -25.306 -1.081 22.342 1.00 73.62 363 ILE A N 1
ATOM 2870 C CA . ILE A 1 363 ? -26.101 0.060 22.807 1.00 73.62 363 ILE A CA 1
ATOM 2871 C C . ILE A 1 363 ? -27.553 -0.135 22.397 1.00 73.62 363 ILE A C 1
ATOM 2873 O O . ILE A 1 363 ? -27.846 -0.461 21.246 1.00 73.62 363 ILE A O 1
ATOM 2877 N N . ASN A 1 364 ? -28.457 0.167 23.322 1.00 73.12 364 A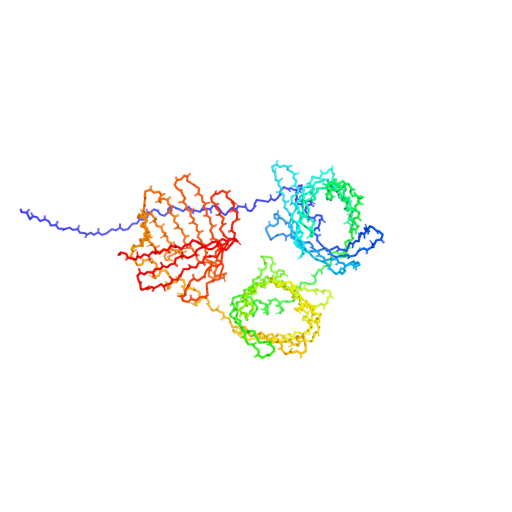SN A N 1
ATOM 2878 C CA . ASN A 1 364 ? -29.854 0.431 23.019 1.00 73.12 364 ASN A CA 1
ATOM 2879 C C . ASN A 1 364 ? -30.166 1.879 23.402 1.00 73.12 364 ASN A C 1
ATOM 2881 O O . ASN A 1 364 ? -30.258 2.189 24.593 1.00 73.12 364 ASN A O 1
ATOM 2885 N N . SER A 1 365 ? -30.316 2.749 22.402 1.00 71.75 365 SER A N 1
ATOM 2886 C CA . SER A 1 365 ? -30.752 4.132 22.598 1.00 71.75 365 SER A CA 1
ATOM 2887 C C . SER A 1 365 ? -32.267 4.208 22.789 1.00 71.75 365 SER A C 1
ATOM 2889 O O . SER A 1 365 ? -33.038 3.555 22.082 1.00 71.75 365 SER A O 1
ATOM 2891 N N . LEU A 1 366 ? -32.701 5.025 23.747 1.00 70.44 366 LEU A N 1
ATOM 2892 C CA . LEU A 1 366 ? -34.099 5.279 24.081 1.00 70.44 366 LEU A CA 1
ATOM 2893 C C . LEU A 1 366 ? -34.372 6.787 24.003 1.00 70.44 366 LEU A C 1
ATOM 2895 O O . LEU A 1 366 ? -33.855 7.563 24.806 1.00 70.44 366 LEU A O 1
ATOM 2899 N N . GLY A 1 367 ? -35.213 7.201 23.058 1.00 65.81 367 GLY A N 1
ATOM 2900 C CA . GLY A 1 367 ? -35.631 8.593 22.871 1.00 65.81 367 GLY A CA 1
ATOM 2901 C C . GLY A 1 367 ? -36.784 8.710 21.870 1.00 65.81 367 GLY A C 1
ATOM 2902 O O . GLY A 1 367 ? -37.220 7.709 21.302 1.00 65.81 367 GLY A O 1
ATOM 2903 N N . ALA A 1 368 ? -37.300 9.926 21.663 1.00 47.25 368 ALA A N 1
ATOM 2904 C CA . ALA A 1 368 ? -38.423 10.164 20.747 1.00 47.25 368 ALA A CA 1
ATOM 2905 C C . ALA A 1 368 ? -38.044 9.961 19.265 1.00 47.25 368 ALA A C 1
ATOM 2907 O O . ALA A 1 368 ? -38.853 9.435 18.505 1.00 47.25 368 ALA A O 1
ATOM 2908 N N . GLU A 1 369 ? -36.809 10.311 18.891 1.00 56.06 369 GLU A N 1
ATOM 2909 C CA . GLU A 1 369 ? -36.251 10.106 17.541 1.00 56.06 369 GLU A CA 1
ATOM 2910 C C . GLU A 1 369 ? -35.141 9.037 17.512 1.00 56.06 369 GLU A C 1
ATOM 2912 O O . GLU A 1 369 ? -34.856 8.435 16.478 1.00 56.06 369 GLU A O 1
ATOM 2917 N N . ALA A 1 370 ? -34.544 8.734 18.669 1.00 52.38 370 ALA A N 1
ATOM 2918 C CA . ALA A 1 370 ? -33.484 7.745 18.801 1.00 52.38 370 ALA A CA 1
ATOM 2919 C C . ALA A 1 370 ? -34.051 6.319 18.884 1.00 52.38 370 ALA A C 1
ATOM 2921 O O . ALA A 1 370 ? -34.363 5.811 19.964 1.00 52.38 370 ALA A O 1
ATOM 2922 N N . ARG A 1 371 ? -34.134 5.653 17.729 1.00 52.72 371 ARG A N 1
ATOM 2923 C CA . ARG A 1 371 ? -34.156 4.188 17.639 1.00 52.72 371 ARG A CA 1
ATOM 2924 C C . ARG A 1 371 ? -33.061 3.708 16.694 1.00 52.72 371 ARG A C 1
ATOM 2926 O O . ARG A 1 371 ? -33.313 3.265 15.574 1.00 52.72 371 ARG A O 1
ATOM 2933 N N . VAL A 1 372 ? -31.839 3.822 17.197 1.00 59.19 372 VAL A N 1
ATOM 2934 C CA . VAL A 1 372 ? -30.658 3.168 16.648 1.00 59.19 372 VAL A CA 1
ATOM 2935 C C . VAL A 1 372 ? -30.214 2.142 17.687 1.00 59.19 372 VAL A C 1
ATOM 2937 O O . VAL A 1 372 ? -30.035 2.484 18.856 1.00 59.19 372 VAL A O 1
ATOM 2940 N N . ALA A 1 373 ? -30.088 0.879 17.290 1.00 61.06 373 ALA A N 1
ATOM 2941 C CA . ALA A 1 373 ? -29.309 -0.080 18.065 1.00 61.06 373 ALA A CA 1
ATOM 2942 C C . ALA A 1 373 ? -27.872 0.001 17.557 1.00 61.06 373 ALA A C 1
ATOM 2944 O O . ALA A 1 373 ? -27.669 -0.038 16.345 1.00 61.06 373 ALA A O 1
ATOM 2945 N N . CYS A 1 374 ? -26.885 0.099 18.444 1.00 64.50 374 CYS A N 1
ATOM 2946 C CA . CYS A 1 374 ? -25.484 0.108 18.025 1.00 64.50 374 CYS A CA 1
ATOM 2947 C C . CYS A 1 374 ? -24.756 -1.141 18.521 1.00 64.50 374 CYS A C 1
ATOM 2949 O O . CYS A 1 374 ? -25.042 -1.660 19.603 1.00 64.50 374 CYS A O 1
ATOM 2951 N N . LEU A 1 375 ? -23.785 -1.607 17.745 1.00 60.03 375 LEU A N 1
ATOM 2952 C CA . LEU A 1 375 ? -22.772 -2.560 18.180 1.00 60.03 375 LEU A CA 1
ATOM 2953 C C . LEU A 1 375 ? -21.408 -1.883 18.083 1.00 60.03 375 LEU A C 1
ATOM 2955 O O . LEU A 1 375 ? -21.071 -1.317 17.049 1.00 60.03 375 LEU A O 1
ATOM 2959 N N . TYR A 1 376 ? -20.628 -1.968 19.151 1.00 65.81 376 TYR A N 1
ATOM 2960 C CA . TYR A 1 376 ? -19.227 -1.582 19.192 1.00 65.81 376 TYR A CA 1
ATOM 2961 C C . TYR A 1 376 ? -18.371 -2.837 19.273 1.00 65.81 376 TYR A C 1
ATOM 2963 O O . TYR A 1 376 ? -18.502 -3.605 20.230 1.00 65.81 376 TYR A O 1
ATOM 2971 N N . GLY A 1 377 ? -17.481 -3.035 18.307 1.00 54.94 377 GLY A N 1
ATOM 2972 C CA . GLY A 1 377 ? -16.456 -4.075 18.345 1.00 54.94 377 GLY A CA 1
ATOM 2973 C C . GLY A 1 377 ? -15.068 -3.488 18.262 1.00 54.94 377 GLY A C 1
ATOM 2974 O O . GLY A 1 377 ? -14.880 -2.468 17.612 1.00 54.94 377 GLY A O 1
ATOM 2975 N N . ILE A 1 378 ? -14.102 -4.155 18.886 1.00 57.59 378 ILE A N 1
ATOM 2976 C CA . ILE A 1 378 ? -12.690 -3.930 18.593 1.00 57.59 378 ILE A CA 1
ATOM 2977 C C . ILE A 1 378 ? -12.143 -5.180 17.920 1.00 57.59 378 ILE A C 1
ATOM 2979 O O . ILE A 1 378 ? -12.208 -6.275 18.483 1.00 57.59 378 ILE A O 1
ATOM 2983 N N . ASP A 1 379 ? -11.588 -5.002 16.726 1.00 52.19 379 ASP A N 1
ATOM 2984 C CA . ASP A 1 379 ? -10.676 -5.981 16.151 1.00 52.19 379 ASP A CA 1
ATOM 2985 C C . ASP A 1 379 ? -9.389 -5.980 17.000 1.00 52.19 379 ASP A C 1
ATOM 2987 O O . ASP A 1 379 ? -8.705 -4.954 17.067 1.00 52.19 379 ASP A O 1
ATOM 2991 N N . PRO A 1 380 ? -9.047 -7.084 17.692 1.00 47.75 380 PRO A N 1
ATOM 2992 C CA . PRO A 1 380 ? -7.881 -7.121 18.568 1.00 47.75 380 PRO A CA 1
ATOM 2993 C C . PRO A 1 380 ? -6.552 -6.997 17.807 1.00 47.75 380 PRO A C 1
ATOM 2995 O O . PRO A 1 380 ? -5.574 -6.557 18.407 1.00 47.75 380 PRO A O 1
ATOM 2998 N N . ILE A 1 381 ? -6.522 -7.350 16.515 1.00 46.59 381 ILE A N 1
ATOM 2999 C CA . ILE A 1 381 ? -5.322 -7.323 15.670 1.00 46.59 381 ILE A CA 1
ATOM 3000 C C . ILE A 1 381 ? -5.076 -5.890 15.191 1.00 46.59 381 ILE A C 1
ATOM 3002 O O . ILE A 1 381 ? -4.027 -5.306 15.472 1.00 46.59 381 ILE A O 1
ATOM 3006 N N . THR A 1 382 ? -6.064 -5.298 14.510 1.00 49.03 382 THR A N 1
ATOM 3007 C CA . THR A 1 382 ? -5.930 -3.952 13.922 1.00 49.03 382 THR A CA 1
ATOM 3008 C C . THR A 1 382 ? -6.202 -2.812 14.904 1.00 49.03 382 THR A C 1
ATOM 3010 O O . THR A 1 382 ? -5.944 -1.648 14.590 1.00 49.03 382 THR A O 1
ATOM 3013 N N . LYS A 1 383 ? -6.740 -3.125 16.091 1.00 52.88 383 LYS A N 1
ATOM 3014 C CA . LYS A 1 383 ? -7.213 -2.170 17.112 1.00 52.88 383 LYS A CA 1
ATOM 3015 C C . LYS A 1 383 ? -8.259 -1.187 16.581 1.00 52.88 383 LYS A C 1
ATOM 3017 O O . LYS A 1 383 ? -8.472 -0.127 17.172 1.00 52.88 383 LYS A O 1
ATOM 3022 N N . GLN A 1 384 ? -8.913 -1.539 15.474 1.00 57.75 384 GLN A N 1
ATOM 3023 C CA . GLN A 1 384 ? -10.006 -0.766 14.911 1.00 57.75 384 GLN A CA 1
ATOM 3024 C C . GLN A 1 384 ? -11.262 -0.977 15.746 1.00 57.75 384 GLN A C 1
ATOM 3026 O O . GLN A 1 384 ? -11.710 -2.106 15.952 1.00 57.75 384 GLN A O 1
ATOM 3031 N N . PHE A 1 385 ? -11.824 0.129 16.213 1.00 61.09 385 PHE A N 1
ATOM 3032 C CA . PHE A 1 385 ? -13.132 0.187 16.833 1.00 61.09 385 PHE A CA 1
ATOM 3033 C C . PHE A 1 385 ? -14.177 0.407 15.753 1.00 61.09 385 PHE A C 1
ATOM 3035 O O . PHE A 1 385 ? -14.265 1.485 15.165 1.00 61.09 385 PHE A O 1
ATOM 3042 N N . THR A 1 386 ? -14.969 -0.622 15.489 1.00 62.22 386 THR A N 1
ATOM 3043 C CA . THR A 1 386 ? -16.067 -0.547 14.535 1.00 62.22 386 THR A CA 1
ATOM 3044 C C . THR A 1 386 ? -17.371 -0.316 15.277 1.00 62.22 386 THR A C 1
ATOM 3046 O O . THR A 1 386 ? -17.746 -1.080 16.169 1.00 62.22 386 THR A O 1
ATOM 3049 N N . ILE A 1 387 ? -18.068 0.741 14.878 1.00 66.50 387 ILE A N 1
ATOM 3050 C CA . ILE A 1 387 ? -19.452 1.024 15.231 1.00 66.50 387 ILE A CA 1
ATOM 3051 C C . ILE A 1 387 ? -20.320 0.489 14.096 1.00 66.50 387 ILE A C 1
ATOM 3053 O O . ILE A 1 387 ? -20.116 0.878 12.950 1.00 66.50 387 ILE A O 1
ATOM 3057 N N . TRP A 1 388 ? -21.315 -0.336 14.397 1.00 59.22 388 TRP A N 1
ATOM 3058 C CA . TRP A 1 388 ? -22.429 -0.627 13.491 1.00 59.22 388 TRP A CA 1
ATOM 3059 C C . TRP A 1 388 ? -23.700 -0.027 14.075 1.00 59.22 388 TRP A C 1
ATOM 3061 O O . TRP A 1 388 ? -24.027 -0.316 15.223 1.00 59.22 388 TRP A O 1
ATOM 3071 N N . SER A 1 389 ? -24.411 0.779 13.292 1.00 62.78 389 SER A N 1
ATOM 3072 C CA . SER A 1 389 ? -25.610 1.515 13.701 1.00 62.78 389 SER A CA 1
ATOM 3073 C C . SER A 1 389 ? -26.814 1.019 12.905 1.00 62.78 389 SER A C 1
ATOM 3075 O O . SER A 1 389 ? -26.853 1.175 11.687 1.00 62.78 389 SER A O 1
ATOM 3077 N N . PHE A 1 390 ? -27.800 0.433 13.582 1.00 63.16 390 PHE A N 1
ATOM 3078 C CA . PHE A 1 390 ? -28.997 -0.164 12.987 1.00 63.16 390 PHE A CA 1
ATOM 3079 C C . PHE A 1 390 ? -30.221 0.718 13.252 1.00 63.16 390 PHE A C 1
ATOM 3081 O O . PHE A 1 390 ? -30.718 0.774 14.379 1.00 63.16 390 PHE A O 1
ATOM 3088 N N . HIS A 1 391 ? -30.706 1.401 12.219 1.00 64.88 391 HIS A N 1
ATOM 3089 C CA . HIS A 1 391 ? -31.853 2.307 12.273 1.00 64.88 391 HIS A CA 1
ATOM 3090 C C . HIS A 1 391 ? -33.184 1.542 12.139 1.00 64.88 391 HIS A C 1
ATOM 3092 O O . HIS A 1 391 ? -33.248 0.456 11.560 1.00 64.88 391 HIS A O 1
ATOM 3098 N N . THR A 1 392 ? -34.287 2.093 12.661 1.00 64.62 392 THR A N 1
ATOM 3099 C CA . THR A 1 392 ? -35.600 1.406 12.636 1.00 64.62 392 THR A CA 1
ATOM 3100 C C . THR A 1 392 ? -36.327 1.349 11.298 1.00 64.62 392 THR A C 1
ATOM 3102 O O . THR A 1 392 ? -37.303 0.610 11.185 1.00 64.62 392 THR A O 1
ATOM 3105 N N . ASP A 1 393 ? -35.875 2.092 10.296 1.00 68.25 393 ASP A N 1
ATOM 3106 C CA . ASP A 1 393 ? -36.269 1.894 8.896 1.00 68.25 393 ASP A CA 1
ATOM 3107 C C . ASP A 1 393 ? -35.561 0.682 8.251 1.00 68.25 393 ASP A C 1
ATOM 3109 O O . ASP A 1 393 ? -35.886 0.302 7.128 1.00 68.25 393 ASP A O 1
ATOM 3113 N N . GLY A 1 394 ? -34.636 0.043 8.978 1.00 58.34 394 GLY A N 1
ATOM 3114 C CA . GLY A 1 394 ? -33.823 -1.079 8.520 1.00 58.34 394 GLY A CA 1
ATOM 3115 C C . GLY A 1 394 ? -32.485 -0.662 7.910 1.00 58.34 394 GLY A C 1
ATOM 3116 O O . GLY A 1 394 ? -31.731 -1.538 7.487 1.00 58.34 394 GLY A O 1
ATOM 3117 N N . ALA A 1 395 ? -32.168 0.635 7.859 1.00 59.38 395 ALA A N 1
ATOM 3118 C CA . ALA A 1 395 ? -30.893 1.098 7.337 1.00 59.38 395 ALA A CA 1
ATOM 3119 C C . ALA A 1 395 ? -29.738 0.804 8.312 1.00 59.38 395 ALA A C 1
ATOM 3121 O O . ALA A 1 395 ? -29.900 0.830 9.535 1.00 59.38 395 ALA A O 1
ATOM 3122 N N . MET A 1 396 ? -28.551 0.541 7.763 1.00 49.62 396 MET A N 1
ATOM 3123 C CA . MET A 1 396 ? -27.340 0.262 8.532 1.00 49.62 396 MET A CA 1
ATOM 3124 C C . MET A 1 396 ? -26.247 1.258 8.153 1.00 49.62 396 MET A C 1
ATOM 3126 O O . MET A 1 396 ? -25.866 1.338 6.989 1.00 49.62 396 MET A O 1
ATOM 3130 N N . GLY A 1 397 ? -25.733 1.989 9.138 1.00 50.56 397 GLY A N 1
ATOM 3131 C CA . GLY A 1 397 ? -24.471 2.719 9.029 1.00 50.56 397 GLY A CA 1
ATOM 3132 C C . GLY A 1 397 ? -23.340 1.944 9.701 1.00 50.56 397 GLY A C 1
ATOM 3133 O O . GLY A 1 397 ? -23.581 1.105 10.574 1.00 50.56 397 GLY A O 1
ATOM 3134 N N . SER A 1 398 ? -22.099 2.241 9.331 1.00 52.91 398 SER A N 1
ATOM 3135 C CA . SER A 1 398 ? -20.928 1.720 10.033 1.00 52.91 398 SER A CA 1
ATOM 3136 C C . SER A 1 398 ? -19.797 2.737 10.063 1.00 52.91 398 SER A C 1
ATOM 3138 O O . SER A 1 398 ? -19.440 3.271 9.016 1.00 52.91 398 SER A O 1
ATOM 3140 N N . SER A 1 399 ? -19.182 2.948 11.222 1.00 60.69 399 SER A N 1
ATOM 3141 C CA . SER A 1 399 ? -17.979 3.774 11.359 1.00 60.69 399 SER A CA 1
ATOM 3142 C C . SER A 1 399 ? -16.809 2.901 11.776 1.00 60.69 399 SER A C 1
ATOM 3144 O O . SER A 1 399 ? -16.904 2.207 12.783 1.00 60.69 399 SER A O 1
ATOM 3146 N N . VAL A 1 400 ? -15.705 2.946 11.032 1.00 55.47 400 VAL A N 1
ATOM 3147 C CA . VAL A 1 400 ? -14.456 2.277 11.419 1.00 55.47 400 VAL A CA 1
ATOM 3148 C C . VAL A 1 400 ? -13.505 3.336 11.951 1.00 55.47 400 VAL A C 1
ATOM 3150 O O . VAL A 1 400 ? -13.060 4.207 11.203 1.00 55.47 400 VAL A O 1
ATOM 3153 N N . CYS A 1 401 ? -13.209 3.260 13.245 1.00 61.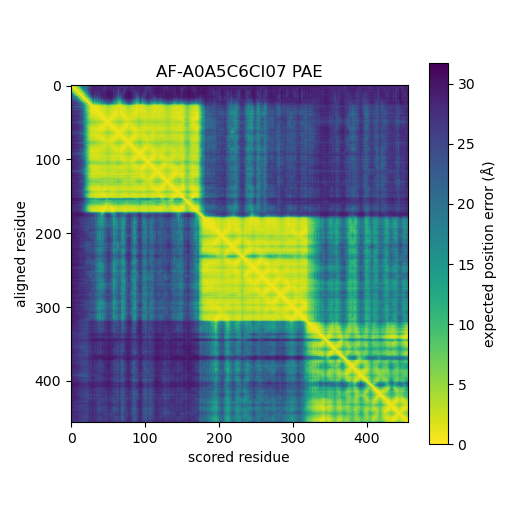81 401 CYS A N 1
ATOM 3154 C CA . CYS A 1 401 ? -12.269 4.129 13.932 1.00 61.81 401 CYS A CA 1
ATOM 3155 C C . CYS A 1 401 ? -10.949 3.394 14.162 1.00 61.81 401 CYS A C 1
ATOM 3157 O O . CYS A 1 401 ? -10.885 2.458 14.959 1.00 61.81 401 CYS A O 1
ATOM 3159 N N . SER A 1 402 ? -9.884 3.821 13.494 1.00 49.50 402 SER A N 1
ATOM 3160 C CA . SER A 1 402 ? -8.528 3.353 13.764 1.00 49.50 402 SER A CA 1
ATOM 3161 C C . SER A 1 402 ? -7.855 4.249 14.811 1.00 49.50 402 SER A C 1
ATOM 3163 O O . SER A 1 402 ? -8.052 5.462 14.823 1.00 49.50 402 SER A O 1
ATOM 3165 N N . ASP A 1 403 ? -7.022 3.632 15.658 1.00 52.91 403 ASP A N 1
ATOM 3166 C CA . ASP A 1 403 ? -6.147 4.270 16.659 1.00 52.91 403 ASP A CA 1
ATOM 3167 C C . ASP A 1 403 ? -6.779 4.643 18.021 1.00 52.91 403 ASP A C 1
ATOM 3169 O O . ASP A 1 403 ? -7.125 5.792 18.279 1.00 52.91 403 ASP A O 1
ATOM 3173 N N . PHE A 1 404 ? -6.836 3.672 18.946 1.00 47.31 404 PHE A N 1
ATOM 3174 C CA . PHE A 1 404 ? -7.085 3.916 20.376 1.00 47.31 404 PHE A CA 1
ATOM 3175 C C . PHE A 1 404 ? -5.789 4.307 21.102 1.00 47.31 404 PHE A C 1
ATOM 3177 O O . PHE A 1 404 ? -4.995 3.430 21.459 1.00 47.31 404 PHE A O 1
ATOM 3184 N N . ARG A 1 405 ? -5.556 5.606 21.337 1.00 47.03 405 ARG A N 1
ATOM 3185 C CA . ARG A 1 405 ? -4.293 6.082 21.938 1.00 47.03 405 ARG A CA 1
ATOM 3186 C C . ARG A 1 405 ? -4.406 7.230 22.943 1.00 47.03 405 ARG A C 1
ATOM 3188 O O . ARG A 1 405 ? -3.799 8.276 22.754 1.00 47.03 405 ARG A O 1
ATOM 3195 N N . ASP A 1 406 ? -5.105 6.980 24.051 1.00 46.25 406 ASP A N 1
ATOM 3196 C CA . ASP A 1 406 ? -4.790 7.442 25.421 1.00 46.25 406 ASP A CA 1
ATOM 3197 C C . ASP A 1 406 ? -5.982 7.190 26.373 1.00 46.25 406 ASP A C 1
ATOM 3199 O O . ASP A 1 406 ? -7.045 6.713 25.977 1.00 46.25 406 ASP A O 1
ATOM 3203 N N . ARG A 1 407 ? -5.838 7.561 27.656 1.00 41.34 407 ARG A N 1
ATOM 3204 C CA . ARG A 1 407 ? -6.948 7.593 28.634 1.00 41.34 407 ARG A CA 1
ATOM 3205 C C . ARG A 1 407 ? -8.040 8.638 28.312 1.00 41.34 407 ARG A C 1
ATOM 3207 O O . ARG A 1 407 ? -8.949 8.811 29.120 1.00 41.34 407 ARG A O 1
ATOM 3214 N N . LYS A 1 408 ? -7.950 9.357 27.187 1.00 47.12 408 LYS A N 1
ATOM 3215 C CA . LYS A 1 408 ? -8.920 10.359 26.720 1.00 47.12 408 LYS A CA 1
ATOM 3216 C C . LYS A 1 408 ? -9.628 9.943 25.423 1.00 47.12 408 LYS A C 1
ATOM 3218 O O . LYS A 1 408 ? -10.306 10.779 24.833 1.00 47.12 408 LYS A O 1
ATOM 3223 N N . GLY A 1 409 ? -9.483 8.685 24.994 1.00 53.72 409 GLY A N 1
ATOM 3224 C CA . GLY A 1 409 ? -10.383 8.041 24.033 1.00 53.72 409 GLY A CA 1
ATOM 3225 C C . GLY A 1 409 ? -10.534 8.775 22.700 1.00 53.72 409 GLY A C 1
ATOM 3226 O O . GLY A 1 409 ? -11.650 8.898 22.198 1.00 53.72 409 GLY A O 1
ATOM 3227 N N . THR A 1 410 ? -9.447 9.305 22.133 1.00 53.06 410 THR A N 1
ATOM 3228 C CA . THR A 1 410 ? -9.489 9.868 20.770 1.00 53.06 410 THR A CA 1
ATOM 3229 C C . THR A 1 410 ? -9.556 8.744 19.731 1.00 53.06 410 THR A C 1
ATOM 3231 O O . THR A 1 410 ? -8.867 7.742 19.889 1.00 53.06 410 THR A O 1
ATOM 3234 N N . TRP A 1 411 ? -10.371 8.916 18.685 1.00 58.66 411 TRP A N 1
ATOM 3235 C CA . TRP A 1 411 ? -10.685 7.913 17.661 1.00 58.66 411 TRP A CA 1
ATOM 3236 C C . TRP A 1 411 ? -10.786 8.579 16.269 1.00 58.66 411 TRP A C 1
ATOM 3238 O O . TRP A 1 411 ? -11.802 9.205 15.960 1.00 58.66 411 TRP A O 1
ATOM 3248 N N . LYS A 1 412 ? -9.785 8.453 15.382 1.00 54.16 412 LYS A N 1
ATOM 3249 C CA . LYS A 1 412 ? -9.966 8.908 13.983 1.00 54.16 412 LYS A CA 1
ATOM 3250 C C . LYS A 1 412 ? -10.703 7.819 13.203 1.00 54.16 412 LYS A C 1
ATOM 3252 O O . LYS A 1 412 ? -10.343 6.653 13.309 1.00 54.16 412 LYS A O 1
ATOM 3257 N N . GLY A 1 413 ? -11.709 8.171 12.403 1.00 58.19 413 GLY A N 1
ATOM 3258 C CA . GLY A 1 413 ? -12.458 7.164 11.657 1.00 58.19 413 GLY A CA 1
ATOM 3259 C C . GLY A 1 413 ? -13.099 7.651 10.370 1.00 58.19 413 GLY A C 1
ATOM 3260 O O . GLY A 1 413 ? -13.275 8.845 10.131 1.00 58.19 413 GLY A O 1
ATOM 3261 N N . THR A 1 414 ? -13.480 6.690 9.537 1.00 54.06 414 THR A N 1
ATOM 3262 C CA . THR A 1 414 ? -14.369 6.928 8.401 1.00 54.06 414 THR A CA 1
ATOM 3263 C C . THR A 1 414 ? -15.757 6.449 8.794 1.00 54.06 414 THR A C 1
ATOM 3265 O O . THR A 1 414 ? -15.946 5.268 9.093 1.00 54.06 414 THR A O 1
ATOM 3268 N N . MET A 1 415 ? -16.730 7.358 8.785 1.00 62.06 415 MET A N 1
ATOM 3269 C CA . MET A 1 415 ? -18.139 6.998 8.875 1.00 62.06 415 MET A CA 1
ATOM 3270 C C . MET A 1 415 ? -18.652 6.672 7.477 1.00 62.06 415 MET A C 1
ATOM 3272 O O . MET A 1 415 ? -18.521 7.473 6.554 1.00 62.06 415 MET A O 1
ATOM 3276 N N . ILE A 1 416 ? -19.259 5.499 7.340 1.00 56.34 416 ILE A N 1
ATOM 3277 C CA . ILE A 1 416 ? -20.104 5.137 6.209 1.00 56.34 416 ILE A CA 1
ATOM 3278 C C . ILE A 1 416 ? -21.544 5.281 6.692 1.00 56.34 416 ILE A C 1
ATOM 3280 O O . ILE A 1 416 ? -21.997 4.552 7.579 1.00 56.34 416 ILE A O 1
ATOM 3284 N N . THR A 1 417 ? -22.252 6.269 6.157 1.00 58.88 417 THR A N 1
ATOM 3285 C CA . THR A 1 417 ? -23.639 6.544 6.540 1.00 58.88 417 THR A CA 1
ATOM 3286 C C . THR A 1 417 ? -24.586 5.460 6.021 1.00 58.88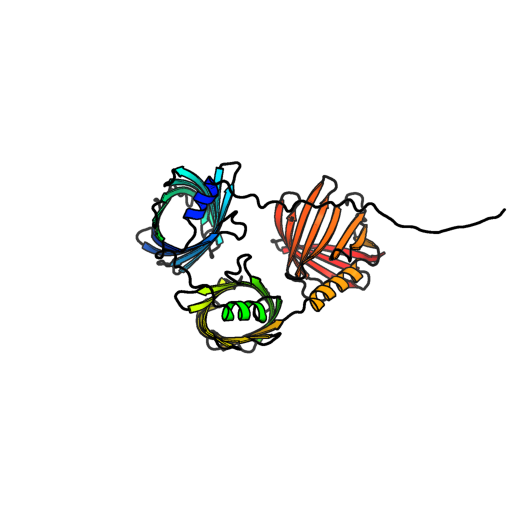 417 THR A C 1
ATOM 3288 O O . THR A 1 417 ? -24.250 4.664 5.143 1.00 58.88 417 THR A O 1
ATOM 3291 N N . ALA A 1 418 ? -25.829 5.489 6.502 1.00 50.41 418 ALA A N 1
ATOM 3292 C CA . ALA A 1 418 ? -26.931 4.685 5.976 1.00 50.41 418 ALA A CA 1
ATOM 3293 C C . ALA A 1 418 ? -27.184 4.857 4.457 1.00 50.41 418 ALA A C 1
ATOM 3295 O O . ALA A 1 418 ? -27.751 3.962 3.835 1.00 50.41 418 ALA A O 1
ATOM 3296 N N . SER A 1 419 ? -26.770 5.979 3.849 1.00 59.25 419 SER A N 1
ATOM 3297 C CA . SER A 1 419 ? -26.854 6.212 2.397 1.00 59.25 419 SER A CA 1
ATOM 3298 C C . SER A 1 419 ? -25.636 5.693 1.616 1.00 59.25 419 SER A C 1
ATOM 3300 O O . SER A 1 419 ? -25.592 5.844 0.396 1.00 59.25 419 SER A O 1
ATOM 3302 N N . GLY A 1 420 ? -24.649 5.092 2.290 1.00 52.00 420 GLY A N 1
ATOM 3303 C CA . GLY A 1 420 ? -23.375 4.672 1.697 1.00 52.00 420 GLY A CA 1
ATOM 3304 C C . GLY A 1 420 ? -22.379 5.816 1.475 1.00 52.00 420 GLY A C 1
ATOM 3305 O O . GLY A 1 420 ? -21.301 5.589 0.925 1.00 52.00 420 GLY A O 1
ATOM 3306 N N . GLU A 1 421 ? -22.714 7.036 1.902 1.00 66.44 421 GLU A N 1
ATOM 3307 C CA . GLU A 1 421 ? -21.814 8.185 1.839 1.00 66.44 421 GLU A CA 1
ATOM 3308 C C . GLU A 1 421 ? -20.647 7.985 2.810 1.00 66.44 421 GLU A C 1
ATOM 3310 O O . GLU A 1 421 ? -20.837 7.583 3.960 1.00 66.44 421 GLU A O 1
ATOM 3315 N N . ARG A 1 422 ? -19.426 8.245 2.334 1.00 64.25 422 ARG A N 1
ATOM 3316 C CA . ARG A 1 422 ? -18.207 8.171 3.142 1.00 64.25 422 ARG A CA 1
ATOM 3317 C C . ARG A 1 422 ? -17.834 9.567 3.610 1.00 64.25 422 ARG A C 1
ATOM 3319 O O . ARG A 1 422 ? -17.517 10.423 2.789 1.00 64.25 422 ARG A O 1
ATOM 3326 N N . THR A 1 423 ? -17.805 9.762 4.919 1.00 69.12 423 THR A N 1
ATOM 3327 C CA . THR A 1 423 ? -17.348 11.001 5.551 1.00 69.12 423 THR A CA 1
ATOM 3328 C C . THR A 1 423 ? -16.157 10.672 6.443 1.00 69.12 423 THR A C 1
ATOM 3330 O O . THR A 1 423 ? -16.273 9.863 7.368 1.00 69.12 423 THR A O 1
ATOM 3333 N N . GLU A 1 424 ? -14.996 11.273 6.177 1.00 65.75 424 GLU A N 1
ATOM 3334 C CA . GLU A 1 424 ? -13.913 11.267 7.165 1.00 65.75 424 GLU A CA 1
ATOM 3335 C C . GLU A 1 424 ? -14.314 12.120 8.368 1.00 65.75 424 GLU A C 1
ATOM 3337 O O . GLU A 1 424 ? -14.879 13.203 8.217 1.00 65.75 424 GLU A O 1
ATOM 3342 N N . MET A 1 425 ? -14.011 11.634 9.569 1.00 69.25 425 MET A N 1
ATOM 3343 C CA . MET A 1 425 ? -14.274 12.359 10.803 1.00 69.25 425 MET A CA 1
ATOM 3344 C C . MET A 1 425 ? -13.198 12.103 11.853 1.00 69.25 425 MET A C 1
ATOM 3346 O O . MET A 1 425 ? -12.594 11.029 11.941 1.00 69.25 425 MET A O 1
ATOM 3350 N N . LEU A 1 426 ? -12.986 13.102 12.701 1.00 66.25 426 LEU A N 1
ATOM 3351 C CA . LEU A 1 426 ? -12.240 12.946 13.936 1.00 66.25 426 LEU A CA 1
ATOM 3352 C C . LEU A 1 426 ? -13.243 12.821 15.084 1.00 66.25 426 LEU A C 1
ATOM 3354 O O . LEU A 1 426 ? -13.862 13.809 15.466 1.00 66.25 426 LEU A O 1
ATOM 3358 N N . ALA A 1 427 ? -13.403 11.626 15.647 1.00 68.62 427 ALA A N 1
ATOM 3359 C CA . ALA A 1 427 ? -14.146 11.452 16.887 1.00 68.62 427 ALA A CA 1
ATOM 3360 C C . ALA A 1 427 ? -13.190 11.534 18.092 1.00 68.62 427 ALA A C 1
ATOM 3362 O O . ALA A 1 427 ? -12.026 11.128 18.043 1.00 68.62 427 ALA A O 1
ATOM 3363 N N . ARG A 1 428 ? -13.669 12.056 19.217 1.00 70.00 428 ARG A N 1
ATOM 3364 C CA . ARG A 1 428 ? -12.940 12.066 20.488 1.00 70.00 428 ARG A CA 1
ATOM 3365 C C . ARG A 1 428 ? -13.903 11.859 21.638 1.00 70.00 428 ARG A C 1
ATOM 3367 O O . ARG A 1 428 ? -14.811 12.659 21.804 1.00 70.00 428 ARG A O 1
ATOM 3374 N N . MET A 1 429 ? -13.682 10.823 22.438 1.00 71.06 429 MET A N 1
ATOM 3375 C CA . MET A 1 429 ? -14.452 10.525 23.642 1.00 71.06 429 MET A CA 1
ATOM 3376 C C . MET A 1 429 ? -13.611 10.801 24.894 1.00 71.06 429 MET A C 1
ATOM 3378 O O . MET A 1 429 ? -12.962 9.910 25.443 1.00 71.06 429 MET A O 1
ATOM 3382 N N . GLU A 1 430 ? -13.654 12.040 25.375 1.00 72.81 430 GLU A N 1
ATOM 3383 C CA . GLU A 1 430 ? -12.949 12.448 26.587 1.00 72.81 430 GLU A CA 1
ATOM 3384 C C . GLU A 1 430 ? -13.690 11.948 27.838 1.00 72.81 430 GLU A C 1
ATOM 3386 O O . GLU A 1 430 ? -14.870 12.250 28.038 1.00 72.81 430 GLU A O 1
ATOM 3391 N N . LEU A 1 431 ? -12.986 11.242 28.727 1.00 69.62 431 LEU A N 1
ATOM 3392 C CA . LEU A 1 431 ? -13.445 11.001 30.097 1.00 69.62 431 LEU A CA 1
ATOM 3393 C C . LEU A 1 431 ? -13.325 12.312 30.893 1.00 69.62 431 LEU A C 1
ATOM 3395 O O . LEU A 1 431 ? -12.224 12.713 31.272 1.00 69.62 431 LEU A O 1
ATOM 3399 N N . VAL A 1 432 ? -14.447 12.998 31.128 1.00 79.00 432 VAL A N 1
ATOM 3400 C CA . VAL A 1 432 ? -14.484 14.287 31.851 1.00 79.00 432 VAL A CA 1
ATOM 3401 C C . VAL A 1 432 ? -14.632 14.068 33.362 1.00 79.00 432 VAL A C 1
ATOM 3403 O O . VAL A 1 432 ? -14.154 14.873 34.161 1.00 79.00 432 VAL A O 1
ATOM 3406 N N . GLY A 1 433 ? -15.241 12.952 33.764 1.00 78.62 433 GLY A N 1
ATOM 3407 C CA . GLY A 1 433 ? -15.341 12.505 35.150 1.00 78.62 433 GLY A CA 1
ATOM 3408 C C . GLY A 1 433 ? -15.657 11.012 35.244 1.00 78.62 433 GLY A C 1
ATOM 3409 O O . GLY A 1 433 ? -15.734 10.319 34.234 1.00 78.62 433 GLY A O 1
ATOM 3410 N N . GLN A 1 434 ? -15.868 10.512 36.464 1.00 80.94 434 GLN A N 1
ATOM 3411 C CA . GLN A 1 434 ? -16.243 9.109 36.702 1.00 80.94 434 GLN A CA 1
ATOM 3412 C C . GLN A 1 434 ? -17.569 8.729 36.014 1.00 80.94 434 GLN A C 1
ATOM 3414 O O . GLN A 1 434 ? -17.714 7.615 35.518 1.00 80.94 434 GLN A O 1
ATOM 3419 N N . ASP A 1 435 ? -18.492 9.688 35.943 1.00 87.31 435 ASP A N 1
ATOM 3420 C CA . ASP A 1 435 ? -19.865 9.523 35.464 1.00 87.31 435 ASP A CA 1
ATOM 3421 C C . ASP A 1 435 ? -20.188 10.479 34.296 1.00 87.31 435 ASP A C 1
ATOM 3423 O O . ASP A 1 435 ? -21.352 10.761 34.022 1.00 87.31 435 ASP A O 1
ATOM 3427 N N . GLU A 1 436 ? -19.169 11.019 33.613 1.00 86.88 436 GLU A N 1
ATOM 3428 C CA . GLU A 1 436 ? -19.335 12.002 32.532 1.00 86.88 436 GLU A CA 1
ATOM 3429 C C . GLU A 1 436 ? -18.318 11.796 31.405 1.00 86.88 436 GLU A C 1
ATOM 3431 O O . GLU A 1 436 ? -17.106 11.792 31.637 1.00 86.88 436 GLU A O 1
ATOM 3436 N N . VAL A 1 437 ? -18.823 11.693 30.173 1.00 82.56 437 VAL A N 1
ATOM 3437 C CA . VAL A 1 437 ? -18.017 11.658 28.948 1.00 82.56 437 VAL A CA 1
ATOM 3438 C C . VAL A 1 437 ? -18.423 12.762 27.985 1.00 82.56 437 VAL A C 1
ATOM 3440 O O . VAL A 1 437 ? -19.590 13.159 27.917 1.00 82.56 437 VAL A O 1
ATOM 3443 N N . ARG A 1 438 ? -17.453 13.246 27.212 1.00 83.62 438 ARG A N 1
ATOM 3444 C CA . ARG A 1 438 ? -17.663 14.209 26.134 1.00 83.62 438 ARG A CA 1
ATOM 3445 C C . ARG A 1 438 ? -17.252 13.588 24.812 1.00 83.62 438 ARG A C 1
ATOM 3447 O O . ARG A 1 438 ? -16.092 13.235 24.642 1.00 83.62 438 ARG A O 1
ATOM 3454 N N . PHE A 1 439 ? -18.194 13.509 23.884 1.00 81.75 439 PHE A N 1
ATOM 3455 C CA . PHE A 1 439 ? -17.945 13.148 22.498 1.00 81.75 439 PHE A CA 1
ATOM 3456 C C . PHE A 1 439 ? -17.813 14.423 21.664 1.00 81.75 439 PHE A C 1
ATOM 3458 O O . PHE A 1 439 ? -18.788 15.150 21.501 1.00 81.75 439 PHE A O 1
ATOM 3465 N N . THR A 1 440 ? -16.627 14.692 21.133 1.00 79.56 440 THR A N 1
ATOM 3466 C CA . THR A 1 440 ? -16.424 15.671 20.059 1.00 79.56 440 THR A CA 1
ATOM 3467 C C . THR A 1 440 ? -16.351 14.920 18.736 1.00 79.56 440 THR A C 1
ATOM 3469 O O . THR A 1 440 ? -15.622 13.935 18.640 1.00 79.56 440 THR A O 1
ATOM 3472 N N . ILE A 1 441 ? -17.088 15.368 17.724 1.00 78.88 441 ILE A N 1
ATOM 3473 C CA . ILE A 1 441 ? -16.963 14.895 16.343 1.00 78.88 441 ILE A CA 1
ATOM 3474 C C . ILE A 1 441 ? -16.625 16.110 15.484 1.00 78.88 441 ILE A C 1
ATOM 3476 O O . ILE A 1 441 ? -17.405 17.058 15.427 1.00 78.88 441 ILE A O 1
ATOM 3480 N N . SER A 1 442 ? -15.473 16.080 14.824 1.00 77.75 442 SER A N 1
ATOM 3481 C CA . SER A 1 442 ? -15.035 17.110 13.881 1.00 77.75 442 SER A CA 1
ATOM 3482 C C . SER A 1 442 ? -15.134 16.550 12.458 1.00 77.75 442 SER A C 1
ATOM 3484 O O . SER A 1 442 ? -14.638 15.449 12.196 1.00 77.75 442 SER A O 1
ATOM 3486 N N . ASP A 1 443 ? -15.788 17.277 11.552 1.00 77.69 443 ASP A N 1
ATOM 3487 C CA . ASP A 1 443 ? -15.825 16.937 10.123 1.00 77.69 443 ASP A CA 1
ATOM 3488 C C . ASP A 1 443 ? -14.544 17.382 9.383 1.00 77.69 443 ASP A C 1
ATOM 3490 O O . ASP A 1 443 ? -13.621 17.949 9.976 1.00 77.69 443 ASP A O 1
ATOM 3494 N N . VAL A 1 444 ? -14.468 17.093 8.079 1.00 68.25 444 VAL A N 1
ATOM 3495 C CA . VAL A 1 444 ? -13.326 17.464 7.217 1.00 68.25 444 VAL A CA 1
ATOM 3496 C C . VAL A 1 444 ? -13.100 18.974 7.105 1.00 68.25 444 VAL A C 1
ATOM 3498 O O . VAL A 1 444 ? -11.968 19.393 6.873 1.00 68.25 444 VAL A O 1
ATOM 3501 N N . ASP A 1 445 ? -14.139 19.784 7.322 1.00 75.94 445 ASP A N 1
ATOM 3502 C CA . ASP A 1 445 ? -14.065 21.248 7.315 1.00 75.94 445 ASP A CA 1
ATOM 3503 C C . ASP A 1 445 ? -13.635 21.808 8.689 1.00 75.94 445 ASP A C 1
ATOM 3505 O O . ASP A 1 445 ? -13.569 23.024 8.891 1.00 75.94 445 ASP A O 1
ATOM 3509 N N . GLY A 1 446 ? -13.335 20.930 9.656 1.00 75.25 446 GLY A N 1
ATOM 3510 C CA . GLY A 1 446 ? -12.928 21.287 11.014 1.00 75.25 446 GLY A CA 1
ATOM 3511 C C . GLY A 1 446 ? -14.074 21.799 11.887 1.00 75.25 446 GLY A C 1
ATOM 3512 O O . GLY A 1 446 ? -13.827 22.366 12.954 1.00 75.25 446 GLY A O 1
ATOM 3513 N N . LYS A 1 447 ? -15.331 21.622 11.465 1.00 83.44 447 LYS A N 1
ATOM 3514 C CA . LYS A 1 447 ? -16.495 22.012 12.256 1.00 83.44 447 LYS A CA 1
ATOM 3515 C C . LYS A 1 447 ? -16.778 20.931 13.292 1.00 83.44 447 LYS A C 1
ATOM 3517 O O . LYS A 1 447 ? -17.029 19.773 12.966 1.00 83.44 447 LYS A O 1
ATOM 3522 N N . GLU A 1 448 ? -16.771 21.336 14.556 1.00 88.00 448 GLU A N 1
ATOM 3523 C CA . GLU A 1 448 ? -16.976 20.430 15.684 1.00 88.00 448 GLU A CA 1
ATOM 3524 C C . GLU A 1 448 ? -18.438 20.415 16.148 1.00 88.00 448 GLU A C 1
ATOM 3526 O O . GLU A 1 448 ? -19.054 21.462 16.371 1.00 88.00 448 GLU A O 1
ATOM 3531 N N . SER A 1 449 ? -18.982 19.219 16.366 1.00 84.06 449 SER A N 1
ATOM 3532 C CA . SER A 1 449 ? -20.125 18.988 17.245 1.00 84.06 449 SER A CA 1
ATOM 3533 C C . SER A 1 449 ? -19.625 18.391 18.561 1.00 84.06 449 SER A C 1
ATOM 3535 O O . SER A 1 449 ? -18.791 17.489 18.574 1.00 84.06 449 SER A O 1
ATOM 3537 N N . VAL A 1 450 ? -20.108 18.919 19.687 1.00 87.56 450 VAL A N 1
ATOM 3538 C CA . VAL A 1 450 ? -19.717 18.460 21.026 1.00 87.56 450 VAL A CA 1
ATOM 3539 C C . VAL A 1 450 ? -20.957 18.006 21.778 1.00 87.56 450 VAL A C 1
ATOM 3541 O O . VAL A 1 450 ? -21.881 18.785 22.009 1.00 87.56 450 VAL A O 1
ATOM 3544 N N . GLU A 1 451 ? -20.954 16.751 22.205 1.00 88.00 451 GLU A N 1
ATOM 3545 C CA . GLU A 1 451 ? -22.009 16.128 22.990 1.00 88.00 451 GLU A CA 1
ATOM 3546 C C . GLU A 1 451 ? -21.469 15.733 24.362 1.00 88.00 451 GLU A C 1
ATOM 3548 O O . GLU A 1 451 ? -20.390 15.159 24.480 1.00 88.00 451 GLU A O 1
ATOM 3553 N N . THR A 1 452 ? -22.219 16.017 25.423 1.00 88.88 452 THR A N 1
ATOM 3554 C CA . THR A 1 452 ? -21.877 15.565 26.779 1.00 88.88 452 THR A CA 1
ATOM 3555 C C . THR A 1 452 ? -22.899 14.538 27.230 1.00 88.88 452 THR A C 1
ATOM 3557 O O . THR A 1 452 ? -24.102 14.765 27.103 1.00 88.88 452 THR A O 1
ATOM 3560 N N . TRP A 1 453 ? -22.428 13.425 27.775 1.00 87.50 453 TRP A N 1
ATOM 3561 C CA . TRP A 1 453 ? -23.248 12.323 28.259 1.00 87.50 453 TRP A CA 1
ATOM 3562 C C . TRP A 1 453 ? -22.908 12.052 29.722 1.00 87.50 453 TRP A C 1
ATOM 3564 O O . TRP A 1 453 ? -21.734 11.970 30.086 1.00 87.50 453 TRP A O 1
ATOM 3574 N N . LYS A 1 454 ? -23.932 11.924 30.569 1.00 89.75 454 LYS A N 1
ATOM 3575 C CA . LYS A 1 454 ? -23.773 11.646 32.005 1.00 89.75 454 LYS A CA 1
ATOM 3576 C C . LYS A 1 454 ? -24.456 10.350 32.394 1.00 89.75 454 LYS A C 1
ATOM 3578 O O . LYS A 1 454 ? -25.508 10.032 31.851 1.00 89.75 454 LYS A O 1
ATOM 3583 N N . ARG A 1 455 ? -23.875 9.629 33.342 1.00 88.31 455 ARG A N 1
ATOM 3584 C CA . ARG A 1 455 ? -24.437 8.404 33.905 1.00 88.31 455 ARG A CA 1
ATOM 3585 C C . ARG A 1 455 ? -25.547 8.740 34.914 1.00 88.31 455 ARG A C 1
ATOM 3587 O O . ARG A 1 455 ? -25.336 9.583 35.783 1.00 88.31 455 ARG A O 1
ATOM 3594 N N . GLU A 1 456 ? -26.713 8.105 34.772 1.00 85.81 456 GLU A N 1
ATOM 3595 C CA . GLU A 1 456 ? -27.804 8.053 35.773 1.00 85.81 456 GLU A CA 1
ATOM 3596 C C . GLU A 1 456 ? -27.630 6.886 36.757 1.00 85.81 456 GLU A C 1
ATOM 3598 O O . GLU A 1 456 ? -27.247 5.781 36.298 1.00 85.81 456 GLU A O 1
#

Mean predicted aligned error: 17.37 Å